Protein AF-A0A4Q5NPA4-F1 (afdb_monomer_lite)

Sequence (482 aa):
MPASRLHPVWRMVLCAVVLLTVVSFIQGIGLGVLMAFSSRLGVANLPLEKRILDLATTYALHLTVISYPFALGVVYLFRTKVDKYSWRSLGFTRDRALPNFARGALTAFLTLLVLFTLMWIAGTIRFGGWSTQVQTHSAAYAFTQLLGFALAFVAVGFFEETVFRGYGMTNLRQWLGWPAAVIIQGVVFAAVHLMNGATNPEVMKAAIAGLPNLFLIAVFFAVSYRKTGSLWFPIGFHVAWNWLLGCVFSLPVSGIPIFHLFDVQETGISVLSGGRFGAEGSFFLIPLVLAMIYAMWLMPDHPRAVANLDNPEPAQTPLPAYIPVAIPVQVAVAANGEEEEDADGPRPNRYNARFGSAEGFDSDMLRELKQMNEAREQAERERLDAERSARRAEEMRQAEIRRAQVAAQAHVTESAPVAVATEETVVAPVTVAAEATVAPQTPLQQPAAREVAPVTIPPAPVAPAAPAVQPKPKETVAPVAP

pLDDT: mean 77.49, std 24.56, range [27.95, 98.62]

Foldseek 3Di:
DPFQPDALVVLLVVLVVVLVVQLVVQLVVVLVVCVVCCVVVVNVPPDPVVSSVCSCQVCVLVSNLSSLVVSVVSLCCSQCPRRQFHLCLLFADPPCLVVLLVLLLVLLVVLVVVLLVVCVVVVQKDFPWFDPQPVVDDPVSLVCQLVVLLVSLLSVLVRCLCSLSRRQLLSVCVPPNLVVSLQVSLQVQLVVLCVLCVPPVVLNVLSVLLSVLSSLLSSLLNLSCLQALHSSNSSSNRSSNQSCQPAPVPWAAQLRHGHHRTDMDRDDDCQQQSNSRGNSSHPSSVVSSVVSSVVSVPRHRDLCSCVSRVPTHGNDDPDDPPPPPDDDDDDDDDDDDDDDDDDDDDDDDPVCVPPPDPPPDDPVVSVVSVVVVVVVVVVVVVVVVVVVVVVVVVVVVVVVVVVVVVVVVVVVVVPDDDDDDDDDDDDDDDDDDDDDDDDDDDDDDDDDDDDDDDDDDDDDDDDDDDDDDDDDDDDDDDDDDD

Structure (mmCIF, N/CA/C/O backbone):
data_AF-A0A4Q5NPA4-F1
#
_entry.id   AF-A0A4Q5NPA4-F1
#
loop_
_atom_site.group_PDB
_atom_site.id
_atom_site.type_symbol
_atom_site.label_atom_id
_atom_site.label_alt_id
_atom_site.label_comp_id
_atom_site.label_asym_id
_atom_site.label_entity_id
_atom_site.label_seq_id
_atom_site.pdbx_PDB_ins_code
_atom_site.Cartn_x
_atom_site.Cartn_y
_atom_site.Cartn_z
_atom_site.occupancy
_atom_site.B_iso_or_equiv
_atom_site.auth_seq_id
_atom_site.auth_comp_id
_atom_site.auth_asym_id
_atom_site.auth_atom_id
_atom_site.pdbx_PDB_model_num
ATOM 1 N N . MET A 1 1 ? -12.269 4.912 32.813 1.00 45.50 1 MET A N 1
ATOM 2 C CA . MET A 1 1 ? -11.117 5.007 31.883 1.00 45.50 1 MET A CA 1
ATOM 3 C C . MET A 1 1 ? -10.965 6.469 31.485 1.00 45.50 1 MET A C 1
ATOM 5 O O . MET A 1 1 ? -11.987 7.027 31.096 1.00 45.50 1 MET A O 1
ATOM 9 N N . PRO A 1 2 ? -9.796 7.132 31.578 1.00 47.88 2 PRO A N 1
ATOM 10 C CA . PRO A 1 2 ? -9.685 8.484 31.051 1.00 47.88 2 PRO A CA 1
ATOM 11 C C . PRO A 1 2 ? -9.618 8.377 29.526 1.00 47.88 2 PRO A C 1
ATOM 13 O O . PRO A 1 2 ? -8.543 8.260 28.943 1.00 47.88 2 PRO A O 1
ATOM 16 N N . ALA A 1 3 ? -10.790 8.348 28.889 1.00 58.47 3 ALA A N 1
ATOM 17 C CA . ALA A 1 3 ? -10.901 8.547 27.456 1.00 58.47 3 ALA A CA 1
ATOM 18 C C . ALA A 1 3 ? -10.193 9.860 27.102 1.00 58.47 3 ALA A C 1
ATOM 20 O O . 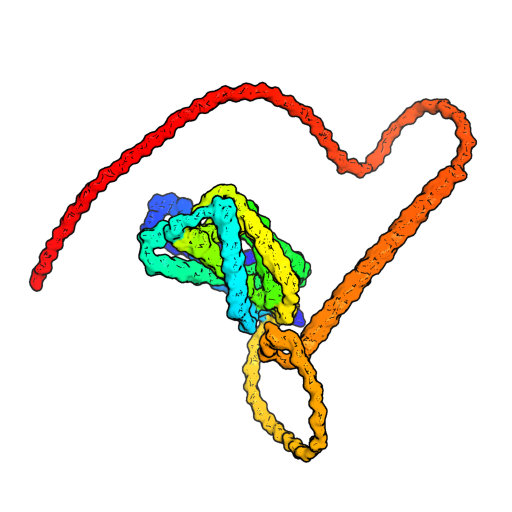ALA A 1 3 ? -10.241 10.829 27.871 1.00 58.47 3 ALA A O 1
ATOM 21 N N . SER A 1 4 ? -9.500 9.884 25.963 1.00 67.94 4 SER A N 1
ATOM 22 C CA . SER A 1 4 ? -8.921 11.127 25.464 1.00 67.94 4 SER A CA 1
ATOM 23 C C . SER A 1 4 ? -9.991 12.217 25.454 1.00 67.94 4 SER A C 1
ATOM 25 O O . SER A 1 4 ? -11.101 11.992 24.974 1.00 67.94 4 SER A O 1
ATOM 27 N N . ARG A 1 5 ? -9.666 13.402 25.981 1.00 77.25 5 ARG A N 1
ATOM 28 C CA . ARG A 1 5 ? -10.604 14.538 26.000 1.00 77.25 5 ARG A CA 1
ATOM 29 C C . ARG A 1 5 ? -10.889 15.076 24.591 1.00 77.25 5 ARG A C 1
ATOM 31 O O . ARG A 1 5 ? -11.842 15.823 24.408 1.00 77.25 5 ARG A O 1
ATOM 38 N N . LEU A 1 6 ? -10.062 14.712 23.607 1.00 86.19 6 LEU A N 1
ATOM 39 C CA . LEU A 1 6 ? -10.204 15.121 22.214 1.00 86.19 6 LEU A CA 1
ATOM 40 C C . LEU A 1 6 ? -11.112 14.157 21.443 1.00 86.19 6 LEU A C 1
ATOM 42 O O . LEU A 1 6 ? -10.923 12.937 21.463 1.00 86.19 6 LEU A O 1
ATOM 46 N N . HIS A 1 7 ? -12.054 14.726 20.691 1.00 89.69 7 HIS A N 1
ATOM 47 C CA . HIS A 1 7 ? -12.927 13.973 19.792 1.00 89.69 7 HIS A CA 1
ATOM 48 C C . HIS A 1 7 ? -12.097 13.121 18.801 1.00 89.69 7 HIS A C 1
ATOM 50 O O . HIS A 1 7 ? -11.088 13.622 18.294 1.00 89.69 7 HIS A O 1
ATOM 56 N N . PRO A 1 8 ? -12.494 11.866 18.483 1.00 88.25 8 PRO A N 1
ATOM 57 C CA . PRO A 1 8 ? -11.732 10.972 17.597 1.00 88.25 8 PRO A CA 1
ATOM 58 C C . PRO A 1 8 ? -11.307 11.602 16.262 1.00 88.25 8 PRO A C 1
ATOM 60 O O . PRO A 1 8 ? -10.179 11.404 15.817 1.00 88.25 8 PRO A O 1
ATOM 63 N N . VAL A 1 9 ? -12.171 12.429 15.665 1.00 89.12 9 VAL A N 1
ATOM 64 C CA . VAL A 1 9 ? -11.871 13.161 14.419 1.00 89.12 9 VAL A CA 1
ATOM 65 C C . VAL A 1 9 ? -10.691 14.100 14.579 1.00 89.12 9 VAL A C 1
ATOM 67 O O . VAL A 1 9 ? -9.779 14.071 13.762 1.00 89.12 9 VAL A O 1
ATOM 70 N N . TRP A 1 10 ? -10.679 14.914 15.636 1.00 91.44 10 TRP A N 1
ATOM 71 C CA . TRP A 1 10 ? -9.596 15.868 15.861 1.00 91.44 10 TRP A CA 1
ATOM 72 C C . TRP A 1 10 ? -8.277 15.153 16.127 1.00 91.44 10 TRP A C 1
ATOM 74 O O . TRP A 1 10 ? -7.246 15.586 15.626 1.00 91.44 10 TRP A O 1
ATOM 84 N N . ARG A 1 11 ? -8.307 14.018 16.835 1.00 92.31 11 ARG A N 1
ATOM 85 C CA . ARG A 1 11 ? -7.123 13.167 17.028 1.00 92.31 11 ARG A CA 1
ATOM 86 C C . ARG A 1 11 ? -6.574 12.672 15.690 1.00 92.31 11 ARG A C 1
ATOM 88 O O . ARG A 1 11 ? -5.380 12.802 15.440 1.00 92.31 11 ARG A O 1
ATOM 95 N N . MET A 1 12 ? -7.452 12.198 14.806 1.00 92.94 12 MET A N 1
ATOM 96 C CA . MET A 1 12 ? -7.076 11.720 13.476 1.00 92.94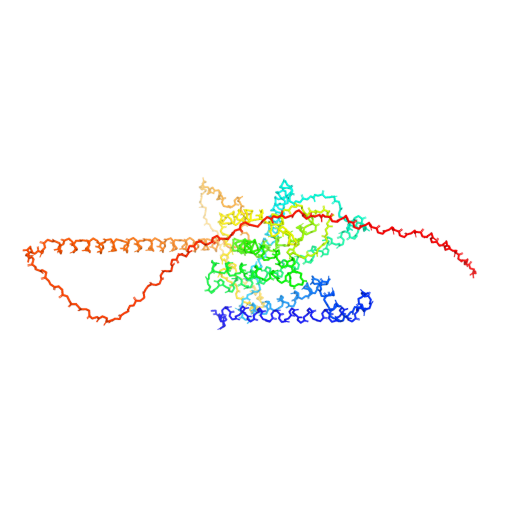 12 MET A CA 1
ATOM 97 C C . MET A 1 12 ? -6.551 12.838 12.567 1.00 92.94 12 MET A C 1
ATOM 99 O O . MET A 1 12 ? -5.505 12.666 11.950 1.00 92.94 12 MET A O 1
ATOM 103 N N . VAL A 1 13 ? -7.231 13.987 12.514 1.00 93.88 13 VAL A N 1
ATOM 104 C CA . VAL A 1 13 ? -6.815 15.145 11.705 1.00 93.88 13 VAL A CA 1
ATOM 105 C C . VAL A 1 13 ? -5.468 15.683 12.185 1.00 93.88 13 VAL A C 1
ATOM 107 O O . VAL A 1 13 ? -4.566 15.871 11.374 1.00 93.88 13 VAL A O 1
ATOM 110 N N . LEU A 1 14 ? -5.290 15.870 13.497 1.00 96.06 14 LEU A N 1
ATOM 111 C CA . LEU A 1 14 ? -4.013 16.310 14.063 1.00 96.06 14 LEU A CA 1
ATOM 112 C C . LEU A 1 14 ? -2.900 15.297 13.784 1.00 96.06 14 LEU A C 1
ATOM 114 O O . LEU A 1 14 ? -1.810 15.694 13.380 1.00 96.06 14 LEU A O 1
ATOM 118 N N . CYS A 1 15 ? -3.175 13.998 13.944 1.00 96.50 15 CYS A N 1
ATOM 119 C CA . CYS A 1 15 ? -2.208 12.955 13.614 1.00 96.50 15 CYS A CA 1
ATOM 120 C C . CYS A 1 15 ? -1.814 13.022 12.138 1.00 96.50 15 CYS A C 1
ATOM 122 O O . CYS A 1 15 ? -0.629 12.962 11.836 1.00 96.50 15 CYS A O 1
ATOM 124 N N . ALA A 1 16 ? -2.780 13.178 11.228 1.00 95.38 16 ALA A N 1
ATOM 125 C CA . ALA A 1 16 ? -2.525 13.269 9.795 1.00 95.38 16 ALA A CA 1
ATOM 126 C C . ALA A 1 16 ? -1.684 14.503 9.440 1.00 95.38 16 ALA A C 1
ATOM 128 O O . ALA A 1 16 ? -0.699 14.375 8.722 1.00 95.38 16 ALA A O 1
ATOM 129 N N . VAL A 1 17 ? -2.005 15.679 9.989 1.00 97.25 17 VAL A N 1
ATOM 130 C CA . VAL A 1 17 ? -1.239 16.915 9.750 1.00 97.25 17 VAL A CA 1
ATOM 131 C C . VAL A 1 17 ? 0.198 16.785 10.256 1.00 97.25 17 VAL A C 1
ATOM 133 O O . VAL A 1 17 ? 1.138 17.092 9.521 1.00 97.25 17 VAL A O 1
ATOM 136 N N . VAL A 1 18 ? 0.390 16.297 11.486 1.00 98.06 18 VAL A N 1
ATOM 137 C CA . VAL A 1 18 ? 1.733 16.101 12.055 1.00 98.06 18 VAL A CA 1
ATOM 138 C C . VAL A 1 18 ? 2.504 15.049 11.261 1.00 98.06 18 VAL A C 1
ATOM 140 O O . VAL A 1 18 ? 3.667 15.269 10.933 1.00 98.06 18 VAL A O 1
ATOM 143 N N . LEU A 1 19 ? 1.857 13.939 10.901 1.00 97.06 19 LEU A N 1
ATOM 144 C CA . LEU A 1 19 ? 2.455 12.877 10.096 1.00 97.06 19 LEU A CA 1
ATOM 145 C C . LEU A 1 19 ? 2.905 13.407 8.732 1.00 97.06 19 LEU A C 1
ATOM 147 O O . LEU A 1 19 ? 4.065 13.220 8.381 1.00 97.06 19 LEU A O 1
ATOM 151 N N . LEU A 1 20 ? 2.040 14.111 7.997 1.00 95.69 20 LEU A N 1
ATOM 152 C CA . LEU A 1 20 ? 2.375 14.689 6.691 1.00 95.69 20 LEU A CA 1
ATOM 153 C C . LEU A 1 20 ? 3.503 15.719 6.796 1.00 95.69 20 LEU A C 1
ATOM 155 O O . LEU A 1 20 ? 4.393 15.738 5.947 1.00 95.69 20 LEU A O 1
ATOM 159 N N . THR A 1 21 ? 3.505 16.535 7.851 1.00 97.81 21 THR A N 1
ATOM 160 C CA . THR A 1 21 ? 4.564 17.523 8.100 1.00 97.81 21 THR A CA 1
ATOM 161 C C . THR A 1 21 ? 5.907 16.839 8.343 1.00 97.81 21 THR A C 1
ATOM 163 O O . THR A 1 21 ? 6.902 17.192 7.714 1.00 97.81 21 THR A O 1
ATOM 166 N N . VAL A 1 22 ? 5.942 15.828 9.217 1.00 98.06 22 VAL A N 1
ATOM 167 C CA . VAL A 1 22 ? 7.164 15.070 9.521 1.00 98.06 22 VAL A CA 1
ATOM 168 C C . VAL A 1 22 ? 7.664 14.331 8.284 1.00 98.06 22 VAL A C 1
ATOM 170 O O . VAL A 1 22 ? 8.848 14.412 7.971 1.00 98.06 22 VAL A O 1
ATOM 173 N N . VAL A 1 23 ? 6.776 13.659 7.548 1.00 96.50 23 VAL A N 1
ATOM 174 C CA . VAL A 1 23 ? 7.129 12.961 6.305 1.00 96.50 23 VAL A CA 1
ATOM 175 C C . VAL A 1 23 ? 7.736 13.934 5.298 1.00 96.50 23 VAL A C 1
ATOM 177 O O . VAL A 1 23 ? 8.845 13.699 4.823 1.00 96.50 23 VAL A O 1
ATOM 180 N N . SER A 1 24 ? 7.070 15.061 5.039 1.00 96.00 24 SER A N 1
ATOM 181 C CA . SER A 1 24 ? 7.546 16.073 4.087 1.00 96.00 24 SER A CA 1
ATOM 182 C C . SER A 1 24 ? 8.886 16.676 4.512 1.00 96.00 24 SER A C 1
ATOM 184 O O . SER A 1 24 ? 9.761 16.896 3.679 1.00 96.00 24 SER A O 1
ATOM 186 N N . PHE A 1 25 ? 9.083 16.901 5.814 1.00 98.06 25 PHE A N 1
ATOM 187 C CA . PHE A 1 25 ? 10.338 17.417 6.355 1.00 98.06 25 PHE A CA 1
ATOM 188 C C . PHE A 1 25 ? 11.499 16.434 6.155 1.00 98.06 25 PHE A C 1
ATOM 190 O O . PHE A 1 25 ? 12.553 16.821 5.652 1.00 98.06 25 PHE A O 1
ATOM 197 N N . ILE A 1 26 ? 11.303 15.152 6.483 1.00 98.19 26 ILE A N 1
ATOM 198 C CA . ILE A 1 26 ? 12.332 14.117 6.299 1.00 98.19 26 ILE A CA 1
ATOM 199 C C . ILE A 1 26 ? 12.642 13.904 4.812 1.00 98.19 26 ILE A C 1
ATOM 201 O O . ILE A 1 26 ? 13.812 13.819 4.437 1.00 98.19 26 ILE A O 1
ATOM 205 N N . GLN A 1 27 ? 11.619 13.883 3.955 1.00 96.62 27 GLN A N 1
ATOM 206 C CA . GLN A 1 27 ? 11.803 13.818 2.504 1.00 96.62 27 GLN A CA 1
ATOM 207 C C . GLN A 1 27 ? 12.573 15.035 1.977 1.00 96.62 27 GLN A C 1
ATOM 209 O O . GLN A 1 27 ? 13.481 14.873 1.165 1.00 96.62 27 GLN A O 1
ATOM 214 N N . GLY A 1 28 ? 12.276 16.238 2.479 1.00 97.19 28 GLY A N 1
ATOM 215 C CA . GLY A 1 28 ? 12.991 17.469 2.140 1.00 97.19 28 GLY A CA 1
ATOM 216 C C . GLY A 1 28 ? 14.468 17.434 2.540 1.00 97.19 28 GLY A C 1
ATOM 217 O O . GLY A 1 28 ? 15.321 17.825 1.744 1.00 97.19 28 GLY A O 1
ATOM 218 N N . ILE A 1 29 ? 14.794 16.898 3.722 1.00 97.94 29 ILE A N 1
ATOM 219 C CA . ILE A 1 29 ? 16.188 16.663 4.135 1.00 97.94 29 ILE A CA 1
ATOM 220 C C . ILE A 1 29 ? 16.867 15.681 3.176 1.00 97.94 29 ILE A C 1
ATOM 222 O O . ILE A 1 29 ? 17.956 15.967 2.679 1.00 97.94 29 ILE A O 1
ATOM 226 N N . GLY A 1 30 ? 16.226 14.545 2.884 1.00 97.25 30 GLY A N 1
ATOM 227 C CA . GLY A 1 30 ? 16.765 13.543 1.962 1.00 97.25 30 GLY A CA 1
ATOM 228 C C . GLY A 1 30 ? 17.028 14.116 0.568 1.00 97.25 30 GLY A C 1
ATOM 229 O O . GLY A 1 30 ? 18.104 13.920 0.005 1.00 97.25 30 GLY A O 1
ATOM 230 N N . LEU A 1 31 ? 16.089 14.903 0.043 1.00 96.88 31 LEU A N 1
ATOM 231 C CA . LEU A 1 31 ? 16.238 15.598 -1.231 1.00 96.88 31 LEU A CA 1
ATOM 232 C C . LEU A 1 31 ? 17.362 16.643 -1.187 1.00 96.88 31 LEU A C 1
ATOM 234 O O . LEU A 1 31 ? 18.139 16.738 -2.134 1.00 96.88 31 LEU A O 1
ATOM 238 N N . GLY A 1 32 ? 17.504 17.383 -0.084 1.00 96.81 32 GLY A N 1
ATOM 239 C CA . GLY A 1 32 ? 18.615 18.312 0.132 1.00 96.81 32 GLY A CA 1
ATOM 240 C C . GLY A 1 32 ? 19.981 17.619 0.100 1.00 96.81 32 GLY A C 1
ATOM 241 O O . GLY A 1 32 ? 20.916 18.119 -0.527 1.00 96.81 32 GLY A O 1
ATOM 242 N N . VAL A 1 33 ? 20.084 16.424 0.691 1.00 96.81 33 VAL A N 1
ATOM 243 C CA . VAL A 1 33 ? 21.291 15.588 0.605 1.00 96.81 33 VAL A CA 1
ATOM 244 C C . VAL A 1 33 ? 21.549 15.158 -0.842 1.00 96.81 33 VAL A C 1
ATOM 246 O O . VAL A 1 33 ? 22.656 15.353 -1.339 1.00 96.81 33 VAL A O 1
ATOM 249 N N . LEU A 1 34 ? 20.545 14.644 -1.561 1.00 96.75 34 LEU A N 1
ATOM 250 C CA . LEU A 1 34 ? 20.692 14.265 -2.976 1.00 96.75 34 LEU A CA 1
ATOM 251 C C . LEU A 1 34 ? 21.144 15.448 -3.847 1.00 96.75 34 LEU A C 1
ATOM 253 O O . LEU A 1 34 ? 22.022 15.301 -4.698 1.00 96.75 34 LEU A O 1
ATOM 257 N N . MET A 1 35 ? 20.602 16.638 -3.590 1.00 96.25 35 MET A N 1
ATOM 258 C CA . MET A 1 35 ? 20.995 17.878 -4.258 1.00 96.25 35 MET A CA 1
ATOM 259 C C . MET A 1 35 ? 22.471 18.223 -4.021 1.00 96.25 35 MET A C 1
ATOM 261 O O . MET A 1 35 ? 23.168 18.585 -4.976 1.00 96.25 35 MET A O 1
ATOM 265 N N . ALA A 1 36 ? 22.979 18.043 -2.798 1.00 95.69 36 ALA A N 1
ATOM 266 C CA . ALA A 1 36 ? 24.393 18.247 -2.474 1.00 95.69 36 ALA A CA 1
ATOM 267 C C . ALA A 1 36 ? 25.327 17.281 -3.234 1.00 95.69 36 ALA A C 1
ATOM 269 O O . ALA A 1 36 ? 26.459 17.639 -3.554 1.00 95.69 36 ALA A O 1
ATOM 270 N N . PHE A 1 37 ? 24.842 16.088 -3.592 1.00 95.56 37 PHE A N 1
ATOM 271 C CA . PHE A 1 37 ? 25.574 15.096 -4.390 1.00 95.56 37 PHE A CA 1
ATOM 272 C C . PHE A 1 37 ? 25.232 15.115 -5.889 1.00 95.56 37 PHE A C 1
ATOM 274 O O . PHE A 1 37 ? 25.693 14.248 -6.634 1.00 95.56 37 PHE A O 1
ATOM 281 N N . SER A 1 38 ? 24.483 16.114 -6.368 1.00 93.75 38 SER A N 1
ATOM 282 C CA . SER A 1 38 ? 23.977 16.161 -7.750 1.00 93.75 38 SER A CA 1
ATOM 283 C C . SER A 1 38 ? 25.052 16.070 -8.841 1.00 93.75 38 SER A C 1
ATOM 285 O O . SER A 1 38 ? 24.770 15.573 -9.932 1.00 93.75 38 SER A O 1
ATOM 287 N N . SER A 1 39 ? 26.291 16.492 -8.564 1.00 91.94 39 SER A N 1
ATOM 288 C CA . SER A 1 39 ? 27.425 16.339 -9.489 1.00 91.94 39 SER A CA 1
ATOM 289 C C . SER A 1 39 ? 27.839 14.883 -9.675 1.00 91.94 39 SER A C 1
ATOM 291 O O . SER A 1 39 ? 28.047 14.451 -10.804 1.00 91.94 39 SER A O 1
ATOM 293 N N . ARG A 1 40 ? 27.883 14.102 -8.589 1.00 94.25 40 ARG A N 1
ATOM 294 C CA . ARG A 1 40 ? 28.191 12.663 -8.630 1.00 94.25 40 ARG A CA 1
ATOM 295 C C . ARG A 1 40 ? 27.066 11.847 -9.253 1.00 94.25 40 ARG A C 1
ATOM 297 O O . ARG A 1 40 ? 27.326 10.803 -9.834 1.00 94.25 40 ARG A O 1
ATOM 304 N N . LEU A 1 41 ? 25.835 12.339 -9.142 1.00 91.25 41 LEU A N 1
ATOM 305 C CA . LEU A 1 41 ? 24.649 11.726 -9.737 1.00 91.25 41 LEU A CA 1
ATOM 306 C C . LEU A 1 41 ? 24.449 12.114 -11.214 1.00 91.25 41 LEU A C 1
ATOM 308 O O . LEU A 1 41 ? 23.471 11.699 -11.821 1.00 91.25 41 LEU A O 1
ATOM 312 N N . GLY A 1 42 ? 25.345 12.917 -11.802 1.00 92.19 42 GLY A N 1
ATOM 313 C CA . GLY A 1 42 ? 25.301 13.268 -13.227 1.00 92.19 42 GLY A CA 1
ATOM 314 C C . GLY A 1 42 ? 24.211 14.272 -13.621 1.00 92.19 42 GLY A C 1
ATOM 315 O O . GLY A 1 42 ? 24.026 14.541 -14.804 1.00 92.19 42 GLY A O 1
ATOM 316 N N . VAL A 1 43 ? 23.518 14.874 -12.651 1.00 93.00 43 VAL A N 1
ATOM 317 C CA . VAL A 1 43 ? 22.387 15.797 -12.881 1.00 93.00 43 VAL A CA 1
ATOM 318 C C . VAL A 1 43 ? 22.732 17.264 -12.591 1.00 93.00 43 VAL A C 1
ATOM 320 O O . VAL A 1 43 ? 21.883 18.148 -12.709 1.00 93.00 43 VAL A O 1
ATOM 323 N N . ALA A 1 44 ? 23.989 17.563 -12.246 1.00 92.31 44 ALA A N 1
ATOM 324 C CA . ALA A 1 44 ? 24.436 18.917 -11.896 1.00 92.31 44 ALA A CA 1
ATOM 325 C C . ALA A 1 44 ? 24.374 19.945 -13.036 1.00 92.31 44 ALA A C 1
ATOM 327 O O . ALA A 1 44 ? 24.401 21.143 -12.759 1.00 92.31 44 ALA A O 1
ATOM 328 N N . ASN A 1 45 ? 24.270 19.508 -14.289 1.00 94.50 45 ASN A N 1
ATOM 329 C CA . ASN A 1 45 ? 24.146 20.413 -15.435 1.00 94.50 45 ASN A CA 1
ATOM 330 C C . ASN A 1 45 ? 22.684 20.731 -15.785 1.00 94.50 45 ASN A C 1
ATOM 332 O O . ASN A 1 45 ? 22.425 21.577 -16.637 1.00 94.50 45 ASN A O 1
ATOM 336 N N . LEU A 1 46 ? 21.716 20.068 -15.142 1.00 94.50 46 LEU A N 1
ATOM 337 C CA . LEU A 1 46 ? 20.303 20.359 -15.355 1.00 94.50 46 LEU A CA 1
ATOM 338 C C . LEU A 1 46 ? 19.913 21.685 -14.675 1.00 94.50 46 LEU A C 1
ATOM 340 O O . LEU A 1 46 ? 20.428 21.978 -13.581 1.00 94.50 46 LEU A O 1
ATOM 344 N N . PRO A 1 47 ? 18.963 22.447 -15.261 1.00 96.81 47 PRO A N 1
ATOM 345 C CA . PRO A 1 47 ? 18.302 23.558 -14.579 1.00 96.81 47 PRO A CA 1
ATOM 346 C C . PRO A 1 47 ? 17.771 23.127 -13.209 1.00 96.81 47 PRO A C 1
ATOM 348 O O . PRO A 1 47 ? 17.358 21.976 -13.048 1.00 96.81 47 PRO A O 1
ATOM 351 N N . LEU A 1 48 ? 17.769 24.040 -12.231 1.00 95.12 48 LEU A N 1
ATOM 352 C CA . LEU A 1 48 ? 17.443 23.731 -10.832 1.00 95.12 48 LEU A CA 1
ATOM 353 C C . LEU A 1 48 ? 16.108 22.985 -10.687 1.00 95.12 48 LEU A C 1
ATOM 355 O O . LEU A 1 48 ? 16.064 21.937 -10.050 1.00 95.12 48 LEU A O 1
ATOM 359 N N . GLU A 1 49 ? 15.050 23.480 -11.328 1.00 94.06 49 GLU A N 1
ATOM 360 C CA . GLU A 1 49 ? 13.715 22.871 -11.282 1.00 94.06 49 GLU A CA 1
ATOM 361 C C . GLU A 1 49 ? 13.716 21.438 -11.821 1.00 94.06 49 GLU A C 1
ATOM 363 O O . GLU A 1 49 ? 13.216 20.518 -11.172 1.00 94.06 49 GLU A O 1
ATOM 368 N N . LYS A 1 50 ? 14.352 21.224 -12.980 1.00 93.75 50 LYS A N 1
ATOM 369 C CA . LYS A 1 50 ? 14.453 19.900 -13.599 1.00 93.75 50 LYS A CA 1
ATOM 370 C C . LYS A 1 50 ? 15.283 18.948 -12.742 1.00 93.75 50 LYS A C 1
ATOM 372 O O . LYS A 1 50 ? 14.930 17.784 -12.627 1.00 93.75 50 LYS A O 1
ATOM 377 N N . ARG A 1 51 ? 16.356 19.437 -12.116 1.00 94.88 51 ARG A N 1
ATOM 378 C CA . ARG A 1 51 ? 17.194 18.648 -11.205 1.00 94.88 51 ARG A CA 1
ATOM 379 C C . ARG A 1 51 ? 16.421 18.194 -9.971 1.00 94.88 51 ARG A C 1
ATOM 381 O O . ARG A 1 51 ? 16.512 17.030 -9.598 1.00 94.88 51 ARG A O 1
ATOM 388 N N . ILE A 1 52 ? 15.668 19.105 -9.354 1.00 94.44 52 ILE A N 1
ATOM 389 C CA . ILE A 1 52 ? 14.820 18.801 -8.197 1.00 94.44 52 ILE A CA 1
ATOM 390 C C . ILE A 1 52 ? 13.791 17.737 -8.578 1.00 94.44 52 ILE A C 1
ATOM 392 O O . ILE A 1 52 ? 13.673 16.735 -7.878 1.00 94.44 52 ILE A O 1
ATOM 396 N N . LEU A 1 53 ? 13.090 17.927 -9.698 1.00 92.38 53 LEU A N 1
ATOM 397 C CA . LEU A 1 53 ? 12.072 16.991 -10.167 1.00 92.38 53 LEU A CA 1
ATOM 398 C C . LEU A 1 53 ? 12.660 15.612 -10.493 1.00 92.38 53 LEU A C 1
ATOM 400 O O . LEU A 1 53 ? 12.091 14.597 -10.096 1.00 92.38 53 LEU A O 1
ATOM 404 N N . ASP A 1 54 ? 13.801 15.565 -11.177 1.00 92.25 54 ASP A N 1
ATOM 405 C CA . ASP A 1 54 ? 14.467 14.322 -11.573 1.00 92.25 54 ASP A CA 1
ATOM 406 C C . ASP A 1 54 ? 14.939 13.519 -10.351 1.00 92.25 54 ASP A C 1
ATOM 408 O O . ASP A 1 54 ? 14.635 12.334 -10.229 1.00 92.25 54 ASP A O 1
ATOM 412 N N . LEU A 1 55 ? 15.575 14.179 -9.376 1.00 94.25 55 LEU A N 1
ATOM 413 C CA . LEU A 1 55 ? 15.981 13.535 -8.124 1.00 94.25 55 LEU A CA 1
ATOM 414 C C . LEU A 1 55 ? 14.772 13.099 -7.288 1.00 94.25 55 LEU A C 1
ATOM 416 O O . LEU A 1 55 ? 14.751 11.979 -6.780 1.00 94.25 55 LEU A O 1
ATOM 420 N N . ALA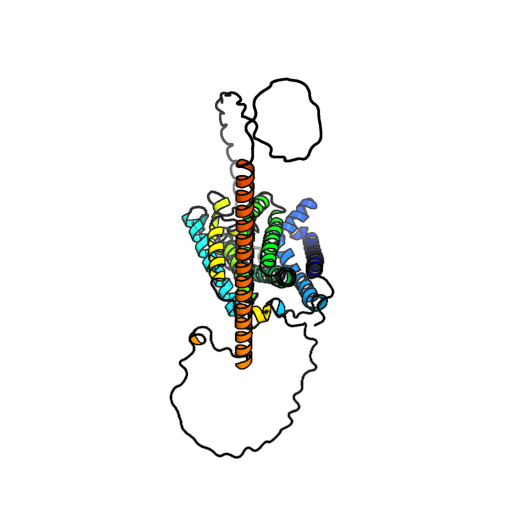 A 1 56 ? 13.757 13.953 -7.153 1.00 92.44 56 ALA A N 1
ATOM 421 C CA . ALA A 1 56 ? 12.565 13.632 -6.376 1.00 92.44 56 ALA A CA 1
ATOM 422 C C . ALA A 1 56 ? 11.803 12.439 -6.966 1.00 92.44 56 ALA A C 1
ATOM 424 O O . ALA A 1 56 ? 11.371 11.571 -6.215 1.00 92.44 56 ALA A O 1
ATOM 425 N N . THR A 1 57 ? 11.668 12.362 -8.292 1.00 89.75 57 THR A N 1
ATOM 426 C CA . THR A 1 57 ? 10.967 11.254 -8.961 1.00 89.75 57 THR A CA 1
ATOM 427 C C . THR A 1 57 ? 11.801 9.973 -8.982 1.00 89.75 57 THR A C 1
ATOM 429 O O . THR A 1 57 ? 11.284 8.916 -8.628 1.00 89.75 57 THR A O 1
ATOM 432 N N . THR A 1 58 ? 13.099 10.054 -9.293 1.00 90.12 58 THR A N 1
ATOM 433 C CA . THR A 1 58 ? 14.007 8.890 -9.328 1.00 90.12 58 THR A CA 1
ATOM 434 C C . THR A 1 58 ? 14.159 8.236 -7.955 1.00 90.12 58 THR A C 1
ATOM 436 O O . THR A 1 58 ? 14.180 7.010 -7.839 1.00 90.12 58 THR A O 1
ATOM 439 N N . TYR A 1 59 ? 14.231 9.039 -6.891 1.00 91.69 59 TYR A N 1
ATOM 440 C CA . TYR A 1 59 ? 14.422 8.553 -5.524 1.00 91.69 59 TYR A CA 1
ATOM 441 C C . TYR A 1 59 ? 13.136 8.570 -4.685 1.00 91.69 59 TYR A C 1
ATOM 443 O O . TYR A 1 59 ? 13.216 8.375 -3.473 1.00 91.69 59 TYR A O 1
ATOM 451 N N . ALA A 1 60 ? 11.954 8.735 -5.294 1.00 90.75 60 ALA A N 1
ATOM 452 C CA . ALA A 1 60 ? 10.675 8.873 -4.587 1.00 90.75 60 ALA A CA 1
ATOM 453 C C . ALA A 1 60 ? 10.423 7.751 -3.566 1.00 90.75 60 ALA A C 1
ATOM 455 O O . ALA A 1 60 ? 10.113 8.025 -2.404 1.00 90.75 60 ALA A O 1
ATOM 456 N N . LEU A 1 61 ? 10.620 6.487 -3.964 1.00 89.81 61 LEU A N 1
ATOM 457 C CA . LEU A 1 61 ? 10.437 5.341 -3.068 1.00 89.81 61 LEU A CA 1
ATOM 458 C C . LEU A 1 61 ? 11.433 5.373 -1.901 1.00 89.81 61 LEU A C 1
ATOM 460 O O . LEU A 1 61 ? 11.046 5.148 -0.759 1.00 89.81 61 LEU A O 1
ATOM 464 N N . HIS A 1 62 ? 12.698 5.713 -2.163 1.00 92.44 62 HIS A N 1
ATOM 465 C CA . HIS A 1 62 ? 13.735 5.812 -1.134 1.00 92.44 62 HIS A CA 1
ATOM 466 C C . HIS A 1 62 ? 13.403 6.911 -0.121 1.00 92.44 62 HIS A C 1
ATOM 468 O O . HIS A 1 62 ? 13.376 6.648 1.078 1.00 92.44 62 HIS A O 1
ATOM 474 N N . LEU A 1 63 ? 13.088 8.119 -0.603 1.00 94.81 63 LEU A N 1
ATOM 475 C CA . LEU A 1 63 ? 12.679 9.259 0.222 1.00 94.81 63 LEU A CA 1
ATOM 476 C C . LEU A 1 63 ? 11.444 8.923 1.071 1.00 94.81 63 LEU A C 1
ATOM 478 O O . LEU A 1 63 ? 11.354 9.302 2.239 1.00 94.81 63 LEU A O 1
ATOM 482 N N . THR A 1 64 ? 10.513 8.159 0.506 1.00 93.12 64 THR A N 1
ATOM 483 C CA . THR A 1 64 ? 9.322 7.699 1.217 1.00 93.12 64 THR A CA 1
ATOM 484 C C . THR A 1 64 ? 9.679 6.685 2.308 1.00 93.12 64 THR A C 1
ATOM 486 O O . THR A 1 64 ? 9.341 6.902 3.471 1.00 93.12 64 THR A O 1
ATOM 489 N N . VAL A 1 65 ? 10.444 5.637 1.989 1.00 95.00 65 VAL A N 1
ATOM 490 C CA . VAL A 1 65 ? 10.822 4.581 2.944 1.00 95.00 65 VAL A CA 1
ATOM 491 C C . VAL A 1 65 ? 11.651 5.126 4.114 1.00 95.00 65 VAL A C 1
ATOM 493 O O . VAL A 1 65 ? 11.395 4.746 5.257 1.00 95.00 65 VAL A O 1
ATOM 496 N N . ILE A 1 66 ? 12.584 6.064 3.885 1.00 96.12 66 ILE A N 1
ATOM 497 C CA . ILE A 1 66 ? 13.363 6.672 4.986 1.00 96.12 66 ILE A CA 1
ATOM 498 C C . ILE A 1 66 ? 12.489 7.482 5.955 1.00 96.12 66 ILE A C 1
ATOM 500 O O . ILE A 1 66 ? 12.874 7.684 7.106 1.00 96.12 66 ILE A O 1
ATOM 504 N N . SER A 1 67 ? 11.316 7.949 5.512 1.00 97.19 67 SER A N 1
ATOM 505 C CA . SER A 1 67 ? 10.397 8.741 6.336 1.00 97.19 67 SER A CA 1
ATOM 506 C C . SER A 1 67 ? 9.507 7.884 7.247 1.00 97.19 67 SER A C 1
ATOM 508 O O . SER A 1 67 ? 9.029 8.369 8.277 1.00 97.19 67 SER A O 1
ATOM 510 N N . TYR A 1 68 ? 9.321 6.597 6.928 1.00 96.94 68 TYR A N 1
ATOM 511 C CA . TYR A 1 68 ? 8.395 5.716 7.644 1.00 96.94 68 TYR A CA 1
ATOM 512 C C . TYR A 1 68 ? 8.696 5.528 9.134 1.00 96.94 68 TYR A C 1
ATOM 514 O O . TYR A 1 68 ? 7.745 5.599 9.914 1.00 96.94 68 TYR A O 1
ATOM 522 N N . PRO A 1 69 ? 9.951 5.351 9.598 1.00 97.56 69 PRO A N 1
ATOM 523 C CA . PRO A 1 69 ? 10.221 5.229 11.031 1.00 97.56 69 PRO A CA 1
ATOM 524 C C . PRO A 1 69 ? 9.756 6.456 11.828 1.00 97.56 69 PRO A C 1
ATOM 526 O O . PRO A 1 69 ? 9.188 6.318 12.912 1.00 97.56 69 PRO A O 1
ATOM 529 N N . PHE A 1 70 ? 9.932 7.657 11.270 1.00 97.94 70 PHE A N 1
ATOM 530 C CA . PHE A 1 70 ? 9.506 8.909 11.897 1.00 97.94 70 PHE A CA 1
ATOM 531 C C . PHE A 1 70 ? 7.982 9.031 11.918 1.00 97.94 70 PHE A C 1
ATOM 533 O O . PHE A 1 70 ? 7.397 9.371 12.946 1.00 97.94 70 PHE A O 1
ATOM 540 N N . ALA A 1 71 ? 7.329 8.687 10.808 1.00 96.88 71 ALA A N 1
ATOM 541 C CA . ALA A 1 71 ? 5.877 8.689 10.703 1.00 96.88 71 ALA A CA 1
ATOM 542 C C . ALA A 1 71 ? 5.222 7.657 11.645 1.00 96.88 71 ALA A C 1
ATOM 544 O O . ALA A 1 71 ? 4.250 7.972 12.332 1.00 96.88 71 ALA A O 1
ATOM 545 N N . LEU A 1 72 ? 5.794 6.455 11.771 1.00 98.00 72 LEU A N 1
ATOM 546 C CA . LEU A 1 72 ? 5.381 5.456 12.764 1.00 98.00 72 LEU A CA 1
ATOM 547 C C . LEU A 1 72 ? 5.599 5.953 14.196 1.00 98.00 72 LEU A C 1
ATOM 549 O O . LEU A 1 72 ? 4.762 5.697 15.059 1.00 98.00 72 LEU A O 1
ATOM 553 N N . GLY A 1 73 ? 6.673 6.709 14.444 1.00 97.94 73 GLY A N 1
ATOM 554 C CA . GLY A 1 73 ? 6.897 7.407 15.709 1.00 97.94 73 GLY A CA 1
ATOM 555 C C . GLY A 1 73 ? 5.759 8.374 16.050 1.00 97.94 73 GLY A C 1
ATOM 556 O O . GLY A 1 73 ? 5.267 8.363 17.179 1.00 97.94 73 GLY A O 1
ATOM 557 N N . VAL A 1 74 ? 5.270 9.145 15.072 1.00 98.12 74 VAL A N 1
ATOM 558 C CA . VAL A 1 74 ? 4.090 10.012 15.243 1.00 98.12 74 VAL A CA 1
ATOM 559 C C . VAL A 1 74 ? 2.859 9.182 15.606 1.00 98.12 74 VAL A C 1
ATOM 561 O O . VAL A 1 74 ? 2.225 9.463 16.623 1.00 98.12 74 VAL A O 1
ATOM 564 N N . VAL A 1 75 ? 2.549 8.125 14.848 1.00 97.75 75 VAL A N 1
ATOM 565 C CA . VAL A 1 75 ? 1.399 7.247 15.142 1.00 97.75 75 VAL A CA 1
ATOM 566 C C . VAL A 1 75 ? 1.517 6.627 16.536 1.00 97.75 75 VAL A C 1
ATOM 568 O O . VAL A 1 75 ? 0.541 6.587 17.284 1.00 97.75 75 VAL A O 1
ATOM 571 N N . TYR A 1 76 ? 2.713 6.185 16.927 1.00 97.12 76 TYR A N 1
ATOM 572 C CA . TYR A 1 76 ? 2.981 5.623 18.248 1.00 97.12 76 TYR A CA 1
ATOM 573 C C . TYR A 1 76 ? 2.720 6.639 19.364 1.00 97.12 76 TYR A C 1
ATOM 575 O O . TYR A 1 76 ? 2.052 6.319 20.354 1.00 97.12 76 TYR A O 1
ATOM 583 N N . LEU A 1 77 ? 3.205 7.874 19.209 1.00 96.81 77 LEU A N 1
ATOM 584 C CA . LEU A 1 77 ? 2.977 8.950 20.172 1.00 96.81 77 LEU A CA 1
ATOM 585 C C . LEU A 1 77 ? 1.495 9.311 20.261 1.00 96.81 77 LEU A C 1
ATOM 587 O O . LEU A 1 77 ? 0.966 9.414 21.365 1.00 96.81 77 LEU A O 1
ATOM 591 N N . PHE A 1 78 ? 0.796 9.432 19.134 1.00 96.06 78 PHE A N 1
ATOM 592 C CA . PHE A 1 78 ? -0.641 9.691 19.137 1.00 96.06 78 PHE A CA 1
ATOM 593 C C . PHE A 1 78 ? -1.410 8.551 19.807 1.00 96.06 78 PHE A C 1
ATOM 595 O O . PHE A 1 78 ? -2.191 8.795 20.727 1.00 96.06 78 PHE A O 1
ATOM 602 N N . ARG A 1 79 ? -1.126 7.295 19.455 1.00 94.44 79 ARG A N 1
ATOM 603 C CA . ARG A 1 79 ? -1.808 6.141 20.047 1.00 94.44 79 ARG A CA 1
ATOM 604 C C . ARG A 1 79 ? -1.594 6.044 21.559 1.00 94.44 79 ARG A C 1
ATOM 606 O O . ARG A 1 79 ? -2.546 5.863 22.314 1.00 94.44 79 ARG A O 1
ATOM 613 N N . THR A 1 80 ? -0.356 6.202 22.020 1.00 93.06 80 THR A N 1
ATOM 614 C CA . THR A 1 80 ? -0.011 5.987 23.436 1.00 93.06 80 THR A CA 1
ATOM 615 C C . THR A 1 80 ? -0.223 7.218 24.311 1.00 93.06 80 THR A C 1
ATOM 617 O O . THR A 1 80 ? -0.640 7.095 25.464 1.00 93.06 80 THR A O 1
ATOM 620 N N . LYS A 1 81 ? 0.051 8.423 23.799 1.00 93.12 81 LYS A N 1
ATOM 621 C CA . LYS A 1 81 ? 0.012 9.669 24.580 1.00 93.12 81 LYS A CA 1
ATOM 622 C C . LYS A 1 81 ? -1.279 10.450 24.394 1.00 93.12 81 LYS A C 1
ATOM 624 O O . LYS A 1 81 ? -1.730 11.031 25.381 1.00 93.12 81 LYS A O 1
ATOM 629 N N . VAL A 1 82 ? -1.873 10.452 23.200 1.00 92.88 82 VAL A N 1
ATOM 630 C CA . VAL A 1 82 ? -3.123 11.180 22.920 1.00 92.88 82 VAL A CA 1
ATOM 631 C C . VAL A 1 82 ? -4.334 10.281 23.146 1.00 92.88 82 VAL A C 1
ATOM 633 O O . VAL A 1 82 ? -5.221 10.663 23.910 1.00 92.88 82 VAL A O 1
ATOM 636 N N . ASP A 1 83 ? -4.353 9.080 22.560 1.00 90.69 83 ASP A N 1
ATOM 637 C CA . ASP A 1 83 ? -5.485 8.149 22.686 1.00 90.69 83 ASP A CA 1
ATOM 638 C C . ASP A 1 83 ? -5.461 7.353 23.999 1.00 90.69 83 ASP A C 1
ATOM 640 O O . ASP A 1 83 ? -6.491 6.828 24.409 1.00 90.69 83 ASP A O 1
ATOM 644 N N . LYS A 1 84 ? -4.301 7.283 24.671 1.00 89.94 84 LYS A N 1
ATOM 645 C CA . LYS A 1 84 ? -4.077 6.516 25.913 1.00 89.94 84 LYS A CA 1
ATOM 646 C C . LYS A 1 84 ? -4.302 5.005 25.767 1.00 89.94 84 LYS A C 1
ATOM 648 O O . LYS A 1 84 ? -4.580 4.326 26.754 1.00 89.94 84 LYS A O 1
ATOM 653 N N . TYR A 1 85 ? -4.111 4.464 24.566 1.00 88.94 85 TYR A N 1
ATOM 654 C CA . TYR A 1 85 ? -4.175 3.026 24.297 1.00 88.94 85 TYR A CA 1
ATOM 655 C C . TYR A 1 85 ? -2.790 2.447 24.002 1.00 88.94 85 TYR A C 1
ATOM 657 O O . TYR A 1 85 ? -1.861 3.156 23.611 1.00 88.94 85 TYR A O 1
ATOM 665 N N . SER A 1 86 ? -2.630 1.137 24.181 1.00 90.44 86 SER A N 1
ATOM 666 C CA . SER A 1 86 ? -1.368 0.459 23.876 1.00 90.44 86 SER A CA 1
ATOM 667 C C . SER A 1 86 ? -1.080 0.459 22.366 1.00 90.44 86 SER A C 1
ATOM 669 O O . SER A 1 86 ? -2.000 0.469 21.551 1.00 90.44 86 SER A O 1
ATOM 671 N N . TRP A 1 87 ? 0.188 0.380 21.949 1.00 91.31 87 TRP A N 1
ATOM 672 C CA . TRP A 1 87 ? 0.534 0.177 20.529 1.00 91.31 87 TRP A CA 1
ATOM 673 C C . TRP A 1 87 ? -0.108 -1.092 19.949 1.00 91.31 87 TRP A C 1
ATOM 675 O O . TRP A 1 87 ? -0.557 -1.121 18.806 1.00 91.31 87 TRP A O 1
ATOM 685 N N . ARG A 1 88 ? -0.210 -2.141 20.773 1.00 89.88 88 ARG A N 1
ATOM 686 C CA . ARG A 1 88 ? -0.763 -3.443 20.379 1.00 89.88 88 ARG A CA 1
ATOM 687 C C . ARG A 1 88 ? -2.237 -3.372 20.006 1.00 89.88 88 ARG A C 1
ATOM 689 O O . ARG A 1 88 ? -2.665 -4.088 19.108 1.00 89.88 88 ARG A O 1
ATOM 696 N N . SER A 1 89 ? -2.980 -2.460 20.627 1.00 89.31 89 SER A N 1
ATOM 697 C CA . SER A 1 89 ? -4.403 -2.243 20.354 1.00 89.31 89 SER A CA 1
ATOM 698 C C . SER A 1 89 ? -4.711 -1.708 18.945 1.00 89.31 89 SER A C 1
ATOM 700 O O . SER A 1 89 ? -5.877 -1.568 18.594 1.00 89.31 89 SER A O 1
ATOM 702 N N . LEU A 1 90 ? -3.691 -1.407 18.132 1.00 92.50 90 LEU A N 1
ATOM 703 C CA . LEU A 1 90 ? -3.854 -1.190 16.692 1.00 92.50 90 LEU A CA 1
ATOM 704 C C . LEU A 1 90 ? -4.095 -2.499 15.922 1.00 92.50 90 LEU A C 1
ATOM 706 O O . LEU A 1 90 ? -4.258 -2.444 14.716 1.00 92.50 90 LEU A O 1
ATOM 710 N N . GLY A 1 91 ? -4.078 -3.661 16.585 1.00 90.75 91 GLY A N 1
ATOM 711 C CA . GLY A 1 91 ? -4.224 -4.977 15.958 1.00 90.75 91 GLY A CA 1
ATOM 712 C C . GLY A 1 91 ? -2.908 -5.745 15.796 1.00 90.75 91 GLY A C 1
ATOM 713 O O . GLY A 1 91 ? -2.862 -6.732 15.063 1.00 90.75 91 GLY A O 1
ATOM 714 N N . PHE A 1 92 ? -1.835 -5.339 16.483 1.00 91.00 92 PHE A N 1
ATOM 715 C CA . PHE A 1 92 ? -0.571 -6.087 16.528 1.00 91.00 92 PHE A CA 1
ATOM 716 C C . PHE A 1 92 ? -0.638 -7.230 17.543 1.00 91.00 92 PHE A C 1
ATOM 718 O O . PHE A 1 92 ? -0.024 -7.197 18.614 1.00 91.00 92 PHE A O 1
ATOM 725 N N . THR A 1 93 ? -1.405 -8.255 17.186 1.00 82.62 93 THR A N 1
ATOM 726 C CA . THR A 1 93 ? -1.584 -9.479 17.970 1.00 82.62 93 THR A CA 1
ATOM 727 C C . THR A 1 93 ? -0.308 -10.323 17.921 1.00 82.62 93 THR A C 1
ATOM 729 O O . THR A 1 93 ? 0.301 -10.456 16.863 1.00 82.62 93 THR A O 1
ATOM 732 N N . ARG A 1 94 ? 0.162 -10.875 19.046 1.00 77.44 94 ARG A N 1
ATOM 733 C CA . ARG A 1 94 ? 1.350 -11.763 19.037 1.00 77.44 94 ARG A CA 1
ATOM 734 C C . ARG A 1 94 ? 0.978 -13.189 18.659 1.00 77.44 94 ARG A C 1
ATOM 736 O O . ARG A 1 94 ? 1.720 -13.878 17.964 1.00 77.44 94 ARG A O 1
ATOM 743 N N . ASP A 1 95 ? -0.193 -13.612 19.102 1.00 76.56 95 ASP A N 1
ATOM 744 C CA . ASP A 1 95 ? -0.795 -14.871 18.725 1.00 76.56 95 ASP A CA 1
ATOM 745 C C . ASP A 1 95 ? -1.067 -14.900 17.221 1.00 76.56 95 ASP A C 1
ATOM 747 O O . ASP A 1 95 ? -1.684 -13.999 16.650 1.00 76.56 95 ASP A O 1
ATOM 751 N N . ARG A 1 96 ? -0.577 -15.959 16.573 1.00 82.94 96 ARG A N 1
ATOM 752 C CA . ARG A 1 96 ? -0.790 -16.230 15.146 1.00 82.94 96 ARG A CA 1
ATOM 753 C C . ARG A 1 96 ? -0.376 -15.088 14.205 1.00 82.94 96 ARG A C 1
ATOM 755 O O . ARG A 1 96 ? -0.852 -15.055 13.075 1.00 82.94 96 ARG A O 1
ATOM 762 N N . ALA A 1 97 ? 0.556 -14.224 14.617 1.00 90.44 97 ALA A N 1
ATOM 763 C CA . ALA A 1 97 ? 1.093 -13.158 13.770 1.00 90.44 97 ALA A CA 1
ATOM 764 C C . ALA A 1 97 ? 1.611 -13.702 12.428 1.00 90.44 97 ALA A C 1
ATOM 766 O O . ALA A 1 97 ? 1.114 -13.329 11.367 1.00 90.44 97 ALA A O 1
ATOM 767 N N . LEU A 1 98 ? 2.539 -14.664 12.485 1.00 94.31 98 LEU A N 1
ATOM 768 C CA . LEU A 1 98 ? 3.119 -15.282 11.295 1.00 94.31 98 LEU A CA 1
ATOM 769 C C . LEU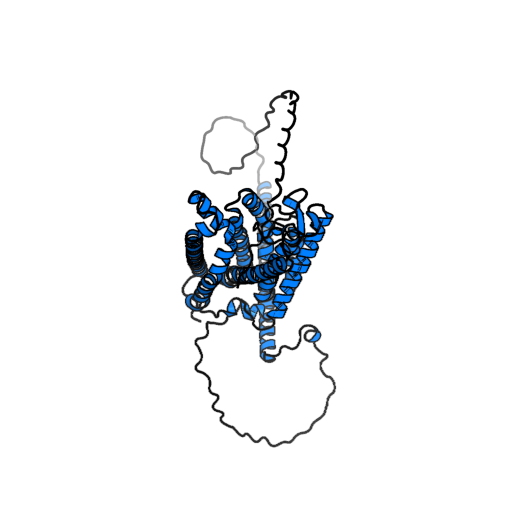 A 1 98 ? 2.082 -16.064 10.462 1.00 94.31 98 LEU A C 1
ATOM 771 O O . LEU A 1 98 ? 2.016 -15.825 9.260 1.00 94.31 98 LEU A O 1
ATOM 775 N N . PRO A 1 99 ? 1.217 -16.924 11.041 1.00 93.81 99 PRO A N 1
ATOM 776 C CA . PRO A 1 99 ? 0.121 -17.539 10.294 1.00 93.81 99 PRO A CA 1
ATOM 777 C C . PRO A 1 99 ? -0.821 -16.543 9.605 1.00 93.81 99 PRO A C 1
ATOM 779 O O . PRO A 1 99 ? -1.214 -16.781 8.468 1.00 93.81 99 PRO A O 1
ATOM 782 N N . ASN A 1 100 ? -1.194 -15.437 10.257 1.00 93.62 100 ASN A N 1
ATOM 783 C CA . ASN A 1 100 ? -2.064 -14.424 9.655 1.00 93.62 100 ASN A CA 1
ATOM 784 C C . ASN A 1 100 ? -1.356 -13.695 8.513 1.00 93.62 100 ASN A C 1
ATOM 786 O O . ASN A 1 100 ? -1.944 -13.555 7.443 1.00 93.62 100 ASN A O 1
ATOM 790 N N . PHE A 1 101 ? -0.090 -13.319 8.705 1.00 97.38 101 PHE A N 1
ATOM 791 C CA . PHE A 1 101 ? 0.746 -12.757 7.647 1.00 97.38 101 PHE A CA 1
ATOM 792 C C . PHE A 1 101 ? 0.865 -13.710 6.455 1.00 97.38 101 PHE A C 1
ATOM 794 O O . PHE A 1 101 ? 0.579 -13.322 5.327 1.00 97.38 101 PHE A O 1
ATOM 801 N N . ALA A 1 102 ? 1.206 -14.977 6.699 1.00 97.56 102 ALA A N 1
ATOM 802 C CA . ALA A 1 102 ? 1.354 -15.987 5.656 1.00 97.56 102 ALA A CA 1
ATOM 803 C C . ALA A 1 102 ? 0.037 -16.251 4.910 1.00 97.56 102 ALA A C 1
ATOM 805 O O . ALA A 1 102 ? 0.044 -16.399 3.693 1.00 97.56 102 ALA A O 1
ATOM 806 N N . ARG A 1 103 ? -1.106 -16.265 5.610 1.00 96.19 103 ARG A N 1
ATOM 807 C CA . ARG A 1 103 ? -2.434 -16.371 4.981 1.00 96.19 103 ARG A CA 1
ATOM 808 C C . ARG A 1 103 ? -2.746 -15.161 4.108 1.00 96.19 103 ARG A C 1
ATOM 810 O O . ARG A 1 103 ? -3.253 -15.346 3.006 1.00 96.19 103 ARG A O 1
ATOM 817 N N . GLY A 1 104 ? -2.436 -13.953 4.579 1.00 97.56 104 GLY A N 1
ATOM 818 C CA . GLY A 1 104 ? -2.566 -12.731 3.786 1.00 97.56 104 GLY A CA 1
ATOM 819 C C . GLY A 1 104 ? -1.718 -12.803 2.520 1.00 97.56 104 GLY A C 1
ATOM 820 O O . GLY A 1 104 ? -2.240 -12.647 1.419 1.00 97.56 104 GLY A O 1
ATOM 821 N N . ALA A 1 105 ? -0.439 -13.151 2.671 1.00 98.56 105 ALA A N 1
ATOM 822 C CA . ALA A 1 105 ? 0.508 -13.280 1.570 1.00 98.56 105 ALA A CA 1
ATOM 823 C C . ALA A 1 105 ? 0.096 -14.350 0.547 1.00 98.56 105 ALA A C 1
ATOM 825 O O . ALA A 1 105 ? 0.118 -14.104 -0.657 1.00 98.56 105 ALA A O 1
ATOM 826 N N . LEU A 1 106 ? -0.344 -15.521 1.019 1.00 98.31 106 LEU A N 1
ATOM 827 C CA . LEU A 1 106 ? -0.859 -16.587 0.161 1.00 98.31 106 LEU A CA 1
ATOM 828 C C . LEU A 1 106 ? -2.123 -16.145 -0.583 1.00 98.31 106 LEU A C 1
ATOM 830 O O . LEU A 1 106 ? -2.265 -16.435 -1.766 1.00 98.31 106 LEU A O 1
ATOM 834 N N . THR A 1 107 ? -3.023 -15.421 0.086 1.00 97.69 107 THR A N 1
ATOM 835 C CA . THR A 1 107 ? -4.231 -14.887 -0.556 1.00 97.69 107 THR A CA 1
ATOM 836 C C . THR A 1 107 ? -3.853 -13.911 -1.671 1.00 97.69 107 THR A C 1
ATOM 838 O O . THR A 1 107 ? -4.374 -14.041 -2.773 1.00 97.69 107 THR A O 1
ATOM 841 N N . ALA A 1 108 ? -2.901 -13.001 -1.436 1.00 98.38 108 ALA A N 1
ATOM 842 C CA . ALA A 1 108 ? -2.405 -12.088 -2.468 1.00 98.38 108 ALA A CA 1
ATOM 843 C C . ALA A 1 108 ? -1.787 -12.838 -3.657 1.00 98.38 108 ALA A C 1
ATOM 845 O O . ALA A 1 108 ? -2.121 -12.544 -4.802 1.00 98.38 108 ALA A O 1
ATOM 846 N N . PHE A 1 109 ? -0.946 -13.843 -3.394 1.00 98.44 109 PHE A N 1
ATOM 847 C CA . PHE A 1 109 ? -0.350 -14.676 -4.439 1.00 98.44 109 PHE A CA 1
ATOM 848 C C . PHE A 1 109 ? -1.406 -15.363 -5.309 1.00 98.44 109 PHE A C 1
ATOM 850 O O . PHE A 1 109 ? -1.341 -15.274 -6.533 1.00 98.44 109 PHE A O 1
ATOM 857 N N . LEU A 1 110 ? -2.397 -16.015 -4.692 1.00 98.12 110 LEU A N 1
ATOM 858 C CA . LEU A 1 110 ? -3.458 -16.708 -5.422 1.00 98.12 110 LEU A CA 1
ATOM 859 C C . LEU A 1 110 ? -4.319 -15.731 -6.230 1.00 98.12 110 LEU A C 1
ATOM 861 O O . LEU A 1 110 ? -4.626 -16.008 -7.388 1.00 98.12 110 LEU A O 1
ATOM 865 N N . THR A 1 111 ? -4.669 -14.576 -5.658 1.00 97.75 111 THR A N 1
ATOM 866 C CA . THR A 1 111 ? -5.437 -13.549 -6.371 1.00 97.75 111 THR A CA 1
ATOM 867 C C . THR A 1 111 ? -4.666 -13.010 -7.570 1.00 97.75 111 THR A C 1
ATOM 869 O O . THR A 1 111 ? -5.232 -12.919 -8.657 1.00 97.75 111 THR A O 1
ATOM 872 N N . LEU A 1 112 ? -3.380 -12.690 -7.405 1.00 97.94 112 LEU A N 1
ATOM 873 C CA . LEU A 1 112 ? -2.545 -12.196 -8.500 1.00 97.94 112 LEU A CA 1
ATOM 874 C C . LEU A 1 112 ? -2.327 -13.254 -9.579 1.00 97.94 112 LEU A C 1
ATOM 876 O O . LEU A 1 112 ? -2.375 -12.922 -10.758 1.00 97.94 112 LEU A O 1
ATOM 880 N N . LEU A 1 113 ? -2.165 -14.525 -9.203 1.00 97.56 113 LEU A N 1
ATOM 881 C CA . LEU A 1 113 ? -2.063 -15.622 -10.162 1.00 97.56 113 LEU A CA 1
ATOM 882 C C . LEU A 1 113 ? -3.322 -15.719 -11.034 1.00 97.56 113 LEU A C 1
ATOM 884 O O . LEU A 1 113 ? -3.219 -15.824 -12.257 1.00 97.56 113 LEU A O 1
ATOM 888 N N . VAL A 1 114 ? -4.509 -15.643 -10.422 1.00 98.00 114 VAL A N 1
ATOM 889 C CA . VAL A 1 114 ? -5.785 -15.648 -11.152 1.00 98.00 114 VAL A CA 1
ATOM 890 C C . VAL A 1 114 ? -5.915 -14.400 -12.025 1.00 98.00 114 VAL A C 1
ATOM 892 O O . VAL A 1 114 ? -6.210 -14.524 -13.211 1.00 98.00 114 VAL A O 1
ATOM 895 N N . LEU A 1 115 ? -5.655 -13.210 -11.477 1.00 97.06 115 LEU A N 1
ATOM 896 C CA . LEU A 1 115 ? -5.747 -11.942 -12.204 1.00 97.06 115 LEU A CA 1
ATOM 897 C C . LEU A 1 115 ? -4.823 -11.914 -13.425 1.00 97.06 115 LEU A C 1
ATOM 899 O O . LEU A 1 115 ? -5.270 -11.617 -14.531 1.00 97.06 115 LEU A O 1
ATOM 903 N N . PHE A 1 116 ? -3.556 -12.280 -13.236 1.00 96.06 116 PHE A N 1
ATOM 904 C CA . PHE A 1 116 ? -2.567 -12.344 -14.305 1.00 96.06 116 PHE A CA 1
ATOM 905 C C . PHE A 1 116 ? -2.982 -13.348 -15.384 1.00 96.06 116 PHE A C 1
ATOM 907 O O . PHE A 1 116 ? -2.911 -13.044 -16.572 1.00 96.06 116 PHE A O 1
ATOM 914 N N . THR A 1 117 ? -3.489 -14.518 -14.985 1.00 96.06 117 THR A N 1
ATOM 915 C CA . THR A 1 117 ? -3.983 -15.535 -15.926 1.00 96.06 117 THR A CA 1
ATOM 916 C C . THR A 1 117 ? -5.176 -15.025 -16.736 1.00 96.06 117 THR A C 1
ATOM 918 O O . THR A 1 117 ? -5.211 -15.215 -17.950 1.00 96.06 117 THR A O 1
ATOM 921 N N . LEU A 1 118 ? -6.135 -14.340 -16.101 1.00 95.81 118 LEU A N 1
ATOM 922 C CA . LEU A 1 118 ? -7.280 -13.740 -16.792 1.00 95.81 118 LEU A CA 1
ATOM 923 C C . LEU A 1 118 ? -6.833 -12.683 -17.805 1.00 95.81 118 LEU A C 1
ATOM 925 O O . LEU A 1 118 ? -7.285 -12.707 -18.947 1.00 95.81 118 LEU A O 1
ATOM 929 N N . MET A 1 119 ? -5.918 -11.797 -17.409 1.00 95.25 119 MET A N 1
ATOM 930 C CA . MET A 1 119 ? -5.353 -10.777 -18.294 1.00 95.25 119 MET A CA 1
ATOM 931 C C . MET A 1 119 ? -4.607 -11.405 -19.479 1.00 95.25 119 MET A C 1
ATOM 933 O O . MET A 1 119 ? -4.759 -10.966 -20.620 1.00 95.25 119 MET A O 1
ATOM 937 N N . TRP A 1 120 ? -3.842 -12.470 -19.234 1.00 94.50 120 TRP A N 1
ATOM 938 C CA . TRP A 1 120 ? -3.103 -13.176 -20.276 1.00 94.50 120 TRP A CA 1
ATOM 939 C C . TRP A 1 120 ? -4.030 -13.871 -21.281 1.00 94.50 120 TRP A C 1
ATOM 941 O O . TRP A 1 120 ? -3.878 -13.672 -22.485 1.00 94.50 120 TRP A O 1
ATOM 951 N N . ILE A 1 121 ? -5.039 -14.616 -20.811 1.00 94.94 121 ILE A N 1
ATOM 952 C CA . ILE A 1 121 ? -6.029 -15.287 -21.676 1.00 94.94 121 ILE A CA 1
ATOM 953 C C . ILE A 1 121 ? -6.864 -14.264 -22.456 1.00 94.94 121 ILE A C 1
ATOM 955 O O . ILE A 1 121 ? -7.155 -14.474 -23.632 1.00 94.94 121 ILE A O 1
ATOM 959 N N . ALA A 1 122 ? -7.217 -13.138 -21.832 1.00 94.62 122 ALA A N 1
ATOM 960 C CA . ALA A 1 122 ? -7.920 -12.041 -22.494 1.00 94.62 122 ALA A CA 1
ATOM 961 C C . ALA A 1 122 ? -7.051 -11.293 -23.525 1.00 94.62 122 ALA A C 1
ATOM 963 O O . ALA A 1 122 ? -7.548 -10.398 -24.209 1.00 94.62 122 ALA A O 1
ATOM 964 N N . GLY A 1 123 ? -5.760 -11.627 -23.630 1.00 94.00 123 GLY A N 1
ATOM 965 C CA . GLY A 1 123 ? -4.815 -10.983 -24.534 1.00 94.00 123 GLY A CA 1
ATOM 966 C C . GLY A 1 123 ? -4.487 -9.542 -24.150 1.00 94.00 123 GLY A C 1
ATOM 967 O O . GLY A 1 123 ? -3.981 -8.808 -24.997 1.00 94.00 123 GLY A O 1
ATOM 968 N N . THR A 1 124 ? -4.772 -9.130 -22.905 1.00 94.56 124 THR A N 1
ATOM 969 C CA . THR A 1 124 ? -4.492 -7.770 -22.416 1.00 94.56 124 THR A CA 1
ATOM 970 C C . THR A 1 124 ? -3.041 -7.585 -21.979 1.00 94.56 124 THR A C 1
ATOM 972 O O . THR A 1 124 ? -2.566 -6.457 -21.848 1.00 94.56 124 THR A O 1
ATOM 975 N N . ILE A 1 125 ? -2.323 -8.695 -21.794 1.00 94.62 125 ILE A N 1
ATOM 976 C CA . ILE A 1 125 ? -0.881 -8.739 -21.556 1.00 94.62 125 ILE A CA 1
ATOM 977 C C . ILE A 1 125 ? -0.220 -9.822 -22.411 1.00 94.62 125 ILE A C 1
ATOM 979 O O . ILE A 1 125 ? -0.819 -10.857 -22.712 1.00 94.62 125 ILE A O 1
ATOM 983 N N . ARG A 1 126 ? 1.051 -9.610 -22.753 1.00 93.94 126 ARG A N 1
ATOM 984 C CA . ARG A 1 126 ? 1.922 -10.594 -23.401 1.00 93.94 126 ARG A CA 1
ATOM 985 C C . ARG A 1 126 ? 3.180 -10.814 -22.585 1.00 93.94 126 ARG A C 1
ATOM 987 O O . ARG A 1 126 ? 3.794 -9.867 -22.108 1.00 93.94 126 ARG A O 1
ATOM 994 N N . PHE A 1 127 ? 3.568 -12.077 -22.481 1.00 93.56 127 PHE A N 1
ATOM 995 C CA . PHE A 1 127 ? 4.797 -12.493 -21.827 1.00 93.56 127 PHE A CA 1
ATOM 996 C C . PHE A 1 127 ? 5.923 -12.617 -22.859 1.00 93.56 127 PHE A C 1
ATOM 998 O O . PHE A 1 127 ? 5.817 -13.406 -23.798 1.00 93.56 127 PHE A O 1
ATOM 1005 N N . GLY A 1 128 ? 6.980 -11.828 -22.684 1.00 93.44 128 GLY A N 1
ATOM 1006 C CA . GLY A 1 128 ? 8.152 -11.753 -23.558 1.00 93.44 128 GLY A CA 1
ATOM 1007 C C . GLY A 1 128 ? 9.377 -12.529 -23.058 1.00 93.44 128 GLY A C 1
ATOM 1008 O O . GLY A 1 128 ? 10.405 -12.532 -23.730 1.00 93.44 128 GLY A O 1
ATOM 1009 N N . GLY A 1 129 ? 9.294 -13.203 -21.905 1.00 94.50 129 GLY A N 1
ATOM 1010 C CA . GLY A 1 129 ? 10.426 -13.902 -21.285 1.00 94.50 129 GLY A CA 1
ATOM 1011 C C . GLY A 1 129 ? 11.119 -13.062 -20.211 1.00 94.50 129 GLY A C 1
ATOM 1012 O O . GLY A 1 129 ? 10.463 -12.348 -19.459 1.00 94.50 129 GLY A O 1
ATOM 1013 N N . TRP A 1 130 ? 12.445 -13.170 -20.094 1.00 95.50 130 TRP A N 1
ATOM 1014 C CA . TRP A 1 130 ? 13.230 -12.389 -19.127 1.00 95.50 130 TRP A CA 1
ATOM 1015 C C . TRP A 1 130 ? 13.247 -10.904 -19.491 1.00 95.50 130 TRP A C 1
ATOM 1017 O O . TRP A 1 130 ? 13.363 -10.565 -20.665 1.00 95.50 130 TRP A O 1
ATOM 1027 N N . SER A 1 131 ? 13.184 -10.007 -18.506 1.00 95.31 131 SER A N 1
ATOM 1028 C CA . SER A 1 131 ? 13.222 -8.565 -18.782 1.00 95.31 131 SER A CA 1
ATOM 1029 C C . SER A 1 131 ? 14.596 -8.106 -19.283 1.00 95.31 131 SER A C 1
ATOM 1031 O O . SER A 1 131 ? 15.622 -8.716 -18.974 1.00 95.31 131 SER A O 1
ATOM 1033 N N . THR A 1 132 ? 14.659 -6.968 -19.982 1.00 93.50 132 THR A N 1
ATOM 1034 C CA . THR A 1 132 ? 15.940 -6.338 -20.354 1.00 93.50 132 THR A CA 1
ATOM 1035 C C . THR A 1 132 ? 16.807 -6.041 -19.128 1.00 93.50 132 THR A C 1
ATOM 1037 O O . THR A 1 132 ? 18.028 -6.149 -19.210 1.00 93.50 132 THR A O 1
ATOM 1040 N N . GLN A 1 133 ? 16.201 -5.720 -17.976 1.00 92.12 133 GLN A N 1
ATOM 1041 C CA . GLN A 1 133 ? 16.926 -5.472 -16.722 1.00 92.12 133 GLN A CA 1
ATOM 1042 C C . GLN A 1 133 ? 17.685 -6.724 -16.269 1.00 92.12 133 GLN A C 1
ATOM 1044 O O . GLN A 1 133 ? 18.827 -6.620 -15.838 1.00 92.12 133 GLN A O 1
ATOM 1049 N N . VAL A 1 134 ? 17.081 -7.904 -16.429 1.00 93.81 134 VAL A N 1
ATOM 1050 C CA . VAL A 1 134 ? 17.721 -9.191 -16.130 1.00 93.81 134 VAL A CA 1
ATOM 1051 C C . VAL A 1 134 ? 18.727 -9.579 -17.213 1.00 93.81 134 VAL A C 1
ATOM 1053 O O . VAL A 1 134 ? 19.830 -9.996 -16.887 1.00 93.81 134 VAL A O 1
ATOM 1056 N N . GLN A 1 135 ? 18.384 -9.417 -18.494 1.00 93.56 135 GLN A N 1
ATOM 1057 C CA . GLN A 1 135 ? 19.243 -9.830 -19.613 1.00 93.56 135 GLN A CA 1
ATOM 1058 C C . GLN A 1 135 ? 20.550 -9.027 -19.711 1.00 93.56 135 GLN A C 1
ATOM 1060 O O . GLN A 1 135 ? 21.564 -9.548 -20.168 1.00 93.56 135 GLN A O 1
ATOM 1065 N N . THR A 1 136 ? 20.530 -7.753 -19.313 1.00 94.12 136 THR A N 1
ATOM 1066 C CA . THR A 1 136 ? 21.683 -6.840 -19.427 1.00 94.12 136 THR A CA 1
ATOM 1067 C C . THR A 1 136 ? 22.545 -6.771 -18.167 1.00 94.12 136 THR A C 1
ATOM 1069 O O . THR A 1 136 ? 23.623 -6.180 -18.203 1.00 94.12 136 THR A O 1
ATOM 1072 N N . HIS A 1 137 ? 22.094 -7.365 -17.059 1.00 94.06 137 HIS A N 1
ATOM 1073 C CA . HIS A 1 137 ? 22.788 -7.341 -15.771 1.00 94.06 137 HIS A CA 1
ATOM 1074 C C . HIS A 1 137 ? 23.071 -8.762 -15.264 1.00 94.06 137 HIS A C 1
ATOM 1076 O O . HIS A 1 137 ? 22.690 -9.761 -15.866 1.00 94.06 137 HIS A O 1
ATOM 1082 N N . SER A 1 138 ? 23.788 -8.874 -14.145 1.00 92.06 138 SER A N 1
ATOM 1083 C CA . SER A 1 138 ? 24.106 -10.168 -13.541 1.00 92.06 138 SER A CA 1
ATOM 1084 C C . SER A 1 138 ? 22.922 -10.755 -12.760 1.00 92.06 138 SER A C 1
ATOM 1086 O O . SER A 1 138 ? 22.053 -10.037 -12.264 1.00 92.06 138 SER A O 1
ATOM 1088 N N . ALA A 1 139 ? 22.934 -12.073 -12.542 1.00 92.38 139 ALA A N 1
ATOM 1089 C CA . ALA A 1 139 ? 21.986 -12.721 -11.629 1.00 92.38 139 ALA A CA 1
ATOM 1090 C C . ALA A 1 139 ? 22.070 -12.150 -10.198 1.00 92.38 139 ALA A C 1
ATOM 1092 O O . ALA A 1 139 ? 21.056 -12.036 -9.512 1.00 92.38 139 ALA A O 1
ATOM 1093 N N . ALA A 1 140 ? 23.268 -11.734 -9.766 1.00 94.69 140 ALA A N 1
ATOM 1094 C CA . ALA A 1 140 ? 23.464 -11.063 -8.484 1.00 94.69 140 ALA A CA 1
ATOM 1095 C C . ALA A 1 140 ? 22.715 -9.722 -8.423 1.00 94.69 140 ALA A C 1
ATOM 1097 O O . ALA A 1 140 ? 22.068 -9.444 -7.418 1.00 94.69 140 ALA A O 1
ATOM 1098 N N . TYR A 1 141 ? 22.726 -8.935 -9.506 1.00 93.56 141 TYR A N 1
ATOM 1099 C CA . TYR A 1 141 ? 21.929 -7.710 -9.599 1.00 93.56 141 TYR A CA 1
ATOM 1100 C C . TYR A 1 141 ? 20.433 -8.012 -9.444 1.00 93.56 141 TYR A C 1
ATOM 1102 O O . TYR A 1 141 ? 19.786 -7.443 -8.566 1.00 93.56 141 TYR A O 1
ATOM 1110 N N . ALA A 1 142 ? 19.896 -8.968 -10.211 1.00 94.56 142 ALA A N 1
ATOM 1111 C CA . ALA A 1 142 ? 18.487 -9.353 -10.105 1.00 94.56 142 ALA A CA 1
ATOM 1112 C C . ALA A 1 142 ? 18.114 -9.795 -8.677 1.00 94.56 142 ALA A C 1
ATOM 1114 O O . ALA A 1 142 ? 17.107 -9.346 -8.134 1.00 94.56 142 ALA A O 1
ATOM 1115 N N . PHE A 1 143 ? 18.959 -10.600 -8.026 1.00 95.69 143 PHE A N 1
ATOM 1116 C CA . PHE A 1 143 ? 18.756 -11.005 -6.633 1.00 95.69 143 PHE A CA 1
ATOM 1117 C C . PHE A 1 143 ? 18.749 -9.810 -5.668 1.00 95.69 143 PHE A C 1
ATOM 1119 O O . PHE A 1 143 ? 17.857 -9.708 -4.825 1.00 95.69 143 PHE A O 1
ATOM 1126 N N . THR A 1 144 ? 19.700 -8.878 -5.805 1.00 96.06 144 THR A N 1
ATOM 1127 C CA . THR A 1 144 ? 19.742 -7.673 -4.959 1.00 96.06 144 THR A CA 1
ATOM 1128 C C . THR A 1 144 ? 18.514 -6.790 -5.146 1.00 96.06 144 THR A C 1
ATOM 1130 O O . THR A 1 144 ? 17.990 -6.280 -4.158 1.00 96.06 144 THR A O 1
ATOM 1133 N N . GLN A 1 145 ? 18.000 -6.669 -6.373 1.00 95.38 145 GLN A N 1
ATOM 1134 C CA . GLN A 1 145 ? 16.775 -5.923 -6.649 1.00 95.38 145 GLN A CA 1
ATOM 1135 C C . GLN A 1 145 ? 15.559 -6.612 -6.022 1.00 95.38 145 GLN A C 1
ATOM 1137 O O . GLN A 1 145 ? 14.791 -5.964 -5.315 1.00 95.38 145 GLN A O 1
ATOM 1142 N N . LEU A 1 146 ? 15.412 -7.928 -6.202 1.00 96.75 146 LEU A N 1
ATOM 1143 C CA . LEU A 1 146 ? 14.322 -8.701 -5.599 1.00 96.75 146 LEU A CA 1
ATOM 1144 C C . LEU A 1 146 ? 14.302 -8.569 -4.073 1.00 96.75 146 LEU A C 1
ATOM 1146 O O . LEU A 1 146 ? 13.240 -8.331 -3.495 1.00 96.75 146 LEU A O 1
ATOM 1150 N N . LEU A 1 147 ? 15.465 -8.683 -3.426 1.00 96.81 147 LEU A N 1
ATOM 1151 C CA . LEU A 1 147 ? 15.595 -8.527 -1.978 1.00 96.81 147 LEU A CA 1
ATOM 1152 C C . LEU A 1 147 ? 15.343 -7.080 -1.533 1.00 96.81 147 LEU A C 1
ATOM 1154 O O . LEU A 1 147 ? 14.620 -6.853 -0.564 1.00 96.81 147 LEU A O 1
ATOM 1158 N N . GLY A 1 148 ? 15.901 -6.099 -2.245 1.00 95.69 148 GLY A N 1
ATOM 1159 C CA . GLY A 1 148 ? 15.722 -4.678 -1.951 1.00 95.69 148 GLY A CA 1
ATOM 1160 C C . GLY A 1 148 ? 14.254 -4.258 -2.008 1.00 95.69 148 GLY A C 1
ATOM 1161 O O . GLY A 1 148 ? 13.751 -3.650 -1.063 1.00 95.69 148 GLY A O 1
ATOM 1162 N N . PHE A 1 149 ? 13.535 -4.658 -3.061 1.00 96.06 149 PHE A N 1
ATOM 1163 C CA . PHE A 1 149 ? 12.100 -4.403 -3.180 1.00 96.06 149 PHE A CA 1
ATOM 1164 C C . PHE A 1 149 ? 11.272 -5.201 -2.169 1.00 96.06 149 PHE A C 1
ATOM 1166 O O . PHE A 1 149 ? 10.283 -4.671 -1.671 1.00 96.06 149 PHE A O 1
ATOM 1173 N N . ALA A 1 150 ? 11.669 -6.425 -1.796 1.00 96.94 150 ALA A N 1
ATOM 1174 C CA . ALA A 1 150 ? 10.991 -7.160 -0.725 1.00 96.94 150 ALA A CA 1
ATOM 1175 C C . ALA A 1 150 ? 11.050 -6.386 0.601 1.00 96.94 150 ALA A C 1
ATOM 1177 O O . ALA A 1 150 ? 10.027 -6.194 1.255 1.00 96.94 150 ALA A O 1
ATOM 1178 N N . LEU A 1 151 ? 12.230 -5.881 0.975 1.00 96.81 151 LEU A N 1
ATOM 1179 C CA . LEU A 1 151 ? 12.411 -5.079 2.188 1.00 96.81 151 LEU A CA 1
ATOM 1180 C C . LEU A 1 151 ? 11.657 -3.745 2.114 1.00 96.81 151 LEU A C 1
ATOM 1182 O O . LEU A 1 151 ? 11.008 -3.353 3.086 1.00 96.81 151 LEU A O 1
ATOM 1186 N N . ALA A 1 152 ? 11.698 -3.069 0.962 1.00 95.94 152 ALA A N 1
ATOM 1187 C CA . ALA A 1 152 ? 10.955 -1.832 0.747 1.00 95.94 152 ALA A CA 1
ATOM 1188 C C . ALA A 1 152 ? 9.444 -2.059 0.893 1.00 95.94 152 ALA A C 1
ATOM 1190 O O . ALA A 1 152 ? 8.787 -1.327 1.628 1.00 95.94 152 ALA A O 1
ATOM 1191 N N . PHE A 1 153 ? 8.893 -3.106 0.274 1.00 96.88 153 PHE A N 1
ATOM 1192 C CA . PHE A 1 153 ? 7.463 -3.390 0.357 1.00 96.88 153 PHE A CA 1
ATOM 1193 C C . PHE A 1 153 ? 7.021 -3.921 1.717 1.00 96.88 153 PHE A C 1
ATOM 1195 O O . PHE A 1 153 ? 5.901 -3.616 2.117 1.00 96.88 153 PHE A O 1
ATOM 1202 N N . VAL A 1 154 ? 7.890 -4.602 2.477 1.00 97.88 154 VAL A N 1
ATOM 1203 C CA . VAL A 1 154 ? 7.655 -4.850 3.911 1.00 97.88 154 VAL A CA 1
ATOM 1204 C C . VAL A 1 154 ? 7.453 -3.529 4.651 1.00 97.88 154 VAL A C 1
ATOM 1206 O O . VAL A 1 154 ? 6.495 -3.402 5.412 1.00 97.88 154 VAL A O 1
ATOM 1209 N N . ALA A 1 155 ? 8.312 -2.536 4.408 1.00 97.81 155 ALA A N 1
ATOM 1210 C CA . ALA A 1 155 ? 8.193 -1.228 5.040 1.00 97.81 155 ALA A CA 1
ATOM 1211 C C . ALA A 1 155 ? 6.916 -0.485 4.602 1.00 97.81 155 ALA A C 1
ATOM 1213 O O . ALA A 1 155 ? 6.216 0.042 5.464 1.00 97.81 155 ALA A O 1
ATOM 1214 N N . VAL A 1 156 ? 6.582 -0.500 3.303 1.00 96.69 156 VAL A N 1
ATOM 1215 C CA . VAL A 1 156 ? 5.356 0.105 2.738 1.00 96.69 156 VAL A CA 1
ATOM 1216 C C . VAL A 1 156 ? 4.107 -0.533 3.340 1.00 96.69 156 VAL A C 1
ATOM 1218 O O . VAL A 1 156 ? 3.324 0.155 3.990 1.00 96.69 156 VAL A O 1
ATOM 1221 N N . GLY A 1 157 ? 3.946 -1.852 3.202 1.00 97.69 157 GLY A N 1
ATOM 1222 C CA . GLY A 1 157 ? 2.760 -2.558 3.684 1.00 97.69 157 GLY A CA 1
ATOM 1223 C C . GLY A 1 157 ? 2.604 -2.451 5.200 1.00 97.69 157 GLY A C 1
ATOM 1224 O O . GLY A 1 157 ? 1.503 -2.238 5.699 1.00 97.69 157 GLY A O 1
ATOM 1225 N N . PHE A 1 158 ? 3.702 -2.519 5.961 1.00 98.19 158 PHE A N 1
ATOM 1226 C CA . PHE A 1 158 ? 3.644 -2.290 7.404 1.00 98.19 158 PHE A CA 1
ATOM 1227 C C . PHE A 1 158 ? 3.203 -0.859 7.734 1.00 98.19 158 PHE A C 1
ATOM 1229 O O . PHE A 1 158 ? 2.309 -0.670 8.560 1.00 98.19 158 PHE A O 1
ATOM 1236 N N . PHE A 1 159 ? 3.814 0.148 7.107 1.00 98.12 159 PHE A N 1
ATOM 1237 C CA . PHE A 1 159 ? 3.506 1.552 7.356 1.00 98.12 159 PHE A CA 1
ATOM 1238 C C . PHE A 1 159 ? 2.054 1.889 7.010 1.00 98.12 159 PHE A C 1
ATOM 1240 O O . PHE A 1 159 ? 1.317 2.383 7.867 1.00 98.12 159 PHE A O 1
ATOM 1247 N N . GLU A 1 160 ? 1.634 1.591 5.783 1.00 97.62 160 GLU A N 1
ATOM 1248 C CA . GLU A 1 160 ? 0.314 1.954 5.286 1.00 97.62 160 GLU A CA 1
ATOM 1249 C C . GLU A 1 160 ? -0.790 1.276 6.088 1.00 97.62 160 GLU A C 1
ATOM 1251 O O . GLU A 1 160 ? -1.684 1.959 6.588 1.00 97.62 160 GLU A O 1
ATOM 1256 N N . GLU A 1 161 ? -0.704 -0.036 6.328 1.00 98.25 161 GLU A N 1
ATOM 1257 C CA . GLU A 1 161 ? -1.730 -0.726 7.113 1.00 98.25 161 GLU A CA 1
ATOM 1258 C C . GLU A 1 161 ? -1.777 -0.232 8.563 1.00 98.25 161 GLU A C 1
ATOM 1260 O O . GLU A 1 161 ? -2.859 -0.127 9.146 1.00 98.25 161 GLU A O 1
ATOM 1265 N N . THR A 1 162 ? -0.640 0.159 9.144 1.00 98.12 162 THR A N 1
ATOM 1266 C CA . THR A 1 162 ? -0.608 0.751 10.490 1.00 98.12 162 THR A CA 1
ATOM 1267 C C . THR A 1 162 ? -1.313 2.103 10.536 1.00 98.12 162 THR A C 1
ATOM 1269 O O . THR A 1 162 ? -2.083 2.364 11.462 1.00 98.12 162 THR A O 1
ATOM 1272 N N . VAL A 1 163 ? -1.079 2.972 9.551 1.00 97.69 163 VAL A N 1
ATOM 1273 C CA . VAL A 1 163 ? -1.706 4.300 9.483 1.00 97.69 163 VAL A CA 1
ATOM 1274 C C . VAL A 1 163 ? -3.195 4.174 9.177 1.00 97.69 163 VAL A C 1
ATOM 1276 O O . VAL A 1 163 ? -4.029 4.748 9.878 1.00 97.69 163 VAL A O 1
ATOM 1279 N N . PHE A 1 164 ? -3.541 3.393 8.159 1.00 97.12 164 PHE A N 1
ATOM 1280 C CA . PHE A 1 164 ? -4.890 3.318 7.620 1.00 97.12 164 PHE A CA 1
ATOM 1281 C C . PHE A 1 164 ? -5.814 2.403 8.428 1.00 97.12 164 PHE A C 1
ATOM 1283 O O . PHE A 1 164 ? -6.900 2.832 8.825 1.00 97.12 164 PHE A O 1
ATOM 1290 N N . ARG A 1 165 ? -5.409 1.153 8.692 1.00 96.25 165 ARG A N 1
ATOM 1291 C CA . ARG A 1 165 ? -6.249 0.139 9.369 1.00 96.25 165 ARG A CA 1
ATOM 1292 C C . ARG A 1 165 ? -5.985 0.132 10.867 1.00 96.25 165 ARG A C 1
ATOM 1294 O O . ARG A 1 165 ? -6.919 0.025 11.655 1.00 96.25 165 ARG A O 1
ATOM 1301 N N . GLY A 1 166 ? -4.734 0.324 11.267 1.00 95.25 166 GLY A N 1
ATOM 1302 C CA . GLY A 1 166 ? -4.372 0.468 12.667 1.00 95.25 166 GLY A CA 1
ATOM 1303 C C . GLY A 1 166 ? -4.978 1.737 13.252 1.00 95.25 166 GLY A C 1
ATOM 1304 O O . GLY A 1 166 ? -5.909 1.672 14.047 1.00 95.25 166 GLY A O 1
ATOM 1305 N N . TYR A 1 167 ? -4.458 2.907 12.890 1.00 95.81 167 TYR A N 1
ATOM 1306 C CA . TYR A 1 167 ? -4.801 4.161 13.562 1.00 95.81 167 TYR A CA 1
ATOM 1307 C C . TYR A 1 167 ? -6.087 4.811 13.034 1.00 95.81 167 TYR A C 1
ATOM 1309 O O . TYR A 1 167 ? -6.982 5.130 13.820 1.00 95.81 167 TYR A O 1
ATOM 1317 N N . GLY A 1 168 ? -6.202 4.995 11.716 1.00 94.88 168 GLY A N 1
ATOM 1318 C CA . GLY A 1 168 ? -7.333 5.681 11.084 1.00 94.88 168 GLY A CA 1
ATOM 1319 C C . GLY A 1 168 ? -8.658 4.952 11.300 1.00 94.88 168 GLY A C 1
ATOM 1320 O O . GLY A 1 168 ? -9.594 5.511 11.871 1.00 94.88 168 GLY A O 1
ATOM 1321 N N . MET A 1 169 ? -8.723 3.675 10.915 1.00 93.88 169 MET A N 1
ATOM 1322 C CA . MET A 1 169 ? -9.929 2.852 11.058 1.00 93.88 169 MET A CA 1
ATOM 1323 C C . MET A 1 169 ? -10.363 2.704 12.520 1.00 93.88 169 MET A C 1
ATOM 1325 O O . MET A 1 169 ? -11.550 2.831 12.816 1.00 93.88 169 MET A O 1
ATOM 1329 N N . THR A 1 170 ? -9.435 2.457 13.456 1.00 90.75 170 THR A N 1
ATOM 1330 C CA . THR A 1 170 ? -9.818 2.263 14.867 1.00 90.75 170 THR A CA 1
ATOM 1331 C C . THR A 1 170 ? -10.343 3.542 15.511 1.00 90.75 170 THR A C 1
ATOM 1333 O O . THR A 1 170 ? -11.262 3.463 16.324 1.00 90.75 170 THR A O 1
ATOM 1336 N N . ASN A 1 171 ? -9.836 4.719 15.138 1.00 91.06 171 ASN A N 1
ATOM 1337 C CA . ASN A 1 171 ? -10.381 5.986 15.627 1.00 91.06 171 ASN A CA 1
ATOM 1338 C C . ASN A 1 171 ? -11.709 6.352 14.942 1.00 91.06 171 ASN A C 1
ATOM 1340 O O . ASN A 1 171 ? -12.637 6.791 15.621 1.00 91.06 171 ASN A O 1
ATOM 1344 N N . LEU A 1 172 ? -11.852 6.115 13.633 1.00 92.00 172 LEU A N 1
ATOM 1345 C CA . LEU A 1 172 ? -13.121 6.324 12.925 1.00 92.00 172 LEU A CA 1
ATOM 1346 C C . LEU A 1 172 ? -14.232 5.416 13.456 1.00 92.00 172 LEU A C 1
ATOM 1348 O O . LEU A 1 172 ? -15.347 5.885 13.684 1.00 92.00 172 LEU A O 1
ATOM 1352 N N . ARG A 1 173 ? -13.937 4.135 13.714 1.00 90.62 173 ARG A N 1
ATOM 1353 C CA . ARG A 1 173 ? -14.944 3.176 14.194 1.00 90.62 173 ARG A CA 1
ATOM 1354 C C . ARG A 1 173 ? -15.437 3.493 15.605 1.00 90.62 173 ARG A C 1
ATOM 1356 O O . ARG A 1 173 ? -16.593 3.215 15.896 1.00 90.62 173 ARG A O 1
ATOM 1363 N N . GLN A 1 174 ? -14.604 4.101 16.459 1.00 85.50 174 GLN A N 1
ATOM 1364 C CA . GLN A 1 174 ? -15.024 4.585 17.784 1.00 85.50 174 GLN A CA 1
ATOM 1365 C C . GLN A 1 174 ? -16.090 5.682 17.689 1.00 85.50 174 GLN A C 1
ATOM 1367 O O . GLN A 1 174 ? -16.883 5.839 18.610 1.00 85.50 174 GLN A O 1
ATOM 1372 N N . TRP A 1 175 ? -16.091 6.446 16.595 1.00 86.56 175 TRP A N 1
ATOM 1373 C CA . TRP A 1 175 ? -17.023 7.546 16.384 1.00 86.56 175 TRP A CA 1
ATOM 1374 C C . TRP A 1 175 ? -18.266 7.129 15.592 1.00 86.56 175 TRP A C 1
ATOM 1376 O O . TRP A 1 175 ? -19.380 7.401 16.024 1.00 86.56 175 TRP A O 1
ATOM 1386 N N . LEU A 1 176 ? -18.081 6.477 14.440 1.00 90.12 176 LEU A N 1
ATOM 1387 C CA . LEU A 1 176 ? -19.148 6.235 13.456 1.00 90.12 176 LEU A CA 1
ATOM 1388 C C . LEU A 1 176 ? -19.511 4.751 13.287 1.00 90.12 176 LEU A C 1
ATOM 1390 O O . LEU A 1 176 ? -20.369 4.407 12.474 1.00 90.12 176 LEU A O 1
ATOM 1394 N N . GLY A 1 177 ? -18.845 3.856 14.018 1.00 90.69 177 GLY A N 1
ATOM 1395 C CA . GLY A 1 177 ? -18.989 2.414 13.850 1.00 90.69 177 GLY A CA 1
ATOM 1396 C C . GLY A 1 177 ? -18.294 1.864 12.600 1.00 90.69 177 GLY A C 1
ATOM 1397 O O . GLY A 1 177 ? -17.699 2.583 11.795 1.00 90.69 177 GLY A O 1
ATOM 1398 N N . TRP A 1 178 ? -18.353 0.540 12.449 1.00 91.19 178 TRP A N 1
ATOM 1399 C CA . TRP A 1 178 ? -17.647 -0.188 11.391 1.00 91.19 178 TRP A CA 1
ATOM 1400 C C . TRP A 1 178 ? -18.064 0.186 9.959 1.00 91.19 178 TRP A C 1
ATOM 1402 O O . TRP A 1 178 ? -17.161 0.404 9.154 1.00 91.19 178 TRP A O 1
ATOM 1412 N N . PRO A 1 179 ? -19.363 0.287 9.602 1.00 94.06 179 PRO A N 1
ATOM 1413 C CA . PRO A 1 179 ? -19.751 0.556 8.217 1.00 94.06 179 PRO A CA 1
ATOM 1414 C C . PRO A 1 179 ? -19.188 1.884 7.701 1.00 94.06 179 PRO A C 1
ATOM 1416 O O . PRO A 1 179 ? -18.539 1.920 6.659 1.00 94.06 179 PRO A O 1
ATOM 1419 N N . ALA A 1 180 ? -19.354 2.962 8.467 1.00 94.25 180 ALA A N 1
ATOM 1420 C CA . ALA A 1 180 ? -18.846 4.275 8.090 1.00 94.25 180 ALA A CA 1
ATOM 1421 C C . ALA A 1 180 ? -17.311 4.321 8.074 1.00 94.25 180 ALA A C 1
ATOM 1423 O O . ALA A 1 180 ? -16.734 4.892 7.153 1.00 94.25 180 ALA A O 1
ATOM 1424 N N . ALA A 1 181 ? -16.642 3.684 9.043 1.00 94.44 181 ALA A N 1
ATOM 1425 C CA . ALA A 1 181 ? -15.182 3.628 9.073 1.00 94.44 181 ALA A CA 1
ATOM 1426 C C . ALA A 1 181 ? -14.605 2.924 7.832 1.00 94.44 181 ALA A C 1
ATOM 1428 O O . ALA A 1 181 ? -13.660 3.435 7.235 1.00 94.44 181 ALA A O 1
ATOM 1429 N N . VAL A 1 182 ? -15.214 1.813 7.396 1.00 96.25 182 VAL A N 1
ATOM 1430 C CA . VAL A 1 182 ? -14.823 1.082 6.178 1.00 96.25 182 VAL A CA 1
ATOM 1431 C C . VAL A 1 182 ? -14.957 1.967 4.938 1.00 96.25 182 VAL A C 1
ATOM 1433 O O . VAL A 1 182 ? -14.011 2.070 4.161 1.00 96.25 182 VAL A O 1
ATOM 1436 N N . ILE A 1 183 ? -16.103 2.634 4.768 1.00 97.38 183 ILE A N 1
ATOM 1437 C CA . ILE A 1 183 ? -16.363 3.477 3.593 1.00 97.38 183 ILE A CA 1
ATOM 1438 C C . ILE A 1 183 ? -15.431 4.691 3.568 1.00 97.38 183 ILE A C 1
ATOM 1440 O O . ILE A 1 183 ? -14.770 4.934 2.561 1.00 97.38 183 ILE A O 1
ATOM 1444 N N . ILE A 1 184 ? -15.335 5.433 4.675 1.00 96.06 184 ILE A N 1
ATOM 1445 C CA . ILE A 1 184 ? -14.504 6.642 4.755 1.00 96.06 184 ILE A CA 1
ATOM 1446 C C . ILE A 1 184 ? -13.036 6.288 4.533 1.00 96.06 184 ILE A C 1
ATOM 1448 O O . ILE A 1 184 ? -12.358 6.944 3.745 1.00 96.06 184 ILE A O 1
ATOM 1452 N N . GLN A 1 185 ? -12.540 5.237 5.188 1.00 95.19 185 GLN A N 1
ATOM 1453 C CA . GLN A 1 185 ? -11.151 4.831 5.024 1.00 95.19 185 GLN A CA 1
ATOM 1454 C C . GLN A 1 185 ? -10.886 4.335 3.597 1.00 95.19 185 GLN A C 1
ATOM 1456 O O . GLN A 1 185 ? -9.843 4.667 3.042 1.00 95.19 185 GLN A O 1
ATOM 1461 N N . GLY A 1 186 ? -11.838 3.632 2.974 1.00 97.12 186 GLY A N 1
ATOM 1462 C CA . GLY A 1 186 ? -11.746 3.235 1.571 1.00 97.12 186 GLY A CA 1
ATOM 1463 C C . GLY A 1 186 ? -11.602 4.424 0.622 1.00 97.12 186 GLY A C 1
ATOM 1464 O O . GLY A 1 186 ? -10.721 4.423 -0.236 1.00 97.12 186 GLY A O 1
ATOM 1465 N N . VAL A 1 187 ? -12.416 5.468 0.811 1.00 98.00 187 VAL A N 1
ATOM 1466 C CA . VAL A 1 187 ? -12.344 6.701 0.009 1.00 98.00 187 VAL A CA 1
ATOM 1467 C C . VAL A 1 187 ? -11.017 7.423 0.231 1.00 98.00 187 VAL A C 1
ATOM 1469 O O . VAL A 1 187 ? -10.364 7.805 -0.736 1.00 98.00 187 VAL A O 1
ATOM 1472 N N . VAL A 1 188 ? -10.588 7.579 1.487 1.00 96.56 188 VAL A N 1
ATOM 1473 C CA . VAL A 1 188 ? -9.311 8.232 1.814 1.00 96.56 188 VAL A CA 1
ATOM 1474 C C . VAL A 1 188 ? -8.136 7.467 1.202 1.00 96.56 188 VAL A C 1
ATOM 1476 O O . VAL A 1 188 ? -7.261 8.089 0.611 1.00 96.56 188 VAL A O 1
ATOM 1479 N N . PHE A 1 189 ? -8.129 6.133 1.289 1.00 96.44 189 PHE A N 1
ATOM 1480 C CA . PHE A 1 189 ? -7.088 5.292 0.693 1.00 96.44 189 PHE A CA 1
ATOM 1481 C C . PHE A 1 189 ? -7.021 5.455 -0.828 1.00 96.44 189 PHE A C 1
ATOM 1483 O O . PHE A 1 189 ? -5.946 5.683 -1.371 1.00 96.44 189 PHE A O 1
ATOM 1490 N N . ALA A 1 190 ? -8.162 5.397 -1.518 1.00 96.94 190 ALA A N 1
ATOM 1491 C CA . ALA A 1 190 ? -8.195 5.603 -2.963 1.00 96.94 190 ALA A CA 1
ATOM 1492 C C . ALA A 1 190 ? -7.719 7.019 -3.344 1.00 96.94 190 ALA A C 1
ATOM 1494 O O . ALA A 1 190 ? -6.929 7.179 -4.269 1.00 96.94 190 ALA A O 1
ATOM 1495 N N . ALA A 1 191 ? -8.136 8.045 -2.595 1.00 96.75 191 ALA A N 1
ATOM 1496 C CA . ALA A 1 191 ? -7.777 9.433 -2.874 1.00 96.75 191 ALA A CA 1
ATOM 1497 C C . ALA A 1 191 ? -6.273 9.714 -2.722 1.00 96.75 191 ALA A C 1
ATOM 1499 O O . ALA A 1 191 ? -5.707 10.414 -3.561 1.00 96.75 191 ALA A O 1
ATOM 1500 N N . VAL A 1 192 ? -5.602 9.163 -1.700 1.00 94.94 192 VAL A N 1
ATOM 1501 C CA . VAL A 1 192 ? -4.154 9.393 -1.520 1.00 94.94 192 VAL A CA 1
ATOM 1502 C C . VAL A 1 192 ? -3.320 8.815 -2.667 1.00 94.94 192 VAL A C 1
ATOM 1504 O O . VAL A 1 192 ? -2.269 9.361 -2.983 1.00 94.94 192 VAL A O 1
ATOM 1507 N N . HIS A 1 193 ? -3.804 7.779 -3.358 1.00 93.81 193 HIS A N 1
ATOM 1508 C CA . HIS A 1 193 ? -3.096 7.174 -4.491 1.00 93.81 193 HIS A CA 1
ATOM 1509 C C . HIS A 1 193 ? -3.074 8.065 -5.741 1.00 93.81 193 HIS A C 1
ATOM 1511 O O . HIS A 1 193 ? -2.235 7.864 -6.618 1.00 93.81 193 HIS A O 1
ATOM 1517 N N . LEU A 1 194 ? -3.913 9.108 -5.814 1.00 94.44 194 LEU A N 1
ATOM 1518 C CA . LEU A 1 194 ? -3.797 10.130 -6.862 1.00 94.44 194 LEU A CA 1
ATOM 1519 C C . LEU A 1 194 ? -2.438 10.845 -6.811 1.00 94.44 194 LEU A C 1
ATOM 1521 O O . LEU A 1 194 ? -1.953 11.320 -7.838 1.00 94.44 194 LEU A O 1
ATOM 1525 N N . MET A 1 195 ? -1.783 10.871 -5.644 1.00 91.62 195 MET A N 1
ATOM 1526 C CA . MET A 1 195 ? -0.445 11.445 -5.488 1.00 91.62 195 MET A CA 1
ATOM 1527 C C . MET A 1 195 ? 0.613 10.708 -6.321 1.00 91.62 195 MET A C 1
ATOM 1529 O O . MET A 1 195 ? 1.577 11.338 -6.751 1.00 91.62 195 MET A O 1
ATOM 1533 N N . ASN A 1 196 ? 0.413 9.425 -6.643 1.00 90.44 196 ASN A N 1
ATOM 1534 C CA . ASN A 1 196 ? 1.335 8.668 -7.499 1.00 90.44 196 ASN A CA 1
ATOM 1535 C C . ASN A 1 196 ? 1.356 9.202 -8.941 1.00 90.44 196 ASN A C 1
ATOM 1537 O O . ASN A 1 196 ? 2.350 9.060 -9.649 1.00 90.44 196 ASN A O 1
ATOM 1541 N N . GLY A 1 197 ? 0.272 9.851 -9.376 1.00 89.25 197 GLY A N 1
ATOM 1542 C CA . GLY A 1 197 ? 0.173 10.505 -10.678 1.00 89.25 197 GLY A CA 1
ATOM 1543 C C . GLY A 1 197 ? 0.606 11.971 -10.687 1.00 89.25 197 GLY A C 1
ATOM 1544 O O . GLY A 1 197 ? 0.561 12.596 -11.744 1.00 89.25 197 GLY A O 1
ATOM 1545 N N . ALA A 1 198 ? 1.012 12.549 -9.549 1.00 87.75 198 ALA A N 1
ATOM 1546 C CA . ALA A 1 198 ? 1.191 13.999 -9.409 1.00 87.75 198 ALA A CA 1
ATOM 1547 C C . ALA A 1 198 ? 2.197 14.607 -10.403 1.00 87.75 198 ALA A C 1
ATOM 1549 O O . ALA A 1 198 ? 2.050 15.759 -10.804 1.00 87.75 198 ALA A O 1
ATOM 1550 N N . THR A 1 199 ? 3.202 13.837 -10.823 1.00 86.31 199 THR A N 1
ATOM 1551 C CA . THR A 1 199 ? 4.246 14.274 -11.764 1.00 86.31 199 THR A CA 1
ATOM 1552 C C . THR A 1 199 ? 4.073 13.707 -13.175 1.00 86.31 199 THR A C 1
ATOM 1554 O O . THR A 1 199 ? 4.865 14.027 -14.061 1.00 86.31 199 THR A O 1
ATOM 1557 N N . ASN A 1 200 ? 3.054 12.8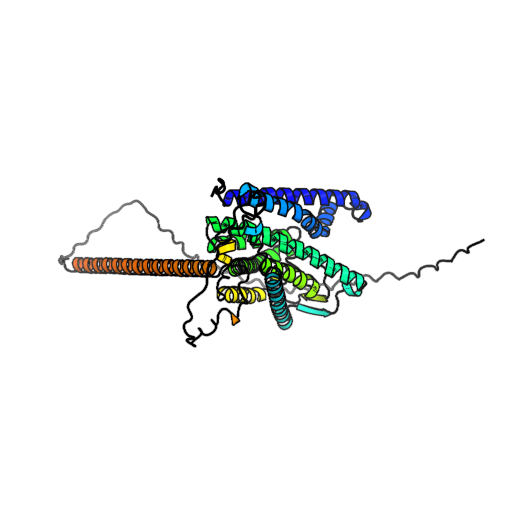72 -13.417 1.00 89.50 200 ASN A N 1
ATOM 1558 C CA . ASN A 1 200 ? 2.841 12.203 -14.699 1.00 89.50 200 ASN A CA 1
ATOM 1559 C C . ASN A 1 200 ? 1.343 12.169 -15.069 1.00 89.50 200 ASN A C 1
ATOM 1561 O O . ASN A 1 200 ? 0.600 11.356 -14.512 1.00 89.50 200 ASN A O 1
ATOM 1565 N N . PRO A 1 201 ? 0.894 12.984 -16.047 1.00 92.31 201 PRO A N 1
ATOM 1566 C CA . PRO A 1 201 ? -0.515 13.065 -16.445 1.00 92.31 201 PRO A CA 1
ATOM 1567 C C . PRO A 1 201 ? -1.137 11.730 -16.870 1.00 92.31 201 PRO A C 1
ATOM 1569 O O . PRO A 1 201 ? -2.306 11.473 -16.586 1.00 92.31 201 PRO A O 1
ATOM 1572 N N . GLU A 1 202 ? -0.363 10.853 -17.509 1.00 91.25 202 GLU A N 1
ATOM 1573 C CA . GLU A 1 202 ? -0.860 9.549 -17.951 1.00 91.25 202 GLU A CA 1
ATOM 1574 C C . GLU A 1 202 ? -1.050 8.588 -16.770 1.00 91.25 202 GLU A C 1
ATOM 1576 O O . GLU A 1 202 ? -2.008 7.814 -16.742 1.00 91.25 202 GLU A O 1
ATOM 1581 N N . VAL A 1 203 ? -0.176 8.666 -15.760 1.00 92.31 203 VAL A N 1
ATOM 1582 C CA . VAL A 1 203 ? -0.362 7.935 -14.497 1.00 92.31 203 VAL A CA 1
ATOM 1583 C C . VAL A 1 203 ? -1.531 8.525 -13.711 1.00 92.31 203 VAL A C 1
ATOM 1585 O O . VAL A 1 203 ? -2.338 7.761 -13.198 1.00 92.31 203 VAL A O 1
ATOM 1588 N N . MET A 1 204 ? -1.693 9.853 -13.675 1.00 94.94 204 MET A N 1
ATOM 1589 C CA . MET A 1 204 ? -2.845 10.509 -13.041 1.00 94.94 204 MET A CA 1
ATOM 1590 C C . MET A 1 204 ? -4.168 10.042 -13.656 1.00 94.94 204 MET A C 1
ATOM 1592 O O . MET A 1 204 ? -5.080 9.641 -12.938 1.00 94.94 204 MET A O 1
ATOM 1596 N N . LYS A 1 205 ? -4.268 10.029 -14.989 1.00 93.94 205 LYS A N 1
ATOM 1597 C CA . LYS A 1 205 ? -5.459 9.542 -15.697 1.00 93.94 205 LYS A CA 1
ATOM 1598 C C . LYS A 1 205 ? -5.767 8.082 -15.353 1.00 93.94 205 LYS A C 1
ATOM 1600 O O . LYS A 1 205 ? -6.925 7.746 -15.108 1.00 93.94 205 LYS A O 1
ATOM 1605 N N . ALA A 1 206 ? -4.744 7.229 -15.317 1.00 92.56 206 ALA A N 1
ATOM 1606 C CA . ALA A 1 206 ? -4.903 5.823 -14.964 1.00 92.56 206 ALA A CA 1
ATOM 1607 C C . ALA A 1 206 ? -5.270 5.631 -13.475 1.00 92.56 206 ALA A C 1
ATOM 1609 O O . ALA A 1 206 ? -6.140 4.821 -13.168 1.00 92.56 206 ALA A O 1
ATOM 1610 N N . ALA A 1 207 ? -4.704 6.431 -12.565 1.00 93.75 207 ALA A N 1
ATOM 1611 C CA . ALA A 1 207 ? -5.040 6.429 -11.140 1.00 93.75 207 ALA A CA 1
ATOM 1612 C C . ALA A 1 207 ? -6.502 6.835 -10.894 1.00 93.75 207 ALA A C 1
ATOM 1614 O O . ALA A 1 207 ? -7.200 6.175 -10.129 1.00 93.75 207 ALA A O 1
ATOM 1615 N N . ILE A 1 208 ? -6.996 7.866 -11.595 1.00 95.12 208 ILE A N 1
ATOM 1616 C CA . ILE A 1 208 ? -8.407 8.282 -11.539 1.00 95.12 208 ILE A CA 1
ATOM 1617 C C . ILE A 1 208 ? -9.324 7.139 -11.993 1.00 95.12 208 ILE A C 1
ATOM 1619 O O . ILE A 1 208 ? -10.315 6.844 -11.325 1.00 95.12 208 ILE A O 1
ATOM 1623 N N . ALA A 1 209 ? -8.983 6.467 -13.097 1.00 93.06 209 ALA A N 1
ATOM 1624 C CA . ALA A 1 209 ? -9.743 5.315 -13.583 1.00 93.06 209 ALA A CA 1
ATOM 1625 C C . ALA A 1 209 ? -9.709 4.126 -12.601 1.00 93.06 209 ALA A C 1
ATOM 1627 O O . ALA A 1 209 ? -10.691 3.396 -12.495 1.00 93.06 209 ALA A O 1
ATOM 1628 N N . GLY A 1 210 ? -8.608 3.961 -11.860 1.00 94.44 210 GLY A N 1
ATOM 1629 C CA . GLY A 1 210 ? -8.419 2.918 -10.851 1.00 94.44 210 GLY A CA 1
ATOM 1630 C C . GLY A 1 210 ? -9.052 3.200 -9.482 1.00 94.44 210 GLY A C 1
ATOM 1631 O O . GLY A 1 210 ? -9.072 2.303 -8.641 1.00 94.44 210 GLY A O 1
ATOM 1632 N N . LEU A 1 211 ? -9.606 4.395 -9.230 1.00 96.19 211 LEU A N 1
ATOM 1633 C CA . LEU A 1 211 ? -10.201 4.746 -7.929 1.00 96.19 211 LEU A CA 1
ATOM 1634 C C . LEU A 1 211 ? -11.253 3.738 -7.424 1.00 96.19 211 LEU A C 1
ATOM 1636 O O . LEU A 1 211 ? -11.189 3.387 -6.242 1.00 96.19 211 LEU A O 1
ATOM 1640 N N . PRO A 1 212 ? -12.191 3.227 -8.253 1.00 96.56 212 PRO A N 1
ATOM 1641 C CA . PRO A 1 212 ? -13.147 2.217 -7.800 1.00 96.56 212 PRO A CA 1
ATOM 1642 C C . PRO A 1 212 ? -12.460 0.934 -7.321 1.00 96.56 212 PRO A C 1
ATOM 1644 O O . PRO A 1 212 ? -12.858 0.358 -6.310 1.00 96.56 212 PRO A O 1
ATOM 1647 N N . ASN A 1 213 ? -11.395 0.511 -8.001 1.00 97.19 213 ASN A N 1
ATOM 1648 C CA . ASN A 1 213 ? -10.646 -0.684 -7.637 1.00 97.19 213 ASN A CA 1
ATOM 1649 C C . ASN A 1 213 ? -9.887 -0.493 -6.327 1.00 97.19 213 ASN A C 1
ATOM 1651 O O . ASN A 1 213 ? -9.967 -1.344 -5.445 1.00 97.19 213 ASN A O 1
ATOM 1655 N N . LEU A 1 214 ? -9.197 0.640 -6.173 1.00 97.06 214 LEU A N 1
ATOM 1656 C CA . LEU A 1 214 ? -8.489 0.986 -4.941 1.00 97.06 214 LEU A CA 1
ATOM 1657 C C . LEU A 1 214 ? -9.443 1.074 -3.751 1.00 97.06 214 LEU A C 1
ATOM 1659 O O . LEU A 1 214 ? -9.126 0.591 -2.666 1.00 97.06 214 LEU A O 1
ATOM 1663 N N . PHE A 1 215 ? -10.635 1.636 -3.961 1.00 98.31 215 PHE A N 1
ATOM 1664 C CA . PHE A 1 215 ? -11.691 1.644 -2.958 1.00 98.31 215 PHE A CA 1
ATOM 1665 C C . PHE A 1 215 ? -12.095 0.216 -2.564 1.00 98.31 215 PHE A C 1
ATOM 1667 O O . PHE A 1 215 ? -12.142 -0.098 -1.375 1.00 98.31 215 PHE A O 1
ATOM 1674 N N . LEU A 1 216 ? -12.330 -0.676 -3.533 1.00 98.25 216 LEU A N 1
ATOM 1675 C CA . LEU A 1 216 ? -12.687 -2.072 -3.258 1.00 98.25 216 LEU A CA 1
ATOM 1676 C C . LEU A 1 216 ? -11.563 -2.840 -2.550 1.00 98.25 216 LEU A C 1
ATOM 1678 O O . LEU A 1 216 ? -11.834 -3.546 -1.579 1.00 98.25 216 LEU A O 1
ATOM 1682 N N . ILE A 1 217 ? -10.306 -2.676 -2.972 1.00 97.69 217 ILE A N 1
ATOM 1683 C CA . ILE A 1 217 ? -9.136 -3.241 -2.280 1.00 97.69 217 ILE A CA 1
ATOM 1684 C C . ILE A 1 217 ? -9.097 -2.731 -0.837 1.00 97.69 217 ILE A C 1
ATOM 1686 O O . ILE A 1 217 ? -8.888 -3.502 0.101 1.00 97.69 217 ILE A O 1
ATOM 1690 N N . ALA A 1 218 ? -9.356 -1.440 -0.631 1.00 97.81 218 ALA A N 1
ATOM 1691 C CA . ALA A 1 218 ? -9.342 -0.857 0.697 1.00 97.81 218 ALA A CA 1
ATOM 1692 C C . ALA A 1 218 ? -10.465 -1.380 1.598 1.00 97.81 218 ALA A C 1
ATOM 1694 O O . ALA A 1 218 ? -10.236 -1.612 2.790 1.00 97.81 218 ALA A O 1
ATOM 1695 N N . VAL A 1 219 ? -11.650 -1.619 1.030 1.00 98.12 219 VAL A N 1
ATOM 1696 C CA . VAL A 1 219 ? -12.755 -2.309 1.704 1.00 98.12 219 VAL A CA 1
ATOM 1697 C C . VAL A 1 219 ? -12.354 -3.741 2.048 1.00 98.12 219 VAL A C 1
ATOM 1699 O O . VAL A 1 219 ? -12.578 -4.168 3.179 1.00 98.12 219 VAL A O 1
ATOM 1702 N N . PHE A 1 220 ? -11.715 -4.474 1.132 1.00 98.00 220 PHE A N 1
ATOM 1703 C CA . PHE A 1 220 ? -11.211 -5.819 1.408 1.00 98.00 220 PHE A CA 1
ATOM 1704 C C . PHE A 1 220 ? -10.217 -5.828 2.575 1.00 98.00 220 PHE A C 1
ATOM 1706 O O . PHE A 1 220 ? -10.389 -6.608 3.515 1.00 98.00 220 PHE A O 1
ATOM 1713 N N . PHE A 1 221 ? -9.237 -4.922 2.586 1.00 97.69 221 PHE A N 1
ATOM 1714 C CA . PHE A 1 221 ? -8.311 -4.784 3.709 1.00 97.69 221 PHE A CA 1
ATOM 1715 C C . PHE A 1 221 ? -9.043 -4.490 5.018 1.00 97.69 221 PHE A C 1
ATOM 1717 O O . PHE A 1 221 ? -8.796 -5.160 6.020 1.00 97.69 221 PHE A O 1
ATOM 1724 N N . ALA A 1 222 ? -9.997 -3.559 5.010 1.00 96.44 222 ALA A N 1
ATOM 1725 C CA . ALA A 1 222 ? -10.782 -3.208 6.188 1.00 96.44 222 ALA A CA 1
ATOM 1726 C C . ALA A 1 222 ? -11.622 -4.382 6.722 1.00 96.44 222 ALA A C 1
ATOM 1728 O O . ALA A 1 222 ? -11.642 -4.640 7.928 1.00 96.44 222 ALA A O 1
ATOM 1729 N N . VAL A 1 223 ? -12.287 -5.123 5.831 1.00 95.19 223 VAL A N 1
ATOM 1730 C CA . VAL A 1 223 ? -13.072 -6.313 6.183 1.00 95.19 223 VAL A CA 1
ATOM 1731 C C . VAL A 1 223 ? -12.157 -7.414 6.708 1.00 95.19 223 VAL A C 1
ATOM 1733 O O . VAL A 1 223 ? -12.452 -7.987 7.753 1.00 95.19 223 VAL A O 1
ATOM 1736 N N . SER A 1 224 ? -11.027 -7.679 6.050 1.00 94.81 224 SER A N 1
ATOM 1737 C CA . SER A 1 224 ? -10.067 -8.692 6.500 1.00 94.81 224 SER A CA 1
ATOM 1738 C C . SER A 1 224 ? -9.485 -8.355 7.876 1.00 94.81 224 SER A C 1
ATOM 1740 O O . SER A 1 224 ? -9.391 -9.226 8.741 1.00 94.81 224 SER A O 1
ATOM 1742 N N . TYR A 1 225 ? -9.187 -7.079 8.130 1.00 94.44 225 TYR A N 1
ATOM 1743 C CA . TYR A 1 225 ? -8.725 -6.587 9.421 1.00 94.44 225 TYR A CA 1
ATOM 1744 C C . TYR A 1 225 ? -9.776 -6.800 10.513 1.00 94.44 225 TYR A C 1
ATOM 1746 O O . TYR A 1 225 ? -9.474 -7.381 11.556 1.00 94.44 225 TYR A O 1
ATOM 1754 N N . ARG A 1 226 ? -11.032 -6.411 10.250 1.00 92.19 226 ARG A N 1
ATOM 1755 C CA . ARG A 1 226 ? -12.151 -6.636 11.174 1.00 92.19 226 ARG A CA 1
ATOM 1756 C C . ARG A 1 226 ? -12.351 -8.124 11.460 1.00 92.19 226 ARG A C 1
ATOM 1758 O O . ARG A 1 226 ? -12.472 -8.508 12.615 1.00 92.19 226 ARG A O 1
ATOM 1765 N N . LYS A 1 227 ? -12.379 -8.958 10.419 1.00 90.06 227 LYS A N 1
ATOM 1766 C CA . LYS A 1 227 ? -12.648 -10.399 10.525 1.00 90.06 227 LYS A CA 1
ATOM 1767 C C . LYS A 1 227 ? -11.545 -11.143 11.267 1.00 90.06 227 LYS A C 1
ATOM 1769 O O . LYS A 1 227 ? -11.838 -12.034 12.057 1.00 90.06 227 LYS A O 1
ATOM 1774 N N . THR A 1 228 ? -10.286 -10.778 11.039 1.00 89.44 228 THR A N 1
ATOM 1775 C CA . THR A 1 228 ? -9.135 -11.439 11.673 1.00 89.44 228 THR A CA 1
ATOM 1776 C C . THR A 1 228 ? -8.792 -10.868 13.046 1.00 89.44 228 THR A C 1
ATOM 1778 O O . THR A 1 228 ? -8.155 -11.556 13.843 1.00 89.44 228 THR A O 1
ATOM 1781 N N . GLY A 1 229 ? -9.192 -9.628 13.343 1.00 89.12 229 GLY A N 1
ATOM 1782 C CA . GLY A 1 229 ? -8.796 -8.948 14.574 1.00 89.12 229 GLY A CA 1
ATOM 1783 C C . GLY A 1 229 ? -7.301 -8.636 14.643 1.00 89.12 229 GLY A C 1
ATOM 1784 O O . GLY A 1 229 ? -6.766 -8.508 15.745 1.00 89.12 229 GLY A O 1
ATOM 1785 N N . SER A 1 230 ? -6.613 -8.621 13.496 1.00 91.75 230 SER A N 1
ATOM 1786 C CA . SER A 1 230 ? -5.154 -8.620 13.406 1.00 91.75 230 SER A CA 1
ATOM 1787 C C . SER A 1 230 ? -4.681 -7.842 12.178 1.00 91.75 230 SER A C 1
ATOM 1789 O O . SER A 1 230 ? -5.148 -8.087 11.069 1.00 91.75 230 SER A O 1
ATOM 1791 N N . LEU A 1 231 ? -3.710 -6.942 12.351 1.00 95.25 231 LEU A N 1
ATOM 1792 C CA . LEU A 1 231 ? -3.066 -6.238 11.235 1.00 95.25 231 LEU A CA 1
ATOM 1793 C C . LEU A 1 231 ? -2.158 -7.149 10.409 1.00 95.25 231 LEU A C 1
ATOM 1795 O O . LEU A 1 231 ? -1.846 -6.831 9.268 1.00 95.25 231 LEU A O 1
ATOM 1799 N N . TRP A 1 232 ? -1.734 -8.292 10.945 1.00 96.81 232 TRP A N 1
ATOM 1800 C CA . TRP A 1 232 ? -0.773 -9.143 10.249 1.00 96.81 232 TRP A CA 1
ATOM 1801 C C . TRP A 1 232 ? -1.317 -9.708 8.938 1.00 96.81 232 TRP A C 1
ATOM 1803 O O . TRP A 1 232 ? -0.549 -9.831 7.993 1.00 96.81 232 TRP A O 1
ATOM 1813 N N . PHE A 1 233 ? -2.622 -9.994 8.849 1.00 96.44 233 PHE A N 1
ATOM 1814 C CA . PHE A 1 233 ? -3.238 -10.430 7.593 1.00 96.44 233 PHE A CA 1
ATOM 1815 C C . PHE A 1 233 ? -3.189 -9.349 6.501 1.00 96.44 233 PHE A C 1
ATOM 1817 O O . PHE A 1 233 ? -2.600 -9.628 5.455 1.00 96.44 233 PHE A O 1
ATOM 1824 N N . PRO A 1 234 ? -3.747 -8.133 6.697 1.00 97.56 234 PRO A N 1
ATOM 1825 C CA . PRO A 1 234 ? -3.677 -7.095 5.672 1.00 97.56 234 PRO A CA 1
ATOM 1826 C C . PRO A 1 234 ? -2.232 -6.687 5.366 1.00 97.56 234 PRO A C 1
ATOM 1828 O O . PRO A 1 234 ? -1.914 -6.516 4.196 1.00 97.56 234 PRO A O 1
ATOM 1831 N N . ILE A 1 235 ? -1.330 -6.649 6.361 1.00 98.56 235 ILE A N 1
ATOM 1832 C CA . ILE A 1 235 ? 0.104 -6.406 6.121 1.00 98.56 235 ILE A CA 1
ATOM 1833 C C . ILE A 1 235 ? 0.677 -7.491 5.202 1.00 98.56 235 ILE A C 1
ATOM 1835 O O . ILE A 1 235 ? 1.277 -7.171 4.184 1.00 98.56 235 ILE A O 1
ATOM 1839 N N . GLY A 1 236 ? 0.480 -8.773 5.520 1.00 98.50 236 GLY A N 1
ATOM 1840 C CA . GLY A 1 236 ? 0.999 -9.872 4.704 1.00 98.50 236 GLY A CA 1
ATOM 1841 C C . GLY A 1 236 ? 0.449 -9.870 3.283 1.00 98.50 236 GLY A C 1
ATOM 1842 O O . GLY A 1 236 ? 1.204 -10.079 2.336 1.00 98.50 236 GLY A O 1
ATOM 1843 N N . PHE A 1 237 ? -0.844 -9.573 3.127 1.00 98.62 237 PHE A N 1
ATOM 1844 C CA . PHE A 1 237 ? -1.456 -9.408 1.813 1.00 98.62 237 PHE A CA 1
ATOM 1845 C C . PHE A 1 237 ? -0.824 -8.242 1.053 1.00 98.62 237 PHE A C 1
ATOM 1847 O O . PHE A 1 237 ? -0.393 -8.440 -0.072 1.00 98.62 237 PHE A O 1
ATOM 1854 N N . HIS A 1 238 ? -0.723 -7.056 1.655 1.00 98.38 238 HIS A N 1
ATOM 1855 C CA . HIS A 1 238 ? -0.203 -5.855 0.999 1.00 98.38 238 HIS A CA 1
ATOM 1856 C C . HIS A 1 238 ? 1.270 -6.029 0.589 1.00 98.38 238 HIS A C 1
ATOM 1858 O O . HIS A 1 238 ? 1.633 -5.791 -0.561 1.00 98.38 238 HIS A O 1
ATOM 1864 N N . VAL A 1 239 ? 2.113 -6.537 1.493 1.00 98.56 239 VAL A N 1
ATOM 1865 C CA . VAL A 1 239 ? 3.533 -6.803 1.211 1.00 98.56 239 VAL A CA 1
ATOM 1866 C C . VAL A 1 239 ? 3.691 -7.763 0.034 1.00 98.56 239 VAL A C 1
ATOM 1868 O O . VAL A 1 239 ? 4.437 -7.480 -0.904 1.00 98.56 239 VAL A O 1
ATOM 1871 N N . ALA A 1 240 ? 2.987 -8.897 0.076 1.00 98.56 240 ALA A N 1
ATOM 1872 C CA . ALA A 1 240 ? 3.059 -9.886 -0.988 1.00 98.56 240 ALA A CA 1
ATOM 1873 C C . ALA A 1 240 ? 2.461 -9.354 -2.290 1.00 98.56 240 ALA A C 1
ATOM 1875 O O . ALA A 1 240 ? 3.033 -9.601 -3.343 1.00 98.56 240 ALA A O 1
ATOM 1876 N N . TRP A 1 241 ? 1.358 -8.607 -2.222 1.00 98.31 241 TRP A N 1
ATOM 1877 C CA . TRP A 1 241 ? 0.716 -8.000 -3.379 1.00 98.31 241 TRP A CA 1
ATOM 1878 C C . TRP A 1 241 ? 1.693 -7.104 -4.133 1.00 98.31 241 TRP A C 1
ATOM 1880 O O . TRP A 1 241 ? 1.978 -7.384 -5.291 1.00 98.31 241 TRP A O 1
ATOM 1890 N N . ASN A 1 242 ? 2.290 -6.111 -3.470 1.00 97.56 242 ASN A N 1
ATOM 1891 C CA . ASN A 1 242 ? 3.194 -5.168 -4.132 1.00 97.56 242 ASN A CA 1
ATOM 1892 C C . ASN A 1 242 ? 4.452 -5.858 -4.671 1.00 97.56 242 ASN A C 1
ATOM 1894 O O . ASN A 1 242 ? 4.859 -5.622 -5.808 1.00 97.56 242 ASN A O 1
ATOM 1898 N N . TRP A 1 243 ? 5.062 -6.744 -3.876 1.00 98.12 243 TRP A N 1
ATOM 1899 C CA . TRP A 1 243 ? 6.281 -7.433 -4.294 1.00 98.12 243 TRP A CA 1
ATOM 1900 C C . TRP A 1 243 ? 6.034 -8.408 -5.448 1.00 98.12 243 TRP A C 1
ATOM 1902 O O . TRP A 1 243 ? 6.798 -8.427 -6.411 1.00 98.12 243 TRP A O 1
ATOM 1912 N N . LEU A 1 244 ? 4.958 -9.197 -5.389 1.00 98.12 244 LEU A N 1
ATOM 1913 C CA . LEU A 1 244 ? 4.618 -10.141 -6.450 1.00 98.12 244 LEU A CA 1
ATOM 1914 C C . LEU A 1 244 ? 4.137 -9.416 -7.700 1.00 98.12 244 LEU A C 1
ATOM 1916 O O . LEU A 1 244 ? 4.659 -9.707 -8.769 1.00 98.12 244 LEU A O 1
ATOM 1920 N N . LEU A 1 245 ? 3.177 -8.490 -7.585 1.00 96.81 245 LEU A N 1
ATOM 1921 C CA . LEU A 1 245 ? 2.650 -7.716 -8.715 1.00 96.81 245 LEU A CA 1
ATOM 1922 C C . LEU A 1 245 ? 3.793 -7.047 -9.473 1.00 96.81 245 LEU A C 1
ATOM 1924 O O . LEU A 1 245 ? 3.887 -7.142 -10.696 1.00 96.81 245 LEU A O 1
ATOM 1928 N N . GLY A 1 246 ? 4.684 -6.429 -8.707 1.00 95.44 246 GLY A N 1
ATOM 1929 C CA . GLY A 1 246 ? 5.755 -5.637 -9.246 1.00 95.44 246 GLY A CA 1
ATOM 1930 C C . GLY A 1 246 ? 6.942 -6.414 -9.753 1.00 95.44 246 GLY A C 1
ATOM 1931 O O . GLY A 1 246 ? 7.304 -6.325 -10.919 1.00 95.44 246 GLY A O 1
ATOM 1932 N N . CYS A 1 247 ? 7.574 -7.179 -8.873 1.00 97.00 247 CYS A N 1
ATOM 1933 C CA . CYS A 1 247 ? 8.821 -7.835 -9.217 1.00 97.00 247 CYS A CA 1
ATOM 1934 C C . CYS A 1 247 ? 8.607 -9.113 -10.012 1.00 97.00 247 CYS A C 1
ATOM 1936 O O . CYS A 1 247 ? 9.358 -9.371 -10.946 1.00 97.00 247 CYS A O 1
ATOM 1938 N N . VAL A 1 248 ? 7.602 -9.912 -9.652 1.00 96.44 248 VAL A N 1
ATOM 1939 C CA . VAL A 1 248 ? 7.381 -11.223 -10.269 1.00 96.44 248 VAL A CA 1
ATOM 1940 C C . VAL A 1 248 ? 6.484 -11.077 -11.489 1.00 96.44 248 VAL A C 1
ATOM 1942 O O . VAL A 1 248 ? 6.940 -11.285 -12.605 1.00 96.44 248 VAL A O 1
ATOM 1945 N N . PHE A 1 249 ? 5.242 -10.633 -11.315 1.00 96.06 249 PHE A N 1
ATOM 1946 C CA . PHE A 1 249 ? 4.303 -10.416 -12.416 1.00 96.06 249 PHE A CA 1
ATOM 1947 C C . PHE A 1 249 ? 4.671 -9.218 -13.300 1.00 96.06 249 PHE A C 1
ATOM 1949 O O . PHE A 1 249 ? 4.113 -9.095 -14.386 1.00 96.06 249 PHE A O 1
ATOM 1956 N N . SER A 1 250 ? 5.665 -8.413 -12.900 1.00 95.81 250 SER A N 1
ATOM 1957 C CA . SER A 1 250 ? 6.318 -7.406 -13.749 1.00 95.81 250 SER A CA 1
ATOM 1958 C C . SER A 1 250 ? 5.353 -6.361 -14.314 1.00 95.81 250 SER A C 1
ATOM 1960 O O . SER A 1 250 ? 5.480 -5.931 -15.459 1.00 95.81 250 SER A O 1
ATOM 1962 N N . LEU A 1 251 ? 4.376 -5.964 -13.496 1.00 94.00 251 LEU A N 1
ATOM 1963 C CA . LEU A 1 251 ? 3.418 -4.901 -13.786 1.00 94.00 251 LEU A CA 1
ATOM 1964 C C . LEU A 1 251 ? 3.637 -3.723 -12.823 1.00 94.00 251 LEU A C 1
ATOM 1966 O O . LEU A 1 251 ? 4.086 -3.937 -11.697 1.00 94.00 251 LEU A O 1
ATOM 1970 N N . PRO A 1 252 ? 3.294 -2.482 -13.214 1.00 92.81 252 PRO A N 1
ATOM 1971 C CA . PRO A 1 252 ? 3.388 -1.334 -12.313 1.00 92.81 252 PRO A CA 1
ATOM 1972 C C . PRO A 1 252 ? 2.621 -1.554 -10.997 1.00 92.81 252 PRO A C 1
ATOM 1974 O O . PRO A 1 252 ? 1.552 -2.166 -10.992 1.00 92.81 252 PRO A O 1
ATOM 1977 N N . VAL A 1 253 ? 3.142 -1.014 -9.891 1.00 93.88 253 VAL A N 1
ATOM 1978 C CA . VAL A 1 253 ? 2.452 -0.992 -8.586 1.00 93.88 253 VAL A CA 1
ATOM 1979 C C . VAL A 1 253 ? 1.946 0.424 -8.361 1.00 93.88 253 VAL A C 1
ATOM 1981 O O . VAL A 1 253 ? 2.725 1.332 -8.074 1.00 93.88 253 VAL A O 1
ATOM 1984 N N . SER A 1 254 ? 0.651 0.637 -8.576 1.00 90.88 254 SER A N 1
ATOM 1985 C CA . SER A 1 254 ? -0.023 1.933 -8.480 1.00 90.88 254 SER A CA 1
ATOM 1986 C C . SER A 1 254 ? 0.684 3.055 -9.250 1.00 90.88 254 SER A C 1
ATOM 1988 O O . SER A 1 254 ? 0.797 4.189 -8.779 1.00 90.88 254 SER A O 1
ATOM 1990 N N . GLY A 1 255 ? 1.203 2.729 -10.436 1.00 88.25 255 GLY A N 1
ATOM 1991 C CA . GLY A 1 255 ? 1.943 3.651 -11.300 1.00 88.25 255 GLY A CA 1
ATOM 1992 C C . GLY A 1 255 ? 3.401 3.911 -10.920 1.00 88.25 255 GLY A C 1
ATOM 1993 O O . GLY A 1 255 ? 4.069 4.690 -11.603 1.00 88.25 255 GLY A O 1
ATOM 1994 N N . ILE A 1 256 ? 3.912 3.255 -9.876 1.00 86.44 256 ILE A N 1
ATOM 1995 C CA . ILE A 1 256 ? 5.308 3.365 -9.453 1.00 86.44 256 ILE A CA 1
ATOM 1996 C C . ILE A 1 256 ? 6.162 2.385 -10.276 1.00 86.44 256 ILE A C 1
ATOM 1998 O O . ILE A 1 256 ? 5.868 1.184 -10.292 1.00 86.44 256 ILE A O 1
ATOM 2002 N N . PRO A 1 257 ? 7.223 2.864 -10.956 1.00 80.06 257 PRO A N 1
ATOM 2003 C CA . PRO A 1 257 ? 8.151 2.000 -11.671 1.00 80.06 257 PRO A CA 1
ATOM 2004 C C . PRO A 1 257 ? 9.029 1.229 -10.685 1.00 80.06 257 PRO A C 1
ATOM 2006 O O . PRO A 1 257 ? 9.565 1.787 -9.726 1.00 80.06 257 PRO A O 1
ATOM 2009 N N . ILE A 1 258 ? 9.200 -0.060 -10.945 1.00 91.12 258 ILE A N 1
ATOM 2010 C CA . ILE A 1 258 ? 9.887 -1.006 -10.063 1.00 91.12 258 ILE A CA 1
ATOM 2011 C C . ILE A 1 258 ? 10.711 -1.996 -10.880 1.00 91.12 258 ILE A C 1
ATOM 2013 O O . ILE A 1 258 ? 10.651 -2.020 -12.110 1.00 91.12 258 ILE A O 1
ATOM 2017 N N . PHE A 1 259 ? 11.533 -2.792 -10.200 1.00 94.38 259 PHE A N 1
ATOM 2018 C CA . PHE A 1 259 ? 12.281 -3.854 -10.864 1.00 94.38 259 PHE A CA 1
ATOM 2019 C C . PHE A 1 259 ? 11.323 -4.898 -11.441 1.00 94.38 259 PHE A C 1
ATOM 2021 O O . PHE A 1 259 ? 10.449 -5.364 -10.718 1.00 94.38 259 PHE A O 1
ATOM 2028 N N . HIS A 1 260 ? 11.518 -5.280 -12.704 1.00 95.44 260 HIS A N 1
ATOM 2029 C CA . HIS A 1 260 ? 10.719 -6.296 -13.394 1.00 95.44 260 HIS A CA 1
ATOM 2030 C C . HIS A 1 260 ? 11.587 -7.522 -13.678 1.00 95.44 260 HIS A C 1
ATOM 2032 O O . HIS A 1 260 ? 12.620 -7.413 -14.345 1.00 95.44 260 HIS A O 1
ATOM 2038 N N . LEU A 1 261 ? 11.175 -8.697 -13.204 1.00 96.69 261 LEU A N 1
ATOM 2039 C CA . LEU A 1 261 ? 11.881 -9.953 -13.469 1.00 96.69 261 LEU A CA 1
ATOM 2040 C C . LEU A 1 261 ? 11.641 -10.447 -14.904 1.00 96.69 261 LEU A C 1
ATOM 2042 O O . LEU A 1 261 ? 12.553 -10.959 -15.557 1.00 96.69 261 LEU A O 1
ATOM 2046 N N . PHE A 1 262 ? 10.429 -10.248 -15.412 1.00 96.44 262 PHE A N 1
ATOM 2047 C CA . PHE A 1 262 ? 10.004 -10.673 -16.739 1.00 96.44 262 PHE A CA 1
ATOM 2048 C C . PHE A 1 262 ? 9.637 -9.480 -17.620 1.00 96.44 262 PHE A C 1
ATOM 2050 O O . PHE A 1 262 ? 9.305 -8.401 -17.133 1.00 96.44 262 PHE A O 1
ATOM 2057 N N . ASP A 1 263 ? 9.715 -9.668 -18.934 1.00 95.31 263 ASP A N 1
ATOM 2058 C CA . ASP A 1 263 ? 9.133 -8.730 -19.886 1.00 95.31 263 ASP A CA 1
ATOM 2059 C C . ASP A 1 263 ? 7.638 -9.028 -20.007 1.00 95.31 263 ASP A C 1
ATOM 2061 O O . ASP A 1 263 ? 7.238 -10.050 -20.569 1.00 95.31 263 ASP A O 1
ATOM 2065 N N . VAL A 1 264 ? 6.811 -8.161 -19.430 1.00 94.62 264 VAL A N 1
ATOM 2066 C CA . VAL A 1 264 ? 5.354 -8.231 -19.536 1.00 94.62 264 VAL A CA 1
ATOM 2067 C C . VAL A 1 264 ? 4.879 -6.955 -20.204 1.00 94.62 264 VAL A C 1
ATOM 2069 O O . VAL A 1 264 ? 4.997 -5.861 -19.656 1.00 94.62 264 VAL A O 1
ATOM 2072 N N . GLN A 1 265 ? 4.355 -7.106 -21.415 1.00 91.69 265 GLN A N 1
ATOM 2073 C CA . GLN A 1 265 ? 3.884 -5.995 -22.227 1.00 91.69 265 GLN A CA 1
ATOM 2074 C C . GLN A 1 265 ? 2.369 -5.918 -22.140 1.00 91.69 265 GLN A C 1
ATOM 2076 O O . GLN A 1 265 ? 1.675 -6.896 -22.416 1.00 91.69 265 GLN A O 1
ATOM 2081 N N . GLU A 1 266 ? 1.845 -4.750 -21.798 1.00 90.62 266 GLU A N 1
ATOM 2082 C CA . GLU A 1 266 ? 0.414 -4.495 -21.886 1.00 90.62 266 GLU A CA 1
ATOM 2083 C C . GLU A 1 266 ? 0.010 -4.329 -23.350 1.00 90.62 266 GLU A C 1
ATOM 2085 O O . GLU A 1 266 ? 0.518 -3.461 -24.064 1.00 90.62 266 GLU A O 1
ATOM 2090 N N . THR A 1 267 ? -0.910 -5.170 -23.812 1.00 84.75 267 THR A N 1
ATOM 2091 C CA . THR A 1 267 ? -1.388 -5.164 -25.193 1.00 84.75 267 THR A CA 1
ATOM 2092 C C . THR A 1 267 ? -2.899 -5.052 -25.206 1.00 84.75 267 THR A C 1
ATOM 2094 O O . THR A 1 267 ? -3.574 -5.962 -24.767 1.00 84.75 267 THR A O 1
ATOM 2097 N N . GLY A 1 268 ? -3.467 -3.967 -25.726 1.00 79.19 268 GLY A N 1
ATOM 2098 C CA . GLY A 1 268 ? -4.922 -3.821 -25.850 1.00 79.19 268 GLY A CA 1
ATOM 2099 C C . GLY A 1 268 ? -5.492 -2.660 -25.041 1.00 79.19 268 GLY A C 1
ATOM 2100 O O . GLY A 1 268 ? -4.850 -1.624 -24.886 1.00 79.19 268 GLY A O 1
ATOM 2101 N N . ILE A 1 269 ? -6.743 -2.798 -24.593 1.00 85.69 269 ILE A N 1
ATOM 2102 C CA . ILE A 1 269 ? -7.490 -1.710 -23.949 1.00 85.69 269 ILE A CA 1
ATOM 2103 C C . ILE A 1 269 ? -6.981 -1.520 -22.518 1.00 85.69 269 ILE A C 1
ATOM 2105 O O . ILE A 1 269 ? -7.175 -2.386 -21.666 1.00 85.69 269 ILE A O 1
ATOM 2109 N N . SER A 1 270 ? -6.398 -0.353 -22.242 1.00 87.94 270 SER A N 1
ATOM 2110 C CA . SER A 1 270 ? -5.767 -0.033 -20.955 1.00 87.94 270 SER A CA 1
ATOM 2111 C C . SER A 1 270 ? -6.700 -0.140 -19.748 1.00 87.94 270 SER A C 1
ATOM 2113 O O . SER A 1 270 ? -6.240 -0.429 -18.657 1.00 87.94 270 SER A O 1
ATOM 2115 N N . VAL A 1 271 ? -8.014 0.029 -19.910 1.00 89.44 271 VAL A N 1
ATOM 2116 C CA . VAL A 1 271 ? -8.985 -0.170 -18.813 1.00 89.44 271 VAL A CA 1
ATOM 2117 C C . VAL A 1 271 ? -9.056 -1.640 -18.374 1.00 89.44 271 VAL A C 1
ATOM 2119 O O . VAL A 1 271 ? -9.299 -1.936 -17.206 1.00 89.44 271 VAL A O 1
ATOM 2122 N N . LEU A 1 272 ? -8.815 -2.585 -19.288 1.00 92.38 272 LEU A N 1
ATOM 2123 C CA . LEU A 1 272 ? -8.827 -4.008 -18.957 1.00 92.38 272 LEU A CA 1
ATOM 2124 C C . LEU A 1 272 ? -7.527 -4.452 -18.280 1.00 92.38 272 LEU A C 1
ATOM 2126 O O . LEU A 1 272 ? -7.579 -5.322 -17.417 1.00 92.38 272 LEU A O 1
ATOM 2130 N N . SER A 1 273 ? -6.375 -3.872 -18.624 1.00 92.12 273 SER A N 1
ATOM 2131 C CA . SER A 1 273 ? -5.097 -4.169 -17.950 1.00 92.12 273 SER A CA 1
ATOM 2132 C C . SER A 1 273 ? -4.837 -3.301 -16.714 1.00 92.12 273 SER A C 1
ATOM 2134 O O . SER A 1 273 ? -4.079 -3.701 -15.838 1.00 92.12 273 SER A O 1
ATOM 2136 N N . GLY A 1 274 ? -5.479 -2.135 -16.637 1.00 91.19 274 GLY A N 1
ATOM 2137 C CA . GLY A 1 274 ? -5.181 -1.056 -15.693 1.00 91.19 274 GLY A CA 1
ATOM 2138 C C . GLY A 1 274 ? -4.140 -0.049 -16.199 1.00 91.19 274 GLY A C 1
ATOM 2139 O O . GLY A 1 274 ? -3.917 0.990 -15.570 1.00 91.19 274 GLY A O 1
ATOM 2140 N N . GLY A 1 275 ? -3.557 -0.289 -17.377 1.00 90.88 275 GLY A N 1
ATOM 2141 C CA . GLY A 1 275 ? -2.667 0.650 -18.045 1.00 90.88 275 GLY A CA 1
ATOM 2142 C C . GLY A 1 275 ? -1.434 0.964 -17.206 1.00 90.88 275 GLY A C 1
ATOM 2143 O O . GLY A 1 275 ? -0.984 0.192 -16.367 1.00 90.88 275 GLY A O 1
ATOM 2144 N N . ARG A 1 276 ? -0.967 2.208 -17.327 1.00 91.44 276 ARG A N 1
ATOM 2145 C CA . ARG A 1 276 ? 0.189 2.715 -16.574 1.00 91.44 276 ARG A CA 1
ATOM 2146 C C . ARG A 1 276 ? 0.041 2.656 -15.054 1.00 91.44 276 ARG A C 1
ATOM 2148 O O . ARG A 1 276 ? 1.045 2.836 -14.379 1.00 91.44 276 ARG A O 1
ATOM 2155 N N . PHE A 1 277 ? -1.167 2.467 -14.520 1.00 90.94 277 PHE A N 1
ATOM 2156 C CA . PHE A 1 277 ? -1.367 2.279 -13.085 1.00 90.94 277 PHE A CA 1
ATOM 2157 C C . PHE A 1 277 ? -1.045 0.842 -12.640 1.00 90.94 277 PHE A C 1
ATOM 2159 O O . PHE A 1 277 ? -0.678 0.636 -11.488 1.00 90.94 277 PHE A O 1
ATOM 2166 N N . GLY A 1 278 ? -1.103 -0.124 -13.562 1.00 92.12 278 GLY A N 1
ATOM 2167 C CA . GLY A 1 278 ? -0.881 -1.548 -13.326 1.00 92.12 278 GLY A CA 1
ATOM 2168 C C . GLY A 1 278 ? -2.167 -2.314 -13.028 1.00 92.12 278 GLY A C 1
ATOM 2169 O O . GLY A 1 278 ? -3.265 -1.759 -13.089 1.00 92.12 278 GLY A O 1
ATOM 2170 N N . ALA A 1 279 ? -2.038 -3.597 -12.672 1.00 92.75 279 ALA A N 1
ATOM 2171 C CA . ALA A 1 279 ? -3.179 -4.509 -12.507 1.00 92.75 279 ALA A CA 1
ATOM 2172 C C . ALA A 1 279 ? -4.196 -4.049 -11.447 1.00 92.75 279 ALA A C 1
ATOM 2174 O O . ALA A 1 279 ? -5.351 -4.465 -11.466 1.00 92.75 279 ALA A O 1
ATOM 2175 N N . GLU A 1 280 ? -3.800 -3.149 -10.549 1.00 94.06 280 GLU A N 1
ATOM 2176 C CA . GLU A 1 280 ? -4.677 -2.510 -9.566 1.00 94.06 280 GLU A CA 1
ATOM 2177 C C . GLU A 1 280 ? -5.772 -1.657 -10.217 1.00 94.06 280 GLU A C 1
ATOM 2179 O O . GLU A 1 280 ? -6.863 -1.548 -9.669 1.00 94.06 280 GLU A O 1
ATOM 2184 N N . GLY A 1 281 ? -5.534 -1.118 -11.415 1.00 93.25 281 GLY A N 1
ATOM 2185 C CA . GLY A 1 281 ? -6.536 -0.422 -12.226 1.00 93.25 281 GLY A CA 1
ATOM 2186 C C . GLY A 1 281 ? -7.320 -1.335 -13.176 1.00 93.25 281 GLY A C 1
ATOM 2187 O O . GLY A 1 281 ? -8.167 -0.847 -13.919 1.00 93.25 281 GLY A O 1
ATOM 2188 N N . SER A 1 282 ? -7.038 -2.643 -13.197 1.00 95.31 282 SER A N 1
ATOM 2189 C CA . SER A 1 282 ? -7.649 -3.586 -14.141 1.00 95.31 282 SER A CA 1
ATOM 2190 C C . SER A 1 282 ? -9.130 -3.809 -13.856 1.00 95.31 282 SER A C 1
ATOM 2192 O O . SER A 1 282 ? -9.521 -4.129 -12.734 1.00 95.31 282 SER A O 1
ATOM 2194 N N . PHE A 1 283 ? -9.966 -3.774 -14.891 1.00 95.06 283 PHE A N 1
ATOM 2195 C CA . PHE A 1 283 ? -11.368 -4.180 -14.771 1.00 95.06 283 PHE A CA 1
ATOM 2196 C C . PHE A 1 283 ? -11.546 -5.612 -14.223 1.00 95.06 283 PHE A C 1
ATOM 2198 O O . PHE A 1 283 ? -12.485 -5.871 -13.470 1.00 95.06 283 PHE A O 1
ATOM 2205 N N . PHE A 1 284 ? -10.629 -6.539 -14.535 1.00 95.94 284 PHE A N 1
ATOM 2206 C CA . PHE A 1 284 ? -10.692 -7.925 -14.050 1.00 95.94 284 PHE A CA 1
ATOM 2207 C C . PHE A 1 284 ? -10.527 -8.040 -12.532 1.00 95.94 284 PHE A C 1
ATOM 2209 O O . PHE A 1 284 ? -10.942 -9.037 -11.940 1.00 95.94 284 PHE A O 1
ATOM 2216 N N . LEU A 1 285 ? -9.965 -7.018 -11.884 1.00 97.00 285 LEU A N 1
ATOM 2217 C CA . LEU A 1 285 ? -9.786 -7.005 -10.441 1.00 97.00 285 LEU A CA 1
ATOM 2218 C C . LEU A 1 285 ? -11.106 -6.840 -9.681 1.00 97.00 285 LEU A C 1
ATOM 2220 O O . LEU A 1 285 ? -11.257 -7.403 -8.599 1.00 97.00 285 LEU A O 1
ATOM 2224 N N . ILE A 1 286 ? -12.076 -6.118 -10.249 1.00 96.88 286 ILE A N 1
ATOM 2225 C CA . ILE A 1 286 ? -13.368 -5.830 -9.608 1.00 96.88 286 ILE A CA 1
ATOM 2226 C C . ILE A 1 286 ? -14.084 -7.118 -9.164 1.00 96.88 286 ILE A C 1
ATOM 2228 O O . ILE A 1 286 ? -14.333 -7.263 -7.964 1.00 96.88 286 ILE A O 1
ATOM 2232 N N . PRO A 1 287 ? -14.401 -8.081 -10.058 1.00 96.75 287 PRO A N 1
ATOM 2233 C CA . PRO A 1 287 ? -15.091 -9.303 -9.647 1.00 96.75 287 PRO A CA 1
ATOM 2234 C C . PRO A 1 287 ? -14.264 -10.151 -8.671 1.00 96.75 287 PRO A C 1
ATOM 2236 O O . PRO A 1 287 ? -14.840 -10.759 -7.770 1.00 96.75 287 PRO A O 1
ATOM 2239 N N . LEU A 1 288 ? -12.931 -10.163 -8.795 1.00 97.06 288 LEU A N 1
ATOM 2240 C CA . LEU A 1 288 ? -12.056 -10.909 -7.885 1.00 97.06 288 LEU A CA 1
ATOM 2241 C C . LEU A 1 288 ? -12.103 -10.342 -6.464 1.00 97.06 288 LEU A C 1
ATOM 2243 O O . LEU A 1 288 ? -12.310 -11.089 -5.508 1.00 97.06 288 LEU A O 1
ATOM 2247 N N . VAL A 1 289 ? -11.971 -9.024 -6.314 1.00 97.31 289 VAL A N 1
ATOM 2248 C CA . VAL A 1 289 ? -12.010 -8.375 -4.998 1.00 97.31 289 VAL A CA 1
ATOM 2249 C C . VAL A 1 289 ? -13.402 -8.475 -4.381 1.00 97.31 289 VAL A C 1
ATOM 2251 O O . VAL A 1 289 ? -13.513 -8.751 -3.188 1.00 97.31 289 VAL A O 1
ATOM 2254 N N . LEU A 1 290 ? -14.474 -8.341 -5.170 1.00 97.69 290 LEU A N 1
ATOM 2255 C CA . LEU A 1 290 ? -15.838 -8.566 -4.681 1.00 97.69 290 LEU A CA 1
ATOM 2256 C C . LEU A 1 290 ? -16.033 -10.002 -4.175 1.00 97.69 290 LEU A C 1
ATOM 2258 O O . LEU A 1 290 ? -16.595 -10.195 -3.095 1.00 97.69 290 LEU A O 1
ATOM 2262 N N . ALA A 1 291 ? -15.516 -11.002 -4.895 1.00 96.88 291 ALA A N 1
ATOM 2263 C CA . ALA A 1 291 ? -15.548 -12.393 -4.452 1.00 96.88 291 ALA A CA 1
ATOM 2264 C C . ALA A 1 291 ? -14.748 -12.602 -3.155 1.00 96.88 291 ALA A C 1
ATOM 2266 O O . ALA A 1 291 ? -15.211 -13.302 -2.255 1.00 96.88 291 ALA A O 1
ATOM 2267 N N . MET A 1 292 ? -13.587 -11.957 -3.011 1.00 96.38 292 MET A N 1
ATOM 2268 C CA . MET A 1 292 ? -12.783 -12.007 -1.785 1.00 96.38 292 MET A CA 1
ATOM 2269 C C . MET A 1 292 ? -13.483 -11.341 -0.594 1.00 96.38 292 MET A C 1
ATOM 2271 O O . MET A 1 292 ? -13.478 -11.896 0.506 1.00 96.38 292 MET A O 1
ATOM 2275 N N . ILE A 1 293 ? -14.113 -10.178 -0.797 1.00 96.25 293 ILE A N 1
ATOM 2276 C CA . ILE A 1 293 ? -14.919 -9.499 0.228 1.00 96.25 293 ILE A CA 1
ATOM 2277 C C . ILE A 1 293 ? -16.074 -10.402 0.657 1.00 96.25 293 ILE A C 1
ATOM 2279 O O . ILE A 1 293 ? -16.284 -10.594 1.854 1.00 96.25 293 ILE A O 1
ATOM 2283 N N . TYR A 1 294 ? -16.790 -10.991 -0.303 1.00 95.06 294 TYR A N 1
ATOM 2284 C CA . TYR A 1 294 ? -17.892 -11.906 -0.025 1.00 95.06 294 TYR A CA 1
ATOM 2285 C C . TYR A 1 294 ? -17.421 -13.146 0.746 1.00 95.06 294 TYR A C 1
ATOM 2287 O O . TYR A 1 294 ? -18.001 -13.487 1.775 1.00 95.06 294 TYR A O 1
ATOM 2295 N N . ALA A 1 295 ? -16.316 -13.768 0.326 1.00 93.94 295 ALA A N 1
ATOM 2296 C CA . ALA A 1 295 ? -15.726 -14.906 1.024 1.00 93.94 295 ALA A CA 1
ATOM 2297 C C . ALA A 1 295 ? -15.339 -14.559 2.472 1.00 93.94 295 ALA A C 1
ATOM 2299 O O . ALA A 1 295 ? -15.640 -15.327 3.383 1.00 93.94 295 ALA A O 1
ATOM 2300 N N . MET A 1 296 ? -14.734 -13.390 2.707 1.00 91.12 296 MET A N 1
ATOM 2301 C CA . MET A 1 296 ? -14.429 -12.902 4.059 1.00 91.12 296 MET A CA 1
ATOM 2302 C C . MET A 1 296 ? -15.692 -12.613 4.872 1.00 91.12 296 MET A C 1
ATOM 2304 O O . MET A 1 296 ? -15.710 -12.830 6.082 1.00 91.12 296 MET A O 1
ATOM 2308 N N . TRP A 1 297 ? -16.756 -12.132 4.231 1.00 87.38 297 TRP A N 1
ATOM 2309 C CA . TRP A 1 297 ? -18.022 -11.845 4.896 1.00 87.38 297 TRP A CA 1
ATOM 2310 C C . TRP A 1 297 ? -18.714 -13.114 5.410 1.00 87.38 297 TRP A C 1
ATOM 2312 O O . TRP A 1 297 ? -19.250 -13.094 6.517 1.00 87.38 297 TRP A O 1
ATOM 2322 N N . LEU A 1 298 ? -18.615 -14.222 4.663 1.00 89.50 298 LEU A N 1
ATOM 2323 C CA . LEU A 1 298 ? -19.116 -15.543 5.064 1.00 89.50 298 LEU A CA 1
ATOM 2324 C C . LEU A 1 298 ? -18.329 -16.177 6.221 1.00 89.50 298 LEU A C 1
ATOM 232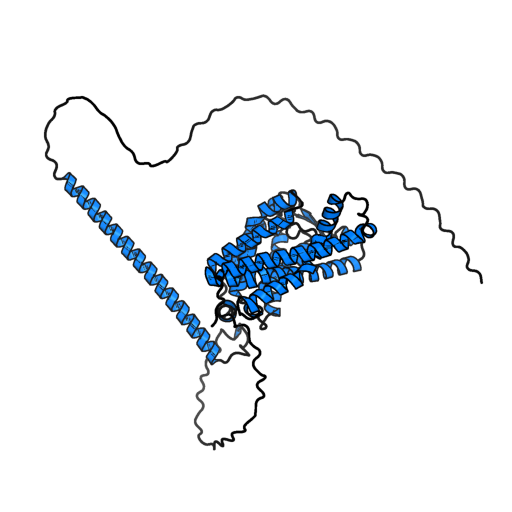6 O O . LEU A 1 298 ? -18.838 -17.075 6.892 1.00 89.50 298 LEU A O 1
ATOM 2330 N N . MET A 1 299 ? -17.087 -15.748 6.458 1.00 86.00 299 MET A N 1
ATOM 2331 C CA . MET A 1 299 ? -16.309 -16.239 7.592 1.00 86.00 299 MET A CA 1
ATOM 2332 C C . MET A 1 299 ? -16.829 -15.608 8.892 1.00 86.00 299 MET A C 1
ATOM 2334 O O . MET A 1 299 ? -17.049 -14.391 8.935 1.00 86.00 299 MET A O 1
ATOM 2338 N N . PRO A 1 300 ? -17.011 -16.392 9.969 1.00 82.00 300 PRO A N 1
ATOM 2339 C CA . PRO A 1 300 ? -17.333 -15.826 11.271 1.00 82.00 300 PRO A CA 1
ATOM 2340 C C . PRO A 1 300 ? -16.192 -14.920 11.742 1.00 82.00 300 PRO A C 1
ATOM 2342 O O . PRO A 1 300 ? -15.023 -15.155 11.421 1.00 82.00 300 PRO A O 1
ATOM 2345 N N . ASP A 1 301 ? -16.536 -13.881 12.502 1.00 81.56 301 ASP A N 1
ATOM 2346 C CA . ASP A 1 301 ? -15.540 -13.003 13.113 1.00 81.56 301 ASP A CA 1
ATOM 2347 C C . ASP A 1 301 ? -14.625 -13.853 14.012 1.00 81.56 301 ASP A C 1
ATOM 2349 O O . ASP A 1 301 ? -15.085 -14.725 14.757 1.00 81.56 301 ASP A O 1
ATOM 2353 N N . HIS A 1 302 ? -13.310 -13.638 13.934 1.00 75.19 302 HIS A N 1
ATOM 2354 C CA . HIS A 1 302 ? -12.381 -14.344 14.807 1.00 75.19 302 HIS A CA 1
ATOM 2355 C C . HIS A 1 302 ? -12.747 -14.031 16.271 1.00 75.19 302 HIS A C 1
ATOM 2357 O O . HIS A 1 302 ? -12.964 -12.860 16.583 1.00 75.19 302 HIS A O 1
ATOM 2363 N N . PRO A 1 303 ? -12.760 -15.005 17.203 1.00 67.50 303 PRO A N 1
ATOM 2364 C CA . PRO A 1 303 ? -13.188 -14.762 18.588 1.00 67.50 303 PRO A CA 1
ATOM 2365 C C . PRO A 1 303 ? -12.429 -13.623 19.283 1.00 67.50 303 PRO A C 1
ATOM 2367 O O . PRO A 1 303 ? -12.968 -12.924 20.135 1.00 67.50 303 PRO A O 1
ATOM 2370 N N . ARG A 1 304 ? -11.171 -13.398 18.878 1.00 67.94 304 ARG A N 1
ATOM 2371 C CA . ARG A 1 304 ? -10.335 -12.299 19.384 1.00 67.94 304 ARG A CA 1
ATOM 2372 C C . ARG A 1 304 ? -10.543 -10.959 18.674 1.00 67.94 304 ARG A C 1
ATOM 2374 O O . ARG A 1 304 ? -10.002 -9.972 19.141 1.00 67.94 304 ARG A O 1
ATOM 2381 N N . ALA A 1 305 ? -11.303 -10.875 17.584 1.00 70.75 305 ALA A N 1
ATOM 2382 C CA . ALA A 1 305 ? -11.547 -9.611 16.887 1.00 70.75 305 ALA A CA 1
ATOM 2383 C C . ALA A 1 305 ? -12.259 -8.593 17.784 1.00 70.75 305 ALA A C 1
ATOM 2385 O O . ALA A 1 305 ? -11.814 -7.452 17.887 1.00 70.75 305 ALA A O 1
ATOM 2386 N N . VAL A 1 306 ? -13.283 -9.039 18.514 1.00 62.94 306 VAL A N 1
ATOM 2387 C CA . VAL A 1 306 ? -13.984 -8.214 19.507 1.00 62.94 306 VAL A CA 1
ATOM 2388 C C . VAL A 1 306 ? -13.032 -7.835 20.648 1.00 62.94 306 VAL A C 1
ATOM 2390 O O . VAL A 1 306 ? -12.905 -6.663 20.989 1.00 62.94 306 VAL A O 1
ATOM 2393 N N . ALA A 1 307 ? -12.276 -8.794 21.190 1.00 64.44 307 ALA A N 1
ATOM 2394 C CA . ALA A 1 307 ? -11.327 -8.515 22.271 1.00 64.44 307 ALA A CA 1
ATOM 2395 C C . ALA A 1 307 ? -10.239 -7.503 21.861 1.00 64.44 307 ALA A C 1
ATOM 2397 O O . ALA A 1 307 ? -9.986 -6.540 22.575 1.00 64.44 307 ALA A O 1
ATOM 2398 N N . ASN A 1 308 ? -9.632 -7.680 20.689 1.00 71.31 308 ASN A N 1
ATOM 2399 C CA . ASN A 1 308 ? -8.493 -6.882 20.240 1.00 71.31 308 ASN A CA 1
ATOM 2400 C C . ASN A 1 308 ? -8.902 -5.499 19.728 1.00 71.31 308 ASN A C 1
ATOM 2402 O O . ASN A 1 308 ? -8.171 -4.529 19.929 1.00 71.31 308 ASN A O 1
ATOM 2406 N N . LEU A 1 309 ? -10.032 -5.418 19.017 1.00 79.06 309 LEU A N 1
ATOM 2407 C CA . LEU A 1 309 ? -10.443 -4.208 18.308 1.00 79.06 309 LEU A CA 1
ATOM 2408 C C . LEU A 1 309 ? -11.566 -3.472 19.019 1.00 79.06 309 LEU A C 1
ATOM 2410 O O . LEU A 1 309 ? -11.531 -2.239 19.061 1.00 79.06 309 LEU A O 1
ATOM 2414 N N . ASP A 1 310 ? -12.545 -4.196 19.572 1.00 71.69 310 ASP A N 1
ATOM 2415 C CA . ASP A 1 310 ? -13.692 -3.579 20.233 1.00 71.69 310 ASP A CA 1
ATOM 2416 C C . ASP A 1 310 ? -13.358 -3.106 21.653 1.00 71.69 310 ASP A C 1
ATOM 2418 O O . ASP A 1 310 ? -13.790 -2.006 22.006 1.00 71.69 310 ASP A O 1
ATOM 2422 N N . ASN A 1 311 ? -12.492 -3.831 22.376 1.00 71.38 311 ASN A N 1
ATOM 2423 C CA . ASN A 1 311 ? -12.058 -3.529 23.748 1.00 71.38 311 ASN A CA 1
ATOM 2424 C C . ASN A 1 311 ? -10.538 -3.262 23.848 1.00 71.38 311 ASN A C 1
ATOM 2426 O O . ASN A 1 311 ? -9.799 -4.056 24.430 1.00 71.38 311 ASN A O 1
ATOM 2430 N N . PRO A 1 312 ? -10.035 -2.144 23.291 1.00 74.31 312 PRO A N 1
ATOM 2431 C CA . PRO A 1 312 ? -8.601 -1.878 23.231 1.00 74.31 312 PRO A CA 1
ATOM 2432 C C . PRO A 1 312 ? -7.969 -1.729 24.623 1.00 74.31 312 PRO A C 1
ATOM 2434 O O . PRO A 1 312 ? -8.434 -0.946 25.455 1.00 74.31 312 PRO A O 1
ATOM 2437 N N . GLU A 1 313 ? -6.851 -2.427 24.839 1.00 75.94 313 GLU A N 1
ATOM 2438 C CA . GLU A 1 313 ? -6.068 -2.322 26.073 1.00 75.94 313 GLU A CA 1
ATOM 2439 C C . GLU A 1 313 ? -5.563 -0.881 26.304 1.00 75.94 313 GLU A C 1
ATOM 2441 O O . GLU A 1 313 ? -4.978 -0.274 25.389 1.00 75.94 313 GLU A O 1
ATOM 2446 N N . PRO A 1 314 ? -5.718 -0.325 27.521 1.00 76.75 314 PRO A N 1
ATOM 2447 C CA . PRO A 1 314 ? -5.138 0.967 27.864 1.00 76.75 314 PRO A CA 1
ATOM 2448 C C . PRO A 1 314 ? -3.608 0.919 27.776 1.00 76.75 314 PRO A C 1
ATOM 2450 O O . PRO A 1 314 ? -2.978 -0.132 27.911 1.00 76.75 314 PRO A O 1
ATOM 2453 N N . ALA A 1 315 ? -2.985 2.074 27.545 1.00 68.81 315 ALA A N 1
ATOM 2454 C CA . ALA A 1 315 ? -1.535 2.188 27.616 1.00 68.81 315 ALA A CA 1
ATOM 2455 C C . ALA A 1 315 ? -1.083 1.815 29.039 1.00 68.81 315 ALA A C 1
ATOM 2457 O O . ALA A 1 315 ? -1.392 2.535 29.987 1.00 68.81 315 ALA A O 1
ATOM 2458 N N . GLN A 1 316 ? -0.387 0.685 29.195 1.00 60.28 316 GLN A N 1
ATOM 2459 C CA . GLN A 1 316 ? 0.141 0.269 30.493 1.00 60.28 316 GLN A CA 1
ATOM 2460 C C . GLN A 1 316 ? 1.099 1.348 31.018 1.00 60.28 316 GLN A C 1
ATOM 2462 O O . GLN A 1 316 ? 2.106 1.662 30.380 1.00 60.28 316 GLN A O 1
ATOM 2467 N N . THR A 1 317 ? 0.814 1.903 32.195 1.00 47.62 317 THR A N 1
ATOM 2468 C CA . THR A 1 317 ? 1.873 2.377 33.091 1.00 47.62 317 THR A CA 1
ATOM 2469 C C . THR A 1 317 ? 2.668 1.133 33.495 1.00 47.62 317 THR A C 1
ATOM 2471 O O . THR A 1 317 ? 2.028 0.124 33.797 1.00 47.62 317 THR A O 1
ATOM 2474 N N . PRO A 1 318 ? 4.015 1.134 33.477 1.00 38.56 318 PRO A N 1
ATOM 2475 C CA . PRO A 1 318 ? 4.759 -0.030 33.935 1.00 38.56 318 PRO A CA 1
ATOM 2476 C C . PRO A 1 318 ? 4.304 -0.347 35.360 1.00 38.56 318 PRO A C 1
ATOM 2478 O O . PRO A 1 318 ? 4.445 0.488 36.253 1.00 38.56 318 PRO A O 1
ATOM 2481 N N . LEU A 1 319 ? 3.691 -1.516 35.553 1.00 40.06 319 LEU A N 1
ATOM 2482 C CA . LEU A 1 319 ? 3.424 -2.020 36.892 1.00 40.06 319 LEU A CA 1
ATOM 2483 C C . LEU A 1 319 ? 4.790 -2.184 37.576 1.00 40.06 319 LEU A C 1
ATOM 2485 O O . LEU A 1 319 ? 5.717 -2.681 36.923 1.00 40.06 319 LEU A O 1
ATOM 2489 N N . PRO A 1 320 ? 4.961 -1.760 38.843 1.00 38.12 320 PRO A N 1
ATOM 2490 C CA . PRO A 1 320 ? 6.162 -2.113 39.586 1.00 38.12 320 PRO A CA 1
ATOM 2491 C C . PRO A 1 320 ? 6.307 -3.632 39.518 1.00 38.12 320 PRO A C 1
ATOM 2493 O O . PRO A 1 320 ? 5.317 -4.350 39.668 1.00 38.12 320 PRO A O 1
ATOM 2496 N N . ALA A 1 321 ? 7.514 -4.102 39.198 1.00 35.47 321 ALA A N 1
ATOM 2497 C CA . ALA A 1 321 ? 7.802 -5.519 39.058 1.00 35.47 321 ALA A CA 1
ATOM 2498 C C . ALA A 1 321 ? 7.247 -6.259 40.279 1.00 35.47 321 ALA A C 1
ATOM 2500 O O . ALA A 1 321 ? 7.703 -6.043 41.402 1.00 35.47 321 ALA A O 1
ATOM 2501 N N . TYR A 1 322 ? 6.223 -7.084 40.064 1.00 37.00 322 TYR A N 1
ATOM 2502 C CA . TYR A 1 322 ? 5.710 -7.954 41.104 1.00 37.00 322 TYR A CA 1
ATOM 2503 C C . TYR A 1 322 ? 6.801 -8.991 41.364 1.00 37.00 322 TYR A C 1
ATOM 2505 O O . TYR A 1 322 ? 6.980 -9.918 40.578 1.00 37.00 322 TYR A O 1
ATOM 2513 N N . ILE A 1 323 ? 7.590 -8.777 42.416 1.00 39.12 323 ILE A N 1
ATOM 2514 C CA . ILE A 1 323 ? 8.458 -9.806 42.979 1.00 39.12 323 ILE A CA 1
ATOM 2515 C C . ILE A 1 323 ? 7.510 -10.720 43.758 1.00 39.12 323 ILE A C 1
ATOM 2517 O O . ILE A 1 323 ? 6.955 -10.268 44.763 1.00 39.12 323 ILE A O 1
ATOM 2521 N N . PRO A 1 324 ? 7.260 -11.963 43.314 1.00 38.19 324 PRO A N 1
ATOM 2522 C CA . PRO A 1 324 ? 6.446 -12.878 44.090 1.00 38.19 324 PRO A CA 1
ATOM 2523 C C . PRO A 1 324 ? 7.201 -13.194 45.384 1.00 38.19 324 PRO A C 1
ATOM 2525 O O . PRO A 1 324 ? 8.185 -13.931 45.385 1.00 38.19 324 PRO A O 1
ATOM 2528 N N . VAL A 1 325 ? 6.752 -12.619 46.499 1.00 37.41 325 VAL A N 1
ATOM 2529 C CA . VAL A 1 325 ? 7.119 -13.113 47.826 1.00 37.41 325 VAL A CA 1
ATOM 2530 C C . VAL A 1 325 ? 6.321 -14.395 48.016 1.00 37.41 325 VAL A C 1
ATOM 2532 O O . VAL A 1 325 ? 5.121 -14.361 48.280 1.00 37.41 325 VAL A O 1
ATOM 2535 N N . ALA A 1 326 ? 6.974 -15.534 47.800 1.00 35.16 326 ALA A N 1
ATOM 2536 C CA . ALA A 1 326 ? 6.401 -16.831 48.109 1.00 35.16 326 ALA A CA 1
ATOM 2537 C C . ALA A 1 326 ? 6.182 -16.918 49.627 1.00 35.16 326 ALA A C 1
ATOM 2539 O O . ALA A 1 326 ? 7.133 -17.068 50.389 1.00 35.16 326 ALA A O 1
ATOM 2540 N N . ILE A 1 327 ? 4.930 -16.805 50.068 1.00 36.94 327 ILE A N 1
ATOM 2541 C CA . ILE A 1 327 ? 4.522 -17.231 51.406 1.00 36.94 327 ILE A CA 1
ATOM 2542 C C . ILE A 1 327 ? 4.051 -18.682 51.253 1.00 36.94 327 ILE A C 1
ATOM 2544 O O . ILE A 1 327 ? 3.028 -18.909 50.604 1.00 36.94 327 ILE A O 1
ATOM 2548 N N . PRO A 1 328 ? 4.773 -19.682 51.785 1.00 36.06 328 PRO A N 1
ATOM 2549 C CA . PRO A 1 328 ? 4.305 -21.055 51.737 1.00 36.06 328 PRO A CA 1
ATOM 2550 C C . PRO A 1 328 ? 3.182 -21.223 52.764 1.00 36.06 328 PRO A C 1
ATOM 2552 O O . PRO A 1 328 ? 3.426 -21.250 53.968 1.00 36.06 328 PRO A O 1
ATOM 2555 N N . VAL A 1 329 ? 1.943 -21.338 52.292 1.00 33.22 329 VAL A N 1
ATOM 2556 C CA . VAL A 1 329 ? 0.829 -21.825 53.112 1.00 33.22 329 VAL A CA 1
ATOM 2557 C C . VAL A 1 329 ? 0.750 -23.335 52.903 1.00 33.22 329 VAL A C 1
ATOM 2559 O O . VAL A 1 329 ? 0.280 -23.806 51.871 1.00 33.22 329 VAL A O 1
ATOM 2562 N N . GLN A 1 330 ? 1.254 -24.104 53.868 1.00 34.22 330 GLN A N 1
ATOM 2563 C CA . GLN A 1 330 ? 0.994 -25.541 53.945 1.00 34.22 330 GLN A CA 1
ATOM 2564 C C . GLN A 1 330 ? -0.431 -25.747 54.463 1.00 34.22 330 GLN A C 1
ATOM 2566 O O . GLN A 1 330 ? -0.702 -25.517 55.639 1.00 34.22 330 GLN A O 1
ATOM 2571 N N . VAL A 1 331 ? -1.337 -26.201 53.597 1.00 34.34 331 VAL A N 1
ATOM 2572 C CA . VAL A 1 331 ? -2.589 -26.834 54.027 1.00 34.34 331 VAL A CA 1
ATOM 2573 C C . VAL A 1 331 ? -2.447 -28.327 53.772 1.00 34.34 331 VAL A C 1
ATOM 2575 O O . VAL A 1 331 ? -2.398 -28.771 52.628 1.00 34.34 331 VAL A O 1
ATOM 2578 N N . ALA A 1 332 ? -2.339 -29.096 54.851 1.00 33.41 332 ALA A N 1
ATOM 2579 C CA . ALA A 1 332 ? -2.487 -30.539 54.809 1.00 33.41 332 ALA A CA 1
ATOM 2580 C C . ALA A 1 332 ? -3.973 -30.866 54.609 1.00 33.41 332 ALA A C 1
ATOM 2582 O O . ALA A 1 332 ? -4.801 -30.497 55.441 1.00 33.41 332 ALA A O 1
ATOM 2583 N N . VAL A 1 333 ? -4.307 -31.562 53.524 1.00 32.94 333 VAL A N 1
ATOM 2584 C CA . VAL A 1 333 ? -5.614 -32.209 53.361 1.00 32.94 333 VAL A CA 1
ATOM 2585 C C . VAL A 1 333 ? -5.369 -33.710 53.370 1.00 32.94 333 VAL A C 1
ATOM 2587 O O . VAL A 1 333 ? -4.711 -34.251 52.483 1.00 32.94 333 VAL A O 1
ATOM 2590 N N . ALA A 1 334 ? -5.842 -34.354 54.435 1.00 31.14 334 ALA A N 1
ATOM 2591 C CA . ALA A 1 334 ? -5.875 -35.799 54.571 1.00 31.14 334 ALA A CA 1
ATOM 2592 C C . ALA A 1 334 ? -6.950 -36.388 53.645 1.00 31.14 334 ALA A C 1
ATOM 2594 O O . ALA A 1 334 ? -8.028 -35.817 53.481 1.00 31.14 334 ALA A O 1
ATOM 2595 N N . ALA A 1 335 ? -6.613 -37.527 53.049 1.00 34.78 335 ALA A N 1
ATOM 2596 C CA . ALA A 1 335 ? -7.466 -38.340 52.197 1.00 34.78 335 ALA A CA 1
ATOM 2597 C C . ALA A 1 335 ? -8.696 -38.890 52.941 1.00 34.78 335 ALA A C 1
ATOM 2599 O O . ALA A 1 335 ? -8.630 -39.116 54.151 1.00 34.78 335 ALA A O 1
ATOM 2600 N N . ASN A 1 336 ? -9.783 -39.137 52.199 1.00 30.48 336 ASN A N 1
ATOM 2601 C CA . ASN A 1 336 ? -10.462 -40.439 52.070 1.00 30.48 336 ASN A CA 1
ATOM 2602 C C . ASN A 1 336 ? -11.809 -40.271 51.342 1.00 30.48 336 ASN A C 1
ATOM 2604 O O . ASN A 1 336 ? -12.565 -39.356 51.660 1.00 30.48 336 ASN A O 1
ATOM 2608 N N . GLY A 1 337 ? -12.116 -41.188 50.419 1.00 27.95 337 GLY A N 1
ATOM 2609 C CA . GLY A 1 337 ? -13.446 -41.342 49.819 1.00 27.95 337 GLY A CA 1
ATOM 2610 C C . GLY A 1 337 ? -13.395 -41.746 48.349 1.00 27.95 337 GLY A C 1
ATOM 2611 O O . GLY A 1 337 ? -13.385 -40.883 47.477 1.00 27.95 337 GLY A O 1
ATOM 2612 N N . GLU A 1 338 ? -13.323 -43.052 48.104 1.00 33.19 338 GLU A N 1
ATOM 2613 C CA . GLU A 1 338 ? -13.619 -43.703 46.822 1.00 33.19 338 GLU A CA 1
ATOM 2614 C C . GLU A 1 338 ? -15.108 -43.528 46.476 1.00 33.19 338 GLU A C 1
ATOM 2616 O O . GLU A 1 338 ? -15.923 -43.596 47.390 1.00 33.19 338 GLU A O 1
ATOM 2621 N N . GLU A 1 339 ? -15.453 -43.349 45.192 1.00 29.34 339 GLU A N 1
ATOM 2622 C CA . GLU A 1 339 ? -16.632 -43.972 44.557 1.00 29.34 339 GLU A CA 1
ATOM 2623 C C . GLU A 1 339 ? -16.641 -43.761 43.021 1.00 29.34 339 GLU A C 1
ATOM 2625 O O . GLU A 1 339 ? -16.592 -42.640 42.519 1.00 29.34 339 GLU A O 1
ATOM 2630 N N . GLU A 1 340 ? -16.626 -44.911 42.336 1.00 30.20 340 GLU A N 1
ATOM 2631 C CA . GLU A 1 340 ? -17.153 -45.328 41.022 1.00 30.20 340 GLU A CA 1
ATOM 2632 C C . GLU A 1 340 ? -17.046 -44.465 39.742 1.00 30.20 340 GLU A C 1
ATOM 2634 O O . GLU A 1 340 ? -17.598 -43.377 39.594 1.00 30.20 340 GLU A O 1
ATOM 2639 N N . GLU A 1 341 ? -16.393 -45.088 38.748 1.00 33.84 341 GLU A N 1
ATOM 2640 C CA . GLU A 1 341 ? -16.453 -44.795 37.315 1.00 33.84 341 GLU A CA 1
ATOM 2641 C C . GLU A 1 341 ? -17.883 -44.920 36.770 1.00 33.84 341 GLU A C 1
ATOM 2643 O O . GLU A 1 341 ? -18.476 -45.996 36.835 1.00 33.84 341 GLU A O 1
ATOM 2648 N N . ASP A 1 342 ? -18.369 -43.872 36.101 1.00 30.25 342 ASP A N 1
ATOM 2649 C CA . ASP A 1 342 ? -19.439 -43.997 35.112 1.00 30.25 342 ASP A CA 1
ATOM 2650 C C . ASP A 1 342 ? -18.928 -43.494 33.755 1.00 30.25 342 ASP A C 1
ATOM 2652 O O . ASP A 1 342 ? -18.501 -42.346 33.576 1.00 30.25 342 ASP A O 1
ATOM 2656 N N . ALA A 1 343 ? -18.876 -44.423 32.806 1.00 37.03 343 ALA A N 1
ATOM 2657 C CA . ALA A 1 343 ? -18.255 -44.275 31.504 1.00 37.03 343 ALA A CA 1
ATOM 2658 C C . ALA A 1 343 ? -19.263 -43.741 30.475 1.00 37.03 343 ALA A C 1
ATOM 2660 O O . ALA A 1 343 ? -19.833 -44.509 29.706 1.00 37.03 343 ALA A O 1
ATOM 2661 N N . ASP A 1 344 ? -19.429 -42.419 30.397 1.00 33.88 344 ASP A N 1
ATOM 2662 C CA . ASP A 1 344 ? -19.924 -41.760 29.177 1.00 33.88 344 ASP A CA 1
ATOM 2663 C C . ASP A 1 344 ? -19.314 -40.353 29.035 1.00 33.88 344 ASP A C 1
ATOM 2665 O O . ASP A 1 344 ? -19.848 -39.332 29.472 1.00 33.88 344 ASP A O 1
ATOM 2669 N N . GLY A 1 345 ? -18.105 -40.300 28.471 1.00 32.44 345 GLY A N 1
ATOM 2670 C CA . GLY A 1 345 ? -17.381 -39.051 28.245 1.00 32.44 345 GLY A CA 1
ATOM 2671 C C . GLY A 1 345 ? -18.016 -38.211 27.124 1.00 32.44 345 GLY A C 1
ATOM 2672 O O . GLY A 1 345 ? -18.413 -38.753 26.087 1.00 32.44 345 GLY A O 1
ATOM 2673 N N . PRO A 1 346 ? -18.075 -36.871 27.252 1.00 36.25 346 PRO A N 1
ATOM 2674 C CA . PRO A 1 346 ? -18.654 -36.022 26.221 1.00 36.25 346 PRO A CA 1
ATOM 2675 C C . PRO A 1 346 ? -17.843 -36.132 24.924 1.00 36.25 346 PRO A C 1
ATOM 2677 O O . PRO A 1 346 ? -16.634 -35.889 24.895 1.00 36.25 346 PRO A O 1
ATOM 2680 N N . ARG A 1 347 ? -18.528 -36.480 23.827 1.00 34.81 347 ARG A N 1
ATOM 2681 C CA . ARG A 1 347 ? -17.946 -36.558 22.476 1.00 34.81 347 ARG A CA 1
ATOM 2682 C C . ARG A 1 347 ? -17.167 -35.274 22.160 1.00 34.81 347 ARG A C 1
ATOM 2684 O O . ARG A 1 347 ? -17.654 -34.181 22.467 1.00 34.81 347 ARG A O 1
ATOM 2691 N N . PRO A 1 348 ? -15.997 -35.366 21.506 1.00 32.84 348 PRO A N 1
ATOM 2692 C CA . PRO A 1 348 ? -15.151 -34.209 21.269 1.00 32.84 348 PRO A CA 1
ATOM 2693 C C . PRO A 1 348 ? -15.908 -33.152 20.464 1.00 32.84 348 PRO A C 1
ATOM 2695 O O . PRO A 1 348 ? -16.409 -33.399 19.365 1.00 32.84 348 PRO A O 1
ATOM 2698 N N . ASN A 1 349 ? -15.991 -31.951 21.037 1.00 39.88 349 ASN A N 1
ATOM 2699 C CA . ASN A 1 349 ? -16.604 -30.799 20.402 1.00 39.88 349 ASN A CA 1
ATOM 2700 C C . ASN A 1 349 ? -15.903 -30.526 19.059 1.00 39.88 349 ASN A C 1
ATOM 2702 O O . ASN A 1 349 ? -14.700 -30.255 19.007 1.00 39.88 349 ASN A O 1
ATOM 2706 N N . ARG A 1 350 ? -16.679 -30.558 17.970 1.00 35.28 350 ARG A N 1
ATOM 2707 C CA . ARG A 1 350 ? -16.248 -30.344 16.576 1.00 35.28 350 ARG A CA 1
ATOM 2708 C C . ARG A 1 350 ? -15.525 -28.999 16.360 1.00 35.28 350 ARG A C 1
ATOM 2710 O O . ARG A 1 350 ? -14.860 -28.820 15.343 1.00 35.28 350 ARG A O 1
ATOM 2717 N N . TYR A 1 351 ? -15.617 -28.080 17.326 1.00 35.34 351 TYR A N 1
ATOM 2718 C CA . TYR A 1 351 ? -14.873 -26.818 17.381 1.00 35.34 351 TYR A CA 1
ATOM 2719 C C . TYR A 1 351 ? -13.360 -26.994 17.623 1.00 35.34 351 TYR A C 1
ATOM 2721 O O . TYR A 1 351 ? -12.560 -26.315 16.978 1.00 35.34 351 TYR A O 1
ATOM 2729 N N . ASN A 1 352 ? -12.951 -27.941 18.478 1.00 35.78 352 ASN A N 1
ATOM 2730 C CA . ASN A 1 352 ? -11.538 -28.149 18.835 1.00 35.78 352 ASN A CA 1
ATOM 2731 C C . ASN A 1 352 ? -10.738 -28.852 17.727 1.00 35.78 352 ASN A C 1
ATOM 2733 O O . ASN A 1 352 ? -9.525 -28.693 17.643 1.00 35.78 352 ASN A O 1
ATOM 2737 N N . ALA A 1 353 ? -11.412 -29.580 16.832 1.00 36.38 353 ALA A N 1
ATOM 2738 C CA . ALA A 1 353 ? -10.769 -30.301 15.733 1.00 36.38 353 ALA A CA 1
ATOM 2739 C C . ALA A 1 353 ? -10.324 -29.392 14.567 1.00 36.38 353 ALA A C 1
ATOM 2741 O O . ALA A 1 353 ? -9.538 -29.818 13.725 1.00 36.38 353 ALA A O 1
ATOM 2742 N N . ARG A 1 354 ? -10.817 -28.143 14.493 1.00 35.94 354 ARG A N 1
ATOM 2743 C CA . ARG A 1 354 ? -10.541 -27.219 13.371 1.00 35.94 354 ARG A CA 1
ATOM 2744 C C . ARG A 1 354 ? -9.645 -26.036 13.747 1.00 35.94 354 ARG A C 1
ATOM 2746 O O . ARG A 1 354 ? -9.011 -25.444 12.876 1.00 35.94 354 ARG A O 1
ATOM 2753 N N . PHE A 1 355 ? -9.563 -25.704 15.032 1.00 35.06 355 PHE A N 1
ATOM 2754 C CA . PHE A 1 355 ? -8.767 -24.598 15.550 1.00 35.06 355 PHE A CA 1
ATOM 2755 C C . PHE A 1 355 ? -8.085 -25.071 16.832 1.00 35.06 355 PHE A C 1
ATOM 2757 O O . PHE A 1 355 ? -8.709 -25.052 17.884 1.00 35.06 355 PHE A O 1
ATOM 2764 N N . GLY A 1 356 ? -6.835 -25.530 16.710 1.00 34.75 356 GLY A N 1
ATOM 2765 C CA . GLY A 1 356 ? -6.053 -26.122 17.802 1.00 34.75 356 GLY A CA 1
ATOM 2766 C C . GLY A 1 356 ? -6.139 -25.364 19.131 1.00 34.75 356 GLY A C 1
ATOM 2767 O O . GLY A 1 356 ? -6.375 -24.151 19.140 1.00 34.75 356 GLY A O 1
ATOM 2768 N N . SER A 1 357 ? -5.966 -26.134 20.209 1.00 38.56 357 SER A N 1
ATOM 2769 C CA . SER A 1 357 ? -6.179 -25.788 21.618 1.00 38.56 357 SER A CA 1
ATOM 2770 C C . SER A 1 357 ? -5.846 -24.336 21.956 1.00 38.56 357 SER A C 1
ATOM 2772 O O . SER A 1 357 ? -4.802 -23.790 21.595 1.00 38.56 357 SER A O 1
ATOM 2774 N N . ALA A 1 358 ? -6.776 -23.706 22.672 1.00 42.41 358 ALA A N 1
ATOM 2775 C CA . ALA A 1 358 ? -6.645 -22.366 23.215 1.00 42.41 358 ALA A CA 1
ATOM 2776 C C . ALA A 1 358 ? -5.660 -22.351 24.396 1.00 42.41 358 ALA A C 1
ATOM 2778 O O . ALA A 1 358 ? -6.037 -22.097 25.533 1.00 42.41 358 ALA A O 1
ATOM 2779 N N . GLU A 1 359 ? -4.388 -22.630 24.136 1.00 40.91 359 GLU A N 1
ATOM 2780 C CA . GLU A 1 359 ? -3.348 -22.441 25.140 1.00 40.91 359 GLU A CA 1
ATOM 2781 C C . GLU A 1 359 ? -3.167 -20.938 25.393 1.00 40.91 359 GLU A C 1
ATOM 2783 O O . GLU A 1 359 ? -2.827 -20.161 24.494 1.00 40.91 359 GLU A O 1
ATOM 2788 N N . GLY A 1 360 ? -3.472 -20.521 26.624 1.00 48.34 360 GLY A N 1
ATOM 2789 C CA . GLY A 1 360 ? -3.243 -19.165 27.130 1.00 48.34 360 GLY A CA 1
ATOM 2790 C C . GLY A 1 360 ? -4.480 -18.401 27.607 1.00 48.34 360 GLY A C 1
ATOM 2791 O O . GLY A 1 360 ? -4.331 -17.259 28.027 1.00 48.34 360 GLY A O 1
ATOM 2792 N N . PHE A 1 361 ? -5.680 -18.984 27.556 1.00 44.72 361 PHE A N 1
ATOM 2793 C CA . PHE A 1 361 ? -6.880 -18.408 28.171 1.00 44.72 361 PHE A CA 1
ATOM 2794 C C . PHE A 1 361 ? -7.527 -19.463 29.061 1.00 44.72 361 PHE A C 1
ATOM 2796 O O . PHE A 1 361 ? -7.726 -20.591 28.615 1.00 44.72 361 PHE A O 1
ATOM 2803 N N . ASP A 1 362 ? -7.835 -19.092 30.304 1.00 57.03 362 ASP A N 1
ATOM 2804 C CA . ASP A 1 362 ? -8.614 -19.939 31.202 1.00 57.03 362 ASP A CA 1
ATOM 2805 C C . ASP A 1 362 ? -9.944 -20.326 30.530 1.00 57.03 362 ASP A C 1
ATOM 2807 O O . ASP A 1 362 ? -10.569 -19.522 29.827 1.00 57.03 362 ASP A O 1
ATOM 2811 N N . SER A 1 363 ? -10.342 -21.583 30.701 1.00 56.56 363 SER A N 1
ATOM 2812 C CA . SER A 1 363 ? -11.532 -22.159 30.075 1.00 56.56 363 SER A CA 1
ATOM 2813 C C . SER A 1 363 ? -12.806 -21.398 30.447 1.00 56.56 363 SER A C 1
ATOM 2815 O O . SER A 1 363 ? -13.697 -21.247 29.606 1.00 56.56 363 SER A O 1
ATOM 2817 N N . ASP A 1 364 ? -12.834 -20.819 31.647 1.00 58.62 364 ASP A N 1
ATOM 2818 C CA . ASP A 1 364 ? -13.942 -20.012 32.145 1.00 58.62 364 ASP A CA 1
ATOM 2819 C C . ASP A 1 364 ? -14.034 -18.657 31.438 1.00 58.62 364 ASP A C 1
ATOM 2821 O O . ASP A 1 364 ? -15.115 -18.258 31.008 1.00 58.62 364 ASP A O 1
ATOM 2825 N N . MET A 1 365 ? -12.901 -18.009 31.163 1.00 51.00 365 MET A N 1
ATOM 2826 C CA . MET A 1 365 ? -12.854 -16.744 30.420 1.00 51.00 365 MET A CA 1
ATOM 2827 C C . MET A 1 365 ? -13.315 -16.909 28.962 1.00 51.00 365 MET A C 1
ATOM 2829 O O . MET A 1 365 ? -13.976 -16.033 28.402 1.00 51.00 365 MET A O 1
ATOM 2833 N N . LEU A 1 366 ? -12.999 -18.040 28.323 1.00 53.94 366 LEU A N 1
ATOM 2834 C CA . LEU A 1 366 ? -13.515 -18.348 26.983 1.00 53.94 366 LEU A CA 1
ATOM 2835 C C . LEU A 1 366 ? -15.022 -18.617 26.998 1.00 53.94 366 LEU A C 1
ATOM 2837 O O . LEU A 1 366 ? -15.717 -18.267 26.041 1.00 53.94 366 LEU A O 1
ATOM 2841 N N . ARG A 1 367 ? -15.528 -19.222 28.076 1.00 64.69 367 ARG A N 1
ATOM 2842 C CA . ARG A 1 367 ? -16.958 -19.472 28.281 1.00 64.69 367 ARG A CA 1
ATOM 2843 C C . ARG A 1 367 ? -17.715 -18.165 28.489 1.00 64.69 367 ARG A C 1
ATOM 2845 O O . ARG A 1 367 ? -18.748 -17.966 27.859 1.00 64.69 367 ARG A O 1
ATOM 2852 N N . GLU A 1 368 ? -17.152 -17.262 29.280 1.00 64.62 368 GLU A N 1
ATOM 2853 C CA . GLU A 1 368 ? -17.703 -15.938 29.560 1.00 64.62 368 GLU A CA 1
ATOM 2854 C C . GLU A 1 368 ? -17.723 -15.062 28.297 1.00 64.62 368 GLU A C 1
ATOM 2856 O O . GLU A 1 368 ? -18.762 -14.511 27.938 1.00 64.62 368 GLU A O 1
ATOM 2861 N N . LEU A 1 369 ? -16.631 -15.031 27.522 1.00 57.97 369 LEU A N 1
ATOM 2862 C CA . LEU A 1 369 ? -16.589 -14.335 26.226 1.00 57.97 369 LEU A CA 1
ATOM 2863 C C . LEU A 1 369 ? -17.609 -14.890 25.226 1.00 57.97 369 LEU A C 1
ATOM 2865 O O . LEU A 1 369 ? -18.205 -14.135 24.453 1.00 57.97 369 LEU A O 1
ATOM 2869 N N . LYS A 1 370 ? -17.815 -16.210 25.228 1.00 69.50 370 LYS A N 1
ATOM 2870 C CA . LYS A 1 370 ? -18.823 -16.851 24.384 1.00 69.50 370 LYS A CA 1
ATOM 2871 C C . LYS A 1 370 ? -20.235 -16.439 24.808 1.00 69.50 370 LYS A C 1
ATOM 2873 O O . LYS A 1 370 ? -21.007 -16.025 23.950 1.00 69.50 370 LYS A O 1
ATOM 2878 N N . GLN A 1 371 ? -20.535 -16.472 26.106 1.00 74.62 371 GLN A N 1
ATOM 2879 C CA . GLN A 1 371 ? -21.826 -16.045 26.654 1.00 74.62 371 GLN A CA 1
ATOM 2880 C C . GLN A 1 371 ? -22.105 -14.563 26.382 1.00 74.62 371 GLN A C 1
ATOM 2882 O O . GLN A 1 371 ? -23.216 -14.207 26.003 1.00 74.62 371 GLN A O 1
ATOM 2887 N N . MET A 1 372 ? -21.094 -13.697 26.495 1.00 63.53 372 MET A N 1
ATOM 2888 C CA . MET A 1 372 ? -21.229 -12.276 26.165 1.00 63.53 372 MET A CA 1
ATOM 2889 C C . MET A 1 372 ? -21.536 -12.046 24.682 1.00 63.53 372 MET A C 1
ATOM 2891 O O . MET A 1 372 ? -22.363 -11.195 24.352 1.00 63.53 372 MET A O 1
ATOM 2895 N N . ASN A 1 373 ? -20.894 -12.794 23.780 1.00 60.78 373 ASN A N 1
ATOM 2896 C CA . ASN A 1 373 ? -21.177 -12.699 22.347 1.00 60.78 373 ASN A CA 1
ATOM 2897 C C . ASN A 1 373 ? -22.575 -13.235 22.007 1.00 60.78 373 ASN A C 1
ATOM 2899 O O . ASN A 1 373 ? -23.292 -12.586 21.250 1.00 60.78 373 ASN A O 1
ATOM 2903 N N . GLU A 1 374 ? -22.986 -14.358 22.601 1.00 76.94 374 GLU A N 1
ATOM 2904 C CA . GLU A 1 374 ? -24.336 -14.917 22.437 1.00 76.94 374 GLU A CA 1
ATOM 2905 C C . GLU A 1 374 ? -25.409 -13.942 22.953 1.00 76.94 374 GLU A C 1
ATOM 2907 O O . GLU A 1 374 ? -26.382 -13.670 22.249 1.00 76.94 374 GLU A O 1
ATOM 2912 N N . ALA A 1 375 ? -25.193 -13.322 24.118 1.00 74.88 375 ALA A N 1
ATOM 2913 C CA . ALA A 1 375 ? -26.087 -12.304 24.668 1.00 74.88 375 ALA A CA 1
ATOM 2914 C C . ALA A 1 375 ? -26.162 -11.049 23.780 1.00 74.88 375 ALA A C 1
ATOM 2916 O O . ALA A 1 375 ? -27.238 -10.479 23.592 1.00 74.88 375 ALA A O 1
ATOM 2917 N N . ARG A 1 376 ? -25.035 -10.624 23.189 1.00 73.44 376 ARG A N 1
ATOM 2918 C CA . ARG A 1 376 ? -24.999 -9.479 22.268 1.00 73.44 376 ARG A CA 1
ATOM 2919 C C . ARG A 1 376 ? -25.753 -9.771 20.972 1.00 73.44 376 ARG A C 1
ATOM 2921 O O . ARG A 1 376 ? -26.522 -8.925 20.523 1.00 73.44 376 ARG A O 1
ATOM 2928 N N . GLU A 1 377 ? -25.559 -10.953 20.391 1.00 77.44 377 GLU A N 1
ATOM 2929 C CA . GLU A 1 377 ? -26.296 -11.382 19.197 1.00 77.44 377 GLU A CA 1
ATOM 2930 C C . GLU A 1 377 ? -27.797 -11.502 19.469 1.00 77.44 377 GLU A C 1
ATOM 2932 O O . GLU A 1 377 ? -28.607 -11.124 18.623 1.00 77.44 377 GLU A O 1
ATOM 2937 N N . GLN A 1 378 ? -28.181 -11.994 20.647 1.00 82.94 378 GLN A N 1
ATOM 2938 C CA . GLN A 1 378 ? -29.582 -12.086 21.037 1.00 82.94 378 GLN A CA 1
ATOM 2939 C C . GLN A 1 378 ? -30.220 -10.697 21.178 1.00 82.94 378 GLN A C 1
ATOM 2941 O O . GLN A 1 378 ? -31.270 -10.452 20.585 1.00 82.94 378 GLN A O 1
ATOM 2946 N N . ALA A 1 379 ? -29.551 -9.759 21.854 1.00 79.12 379 ALA A N 1
ATOM 2947 C CA . ALA A 1 379 ? -30.028 -8.382 21.982 1.00 79.12 379 ALA A CA 1
ATOM 2948 C C . ALA A 1 379 ? -30.160 -7.673 20.619 1.00 79.12 379 ALA A C 1
ATOM 2950 O O . ALA A 1 379 ? -31.087 -6.892 20.396 1.00 79.12 379 ALA A O 1
ATOM 2951 N N . GLU A 1 380 ? -29.254 -7.953 19.676 1.00 80.38 380 GLU A N 1
ATOM 2952 C CA . GLU A 1 380 ? -29.321 -7.402 18.320 1.00 80.38 380 GLU A CA 1
ATOM 2953 C C . GLU A 1 380 ? -30.501 -7.981 17.519 1.00 80.38 380 GLU A C 1
ATOM 2955 O O . GLU A 1 380 ? -31.197 -7.235 16.826 1.00 80.38 380 GLU A O 1
ATOM 2960 N N . ARG A 1 381 ? -30.790 -9.282 17.662 1.00 85.12 381 ARG A N 1
ATOM 2961 C CA . ARG A 1 381 ? -31.970 -9.921 17.051 1.00 85.12 381 ARG A CA 1
ATOM 2962 C C . ARG A 1 381 ? -33.274 -9.355 17.606 1.00 85.12 381 ARG A C 1
ATOM 2964 O O . ARG A 1 381 ? -34.145 -8.981 16.825 1.00 85.12 381 ARG A O 1
ATOM 2971 N N . GLU A 1 382 ? -33.379 -9.225 18.926 1.00 86.50 382 GLU A N 1
ATOM 2972 C CA . GLU A 1 382 ? -34.555 -8.651 19.590 1.00 86.50 382 GLU A CA 1
ATOM 2973 C C . GLU A 1 382 ? -34.799 -7.203 19.148 1.00 86.50 382 GLU A C 1
ATOM 2975 O O . GLU A 1 382 ? -35.930 -6.822 18.842 1.00 86.50 382 GLU A O 1
ATOM 2980 N N . ARG A 1 383 ? -33.731 -6.406 19.009 1.00 88.44 383 ARG A N 1
ATOM 2981 C CA . ARG A 1 383 ? -33.825 -5.042 18.478 1.00 88.44 383 ARG A CA 1
ATOM 2982 C C . ARG A 1 383 ? -34.324 -5.013 17.031 1.00 88.44 383 ARG A C 1
ATOM 2984 O O . ARG A 1 383 ? -35.196 -4.208 16.710 1.00 88.44 383 ARG A O 1
ATOM 2991 N N . LEU A 1 384 ? -33.789 -5.863 16.154 1.00 86.50 384 LEU A N 1
ATOM 2992 C CA . LEU A 1 384 ? -34.212 -5.922 14.748 1.00 86.50 384 LEU A CA 1
ATOM 2993 C C . LEU A 1 384 ? -35.668 -6.373 14.601 1.00 86.50 384 LEU A C 1
ATOM 2995 O O . LEU A 1 384 ? -36.382 -5.894 13.717 1.00 86.50 384 LEU A O 1
ATOM 2999 N N . ASP A 1 385 ? -36.126 -7.273 15.464 1.00 87.56 385 ASP A N 1
ATOM 3000 C CA . ASP A 1 385 ? -37.510 -7.733 15.464 1.00 87.56 385 ASP A CA 1
ATOM 3001 C C . ASP A 1 385 ? -38.463 -6.670 16.028 1.00 87.56 385 ASP A C 1
ATOM 3003 O O . ASP A 1 385 ? -39.546 -6.473 15.470 1.00 87.56 385 ASP A O 1
ATOM 3007 N N . ALA A 1 386 ? -38.031 -5.892 17.027 1.00 84.00 386 ALA A N 1
ATOM 3008 C CA . ALA A 1 386 ? -38.748 -4.707 17.499 1.00 84.00 386 ALA A CA 1
ATOM 3009 C C . ALA A 1 386 ? -38.837 -3.604 16.425 1.00 84.00 386 ALA A C 1
ATOM 3011 O O . ALA A 1 386 ? -39.890 -3.000 16.226 1.00 84.00 386 ALA A O 1
ATOM 3012 N N . GLU A 1 387 ? -37.763 -3.360 15.668 1.00 87.38 387 GLU A N 1
ATOM 3013 C CA . GLU A 1 387 ? -37.793 -2.406 14.553 1.00 87.38 387 GLU A CA 1
ATOM 3014 C C . GLU A 1 387 ? -38.715 -2.883 13.416 1.00 87.38 387 GLU A C 1
ATOM 3016 O O . GLU A 1 387 ? -39.403 -2.075 12.787 1.00 87.38 387 GLU A O 1
ATOM 3021 N N . ARG A 1 388 ? -38.770 -4.195 13.146 1.00 87.81 388 ARG A N 1
ATOM 3022 C CA . ARG A 1 388 ? -39.680 -4.771 12.141 1.00 87.81 388 ARG A CA 1
ATOM 3023 C C . ARG A 1 388 ? -41.142 -4.728 12.578 1.00 87.81 388 ARG A C 1
ATOM 3025 O O . ARG A 1 388 ? -42.002 -4.448 11.742 1.00 87.81 388 ARG A O 1
ATOM 3032 N N . SER A 1 389 ? -41.437 -4.973 13.853 1.00 84.75 389 SER A N 1
ATOM 3033 C CA . SER A 1 389 ? -42.802 -4.874 14.379 1.00 84.75 389 SER A CA 1
ATOM 3034 C C . SER A 1 389 ? -43.300 -3.425 14.386 1.00 84.75 389 SER A C 1
ATOM 3036 O O . SER A 1 389 ? -44.426 -3.177 13.955 1.00 84.75 389 SER A O 1
ATOM 3038 N N . ALA A 1 390 ? -42.442 -2.463 14.741 1.00 85.69 390 ALA A N 1
ATOM 3039 C CA . ALA A 1 390 ? -42.761 -1.037 14.686 1.00 85.69 390 ALA A CA 1
ATOM 3040 C C . ALA A 1 390 ? -43.079 -0.560 13.257 1.00 85.69 390 ALA A C 1
ATOM 3042 O O . ALA A 1 390 ? -44.064 0.148 13.053 1.00 85.69 390 ALA A O 1
ATOM 3043 N N . ARG A 1 391 ? -42.308 -0.997 12.248 1.00 89.19 391 ARG A N 1
ATOM 3044 C CA . ARG A 1 391 ? -42.599 -0.674 10.836 1.00 89.19 391 ARG A CA 1
ATOM 3045 C C . ARG A 1 391 ? -43.946 -1.229 10.380 1.00 89.19 391 ARG A C 1
ATOM 3047 O O . ARG A 1 391 ? -44.716 -0.500 9.767 1.00 89.19 391 ARG A O 1
ATOM 3054 N N . ARG A 1 392 ? -44.263 -2.482 10.724 1.00 88.12 392 ARG A N 1
ATOM 3055 C CA . ARG A 1 392 ? -45.567 -3.089 10.397 1.00 88.12 392 ARG A CA 1
ATOM 3056 C C . ARG A 1 392 ? -46.730 -2.355 11.065 1.00 88.12 392 ARG A C 1
ATOM 3058 O O . ARG A 1 392 ? -47.780 -2.197 10.450 1.00 88.12 392 ARG A O 1
ATOM 3065 N N . ALA A 1 393 ? -46.554 -1.902 12.306 1.00 86.38 393 ALA A N 1
ATOM 3066 C CA . ALA A 1 393 ? -47.569 -1.124 13.011 1.00 86.38 393 ALA A CA 1
ATOM 3067 C C . ALA A 1 393 ? -47.821 0.235 12.334 1.00 86.38 393 ALA A C 1
ATOM 3069 O O . ALA A 1 393 ? -48.975 0.621 12.153 1.00 86.38 393 ALA A O 1
ATOM 3070 N N . GLU A 1 394 ? -46.763 0.922 11.898 1.00 87.38 394 GLU A N 1
ATOM 3071 C CA . GLU A 1 394 ? -46.892 2.183 11.160 1.00 87.38 394 GLU A CA 1
ATOM 3072 C C . GLU A 1 394 ? -47.546 1.974 9.786 1.00 87.38 394 GLU A C 1
ATOM 3074 O O . GLU A 1 394 ? -48.448 2.720 9.413 1.00 87.38 394 GLU A O 1
ATOM 3079 N N . GLU A 1 395 ? -47.179 0.918 9.056 1.00 90.62 395 GLU A N 1
ATOM 3080 C CA . GLU A 1 395 ? -47.819 0.562 7.782 1.00 90.62 395 GLU A CA 1
ATOM 3081 C C . GLU A 1 395 ? -49.324 0.293 7.941 1.00 90.62 395 GLU A C 1
ATOM 3083 O O . GLU A 1 395 ? -50.123 0.774 7.132 1.00 90.62 395 GLU A O 1
ATOM 3088 N N . MET A 1 396 ? -49.732 -0.417 9.000 1.00 89.81 396 MET A N 1
ATOM 3089 C CA . MET A 1 396 ? -51.151 -0.640 9.304 1.00 89.81 396 MET A CA 1
ATOM 3090 C C . MET A 1 396 ? -51.874 0.667 9.639 1.00 89.81 396 MET A C 1
ATOM 3092 O O . MET A 1 396 ? -52.956 0.915 9.108 1.00 89.81 396 MET A O 1
ATOM 3096 N N . ARG A 1 397 ? -51.256 1.542 10.440 1.00 88.38 397 ARG A N 1
ATOM 3097 C CA . ARG A 1 397 ? -51.821 2.855 10.778 1.00 88.38 397 ARG A CA 1
ATOM 3098 C C . ARG A 1 397 ? -52.019 3.726 9.536 1.00 88.38 397 ARG A C 1
ATOM 3100 O O . ARG A 1 397 ? -53.067 4.344 9.365 1.00 88.38 397 ARG A O 1
ATOM 3107 N N . GLN A 1 398 ? -51.044 3.738 8.629 1.00 85.81 398 GLN A N 1
ATOM 3108 C CA . GLN A 1 398 ? -51.137 4.451 7.352 1.00 85.81 398 GLN A CA 1
ATOM 3109 C C . GLN A 1 398 ? -52.219 3.859 6.436 1.00 85.81 398 GLN A C 1
ATOM 3111 O O . GLN A 1 398 ? -52.903 4.598 5.722 1.00 85.81 398 GLN A O 1
ATOM 3116 N N . ALA A 1 399 ? -52.409 2.538 6.456 1.00 87.62 399 ALA A N 1
ATOM 3117 C CA . ALA A 1 399 ? -53.478 1.879 5.711 1.00 87.62 399 ALA A CA 1
ATOM 3118 C C . ALA A 1 399 ? -54.873 2.232 6.259 1.00 87.62 399 ALA A C 1
ATOM 3120 O O . ALA A 1 399 ? -55.791 2.467 5.472 1.00 87.62 399 ALA A O 1
ATOM 3121 N N . GLU A 1 400 ? -55.035 2.324 7.581 1.00 88.25 400 GLU A N 1
ATOM 3122 C CA . GLU A 1 400 ? -56.279 2.777 8.216 1.00 88.25 400 GLU A CA 1
ATOM 3123 C C . GLU A 1 400 ? -56.594 4.237 7.887 1.00 88.25 400 GLU A C 1
ATOM 3125 O O . GLU A 1 400 ? -57.724 4.542 7.504 1.00 88.25 400 GLU A O 1
ATOM 3130 N N . ILE A 1 401 ? -55.593 5.123 7.936 1.00 86.19 401 ILE A N 1
ATOM 3131 C CA . ILE A 1 401 ? -55.754 6.532 7.546 1.00 86.19 401 ILE A CA 1
ATOM 3132 C C . ILE A 1 401 ? -56.210 6.638 6.085 1.00 86.19 401 ILE A C 1
ATOM 3134 O O . ILE A 1 401 ? -57.162 7.361 5.794 1.00 86.19 401 ILE A O 1
ATOM 3138 N N . ARG A 1 402 ? -55.603 5.874 5.164 1.00 86.06 402 ARG A N 1
ATOM 3139 C CA . ARG A 1 402 ? -56.047 5.849 3.758 1.00 86.06 402 ARG A CA 1
ATOM 3140 C C . ARG A 1 402 ? -57.475 5.334 3.608 1.00 86.06 402 ARG A C 1
ATOM 3142 O O . ARG A 1 402 ? -58.241 5.909 2.843 1.00 86.06 402 ARG A O 1
ATOM 3149 N N . ARG A 1 403 ? -57.857 4.277 4.332 1.00 85.12 403 ARG A N 1
ATOM 3150 C CA . ARG A 1 403 ? -59.237 3.756 4.306 1.00 85.12 403 ARG A CA 1
ATOM 3151 C C . ARG A 1 403 ? -60.240 4.792 4.809 1.00 85.12 403 ARG A C 1
ATOM 3153 O O . ARG A 1 403 ? -61.277 4.970 4.180 1.00 85.12 403 ARG A O 1
ATOM 3160 N N . ALA A 1 404 ? -59.913 5.508 5.884 1.00 80.62 404 ALA A N 1
ATOM 3161 C CA . ALA A 1 404 ? -60.749 6.581 6.414 1.00 80.62 404 ALA A CA 1
ATOM 3162 C C . ALA A 1 404 ? -60.878 7.757 5.429 1.00 80.62 404 ALA A C 1
ATOM 3164 O O . ALA A 1 404 ? -61.972 8.287 5.254 1.00 80.62 404 ALA A O 1
ATOM 3165 N N . GLN A 1 405 ? -59.799 8.128 4.731 1.00 80.62 405 GLN A N 1
ATOM 3166 C CA . GLN A 1 405 ? -59.828 9.169 3.695 1.00 80.62 405 GLN A CA 1
ATOM 3167 C C . GLN A 1 405 ? -60.692 8.776 2.489 1.00 80.62 405 GLN A C 1
ATOM 3169 O O . GLN A 1 405 ? -61.468 9.597 2.004 1.00 80.62 405 GLN A O 1
ATOM 3174 N N . VAL A 1 406 ? -60.609 7.521 2.036 1.00 79.62 406 VAL A N 1
ATOM 3175 C CA . VAL A 1 406 ? -61.450 7.003 0.942 1.00 79.62 406 VAL A CA 1
ATOM 3176 C C . VAL A 1 406 ? -62.925 6.949 1.358 1.00 79.62 406 VAL A C 1
ATOM 3178 O O . VAL A 1 406 ? -63.791 7.362 0.590 1.00 79.62 406 VAL A O 1
ATOM 3181 N N . ALA A 1 407 ? -63.226 6.518 2.587 1.00 74.25 407 ALA A N 1
ATOM 3182 C CA . ALA A 1 407 ? -64.592 6.515 3.116 1.00 74.25 407 ALA A CA 1
ATOM 3183 C C . ALA A 1 407 ? -65.165 7.937 3.279 1.00 74.25 407 ALA A C 1
ATOM 3185 O O . ALA A 1 407 ? -66.330 8.177 2.969 1.00 74.25 407 ALA A O 1
ATOM 3186 N N . ALA A 1 408 ? -64.342 8.903 3.701 1.00 69.31 408 ALA A N 1
ATOM 3187 C CA . ALA A 1 408 ? -64.742 10.305 3.792 1.00 69.31 408 ALA A CA 1
ATOM 3188 C C . ALA A 1 408 ? -65.026 10.923 2.409 1.00 69.31 408 ALA A C 1
ATOM 3190 O O . ALA A 1 408 ? -65.985 11.677 2.265 1.00 69.31 408 ALA A O 1
ATOM 3191 N N . GLN A 1 409 ? -64.252 10.570 1.375 1.00 64.94 409 GLN A N 1
ATOM 3192 C CA . GLN A 1 409 ? -64.518 11.001 -0.006 1.00 64.94 409 GLN A CA 1
ATOM 3193 C C . GLN A 1 409 ? -65.792 10.372 -0.597 1.00 64.94 409 GLN A C 1
ATOM 3195 O O . GLN A 1 409 ? -66.499 11.031 -1.362 1.00 64.94 409 GLN A O 1
ATOM 3200 N N . ALA A 1 410 ? -66.130 9.139 -0.206 1.00 59.19 410 ALA A N 1
ATOM 3201 C CA . ALA A 1 410 ? -67.381 8.487 -0.599 1.00 59.19 410 ALA A CA 1
ATOM 3202 C C . ALA A 1 410 ? -68.621 9.150 0.037 1.00 59.19 410 ALA A C 1
ATOM 3204 O O . ALA A 1 410 ? -69.643 9.307 -0.621 1.00 59.19 410 ALA A O 1
ATOM 3205 N N . HIS A 1 411 ? -68.531 9.638 1.280 1.00 57.31 411 HIS A N 1
ATOM 3206 C CA . HIS A 1 411 ? -69.653 10.338 1.925 1.00 57.31 411 HIS A CA 1
ATOM 3207 C C . HIS A 1 411 ? -69.924 11.751 1.377 1.00 57.31 411 HIS A C 1
ATOM 3209 O O . HIS A 1 411 ? -71.053 12.238 1.451 1.00 57.31 411 HIS A O 1
ATOM 3215 N N . VAL A 1 412 ? -68.921 12.409 0.787 1.00 54.91 412 VAL A N 1
ATOM 3216 C CA . VAL A 1 412 ? -69.093 13.728 0.145 1.00 54.91 412 VAL A CA 1
ATOM 3217 C C . VAL A 1 412 ? -69.784 13.614 -1.223 1.00 54.91 412 VAL A C 1
ATOM 3219 O O . VAL A 1 412 ? -70.388 14.576 -1.687 1.00 54.91 412 VAL A O 1
ATOM 3222 N N . THR A 1 413 ? -69.770 12.438 -1.859 1.00 51.25 413 THR A N 1
ATOM 3223 C CA . THR A 1 413 ? -70.401 12.223 -3.176 1.00 51.25 413 THR A CA 1
ATOM 3224 C C . THR A 1 413 ? -71.884 11.831 -3.111 1.00 51.25 413 THR A C 1
ATOM 3226 O O . THR A 1 413 ? -72.578 11.976 -4.113 1.00 51.25 413 THR A O 1
ATOM 3229 N N . GLU A 1 414 ? -72.414 11.436 -1.947 1.00 50.41 414 GLU A N 1
ATOM 3230 C CA . GLU A 1 414 ? -73.841 11.093 -1.763 1.00 50.41 414 GLU A CA 1
ATOM 3231 C C . GLU A 1 414 ? -74.740 12.265 -1.316 1.00 50.41 414 GLU A C 1
ATOM 3233 O O . GLU A 1 414 ? -75.956 12.109 -1.242 1.00 50.41 414 GLU A O 1
ATOM 3238 N N . SER A 1 415 ? -74.185 13.450 -1.032 1.00 48.41 415 SER A N 1
ATOM 3239 C CA . SER A 1 415 ? -74.928 14.578 -0.431 1.00 48.41 415 SER A CA 1
ATOM 3240 C C . SER A 1 415 ? -74.996 15.853 -1.288 1.00 48.41 415 SER A C 1
ATOM 3242 O O . SER A 1 415 ? -75.244 16.939 -0.766 1.00 48.41 415 SER A O 1
ATOM 3244 N N . ALA A 1 416 ? -74.836 15.747 -2.611 1.00 38.22 416 ALA A N 1
ATOM 3245 C CA . ALA A 1 416 ? -75.020 16.881 -3.522 1.00 38.22 416 ALA A CA 1
ATOM 3246 C C . ALA A 1 416 ? -76.443 16.894 -4.129 1.00 38.22 416 ALA A C 1
ATOM 3248 O O . ALA A 1 416 ? -76.791 15.972 -4.870 1.00 38.22 416 ALA A O 1
ATOM 3249 N N . PRO A 1 417 ? -77.284 17.916 -3.862 1.00 42.47 417 PRO A N 1
ATOM 3250 C CA . PRO A 1 417 ? -78.571 18.055 -4.529 1.00 42.47 417 PRO A CA 1
ATOM 3251 C C . PRO A 1 417 ? -78.395 18.555 -5.969 1.00 42.47 417 PRO A C 1
ATOM 3253 O O . PRO A 1 417 ? -77.603 19.452 -6.256 1.00 42.47 417 PRO A O 1
ATOM 3256 N N . VAL A 1 418 ? -79.187 17.976 -6.870 1.00 45.56 418 VAL A N 1
ATOM 3257 C CA . VAL A 1 418 ? -79.356 18.412 -8.259 1.00 45.56 418 VAL A CA 1
ATOM 3258 C C . VAL A 1 418 ? -80.093 19.755 -8.273 1.00 45.56 418 VAL A C 1
ATOM 3260 O O . VAL A 1 418 ? -81.240 19.826 -7.834 1.00 45.56 418 VAL A O 1
ATOM 3263 N N . ALA A 1 419 ? -79.467 20.806 -8.805 1.00 35.50 419 ALA A N 1
ATOM 3264 C CA . ALA A 1 419 ? -80.145 22.051 -9.159 1.00 35.50 419 ALA A CA 1
ATOM 3265 C C . ALA A 1 419 ? -79.577 22.652 -10.454 1.00 35.50 419 ALA A C 1
ATOM 3267 O O . ALA A 1 419 ? -78.395 22.537 -10.769 1.00 35.50 419 ALA A O 1
ATOM 3268 N N . VAL A 1 420 ? -80.502 23.228 -11.213 1.00 35.62 420 VAL A N 1
ATOM 3269 C CA . VAL A 1 420 ? -80.470 23.582 -12.633 1.00 35.62 420 VAL A CA 1
ATOM 3270 C C . VAL A 1 420 ? -79.761 24.923 -12.899 1.00 35.62 420 VAL A C 1
ATOM 3272 O O . VAL A 1 420 ? -79.791 25.815 -12.062 1.00 35.62 420 VAL A O 1
ATOM 3275 N N . ALA A 1 421 ? -79.151 24.994 -14.089 1.00 37.00 421 ALA A N 1
ATOM 3276 C CA . ALA A 1 421 ? -78.641 26.114 -14.899 1.00 37.00 421 ALA A CA 1
ATOM 3277 C C . ALA A 1 421 ? -78.775 27.578 -14.419 1.00 37.00 421 ALA A C 1
ATOM 3279 O O . ALA A 1 421 ? -79.859 27.999 -14.039 1.00 37.00 421 ALA A O 1
ATOM 3280 N N . THR A 1 422 ? -77.719 28.370 -14.674 1.00 31.41 422 THR A N 1
ATOM 3281 C CA . THR A 1 422 ? -77.721 29.543 -15.590 1.00 31.41 422 THR A CA 1
ATOM 3282 C C . THR A 1 422 ? -76.283 29.999 -15.888 1.00 31.41 422 THR A C 1
ATOM 3284 O O . THR A 1 422 ? -75.451 30.059 -14.985 1.00 31.41 422 THR A O 1
ATOM 3287 N N . GLU A 1 423 ? -76.004 30.306 -17.158 1.00 38.44 423 GLU A N 1
ATOM 3288 C CA . GLU A 1 423 ? -74.823 31.043 -17.631 1.00 38.44 423 GLU A CA 1
ATOM 3289 C C . GLU A 1 423 ? -74.836 32.495 -17.122 1.00 38.44 423 GLU A C 1
ATOM 3291 O O . GLU A 1 423 ? -75.887 33.123 -17.163 1.00 38.44 423 GLU A O 1
ATOM 3296 N N . GLU A 1 424 ? -73.679 33.036 -16.715 1.00 31.95 424 GLU A N 1
ATOM 3297 C CA . GLU A 1 424 ? -73.130 34.308 -17.232 1.00 31.95 424 GLU A CA 1
ATOM 3298 C C . GLU A 1 424 ? -71.751 34.643 -16.611 1.00 31.95 424 GLU A C 1
ATOM 3300 O O . GLU A 1 424 ? -71.584 34.841 -15.413 1.00 31.95 424 GLU A O 1
ATOM 3305 N N . THR A 1 425 ? -70.750 34.628 -17.490 1.00 31.08 425 THR A N 1
ATOM 3306 C CA . THR A 1 425 ? -69.652 35.585 -17.732 1.00 31.08 425 THR A CA 1
ATOM 3307 C C . THR A 1 425 ? -69.182 36.627 -16.681 1.00 31.08 425 THR A C 1
ATOM 3309 O O . THR A 1 425 ? -69.966 37.419 -16.175 1.00 31.08 425 THR A O 1
ATOM 3312 N N . VAL A 1 426 ? -67.835 36.762 -16.605 1.00 32.56 426 VAL A N 1
ATOM 3313 C CA . VAL A 1 426 ? -67.001 38.002 -16.475 1.00 32.56 426 VAL A CA 1
ATOM 3314 C C . VAL A 1 426 ? -66.159 38.194 -15.179 1.00 32.56 426 VAL A C 1
ATOM 3316 O O . VAL A 1 426 ? -66.641 38.638 -14.147 1.00 32.56 426 VAL A O 1
ATOM 3319 N N . VAL A 1 427 ? -64.835 38.008 -15.374 1.00 31.27 427 VAL A N 1
ATOM 3320 C CA . VAL A 1 427 ? -63.657 38.785 -14.881 1.00 31.27 427 VAL A CA 1
ATOM 3321 C C . VAL A 1 427 ? -62.923 38.409 -13.571 1.00 31.27 427 VAL A C 1
ATOM 3323 O O . VAL A 1 427 ? -63.456 38.394 -12.470 1.00 31.27 427 VAL A O 1
ATOM 3326 N N . ALA A 1 428 ? -61.618 38.158 -13.775 1.00 29.56 428 ALA A N 1
ATOM 3327 C CA . ALA A 1 428 ? -60.483 37.949 -12.855 1.00 29.56 428 ALA A CA 1
ATOM 3328 C C . ALA A 1 428 ? -60.053 39.277 -12.140 1.00 29.56 428 ALA A C 1
ATOM 3330 O O . ALA A 1 428 ? -60.684 40.282 -12.461 1.00 29.56 428 ALA A O 1
ATOM 3331 N N . PRO A 1 429 ? -58.994 39.404 -11.276 1.00 47.16 429 PRO A N 1
ATOM 3332 C CA . PRO A 1 429 ? -57.694 38.694 -11.341 1.00 47.16 429 PRO A CA 1
ATOM 3333 C C . PRO A 1 429 ? -56.920 38.394 -10.006 1.00 47.16 429 PRO A C 1
ATOM 3335 O O . PRO A 1 429 ? -57.193 38.989 -8.976 1.00 47.16 429 PRO A O 1
ATOM 3338 N N . VAL A 1 430 ? -55.918 37.479 -10.091 1.00 30.94 430 VAL A N 1
ATOM 3339 C CA . VAL A 1 430 ? -54.492 37.569 -9.604 1.00 30.94 430 VAL A CA 1
ATOM 3340 C C . VAL A 1 430 ? -54.275 37.891 -8.097 1.00 30.94 430 VAL A C 1
ATOM 3342 O O . VAL A 1 430 ? -54.770 38.894 -7.618 1.00 30.94 430 VAL A O 1
ATOM 3345 N N . THR A 1 431 ? -53.523 37.205 -7.212 1.00 30.17 431 THR A N 1
ATOM 3346 C CA . THR A 1 431 ? -52.265 36.391 -7.149 1.00 30.17 431 THR A CA 1
ATOM 3347 C C . THR A 1 431 ? -52.151 35.874 -5.675 1.00 30.17 431 THR A C 1
ATOM 3349 O O . THR A 1 431 ? -52.873 36.394 -4.834 1.00 30.17 431 THR A O 1
ATOM 3352 N N . VAL A 1 432 ? -51.362 34.886 -5.208 1.00 29.81 432 VAL A N 1
ATOM 3353 C CA . VAL A 1 432 ? -49.891 34.681 -5.219 1.00 29.81 432 VAL A CA 1
ATOM 3354 C C . VAL A 1 432 ? -49.553 33.225 -4.783 1.00 29.81 432 VAL A C 1
ATOM 3356 O O . VAL A 1 432 ? -50.034 32.761 -3.757 1.00 29.81 432 VAL A O 1
ATOM 3359 N N . ALA A 1 433 ? -48.702 32.575 -5.590 1.00 30.06 433 ALA A N 1
ATOM 3360 C CA . ALA A 1 433 ? -47.594 31.616 -5.363 1.00 30.06 433 ALA A CA 1
ATOM 3361 C C . ALA A 1 433 ? -47.534 30.582 -4.203 1.00 30.06 433 ALA A C 1
ATOM 3363 O O . ALA A 1 433 ? -47.575 30.943 -3.033 1.00 30.06 433 ALA A O 1
ATOM 3364 N N . ALA A 1 434 ? -47.164 29.334 -4.558 1.00 30.12 434 ALA A N 1
ATOM 3365 C CA . ALA A 1 434 ? -45.926 28.670 -4.093 1.00 30.12 434 ALA A CA 1
ATOM 3366 C C . ALA A 1 434 ? -45.567 27.405 -4.925 1.00 30.12 434 ALA A C 1
ATOM 3368 O O . ALA A 1 434 ? -46.354 26.475 -5.061 1.00 30.12 434 ALA A O 1
ATOM 3369 N N . GLU A 1 435 ? -44.356 27.463 -5.485 1.00 29.59 435 GLU A N 1
ATOM 3370 C CA . GLU A 1 435 ? -43.425 26.494 -6.099 1.00 29.59 435 GLU A CA 1
ATOM 3371 C C . GLU A 1 435 ? -43.700 24.971 -6.136 1.00 29.59 435 GLU A C 1
ATOM 3373 O O . GLU A 1 435 ? -43.822 24.303 -5.113 1.00 29.59 435 GLU A O 1
ATOM 3378 N N . ALA A 1 436 ? -43.536 24.397 -7.339 1.00 29.97 436 ALA A N 1
ATOM 3379 C CA . ALA A 1 436 ? -42.883 23.100 -7.562 1.00 29.97 436 ALA A CA 1
ATOM 3380 C C . ALA A 1 436 ? -42.208 23.089 -8.951 1.00 29.97 436 ALA A C 1
ATOM 3382 O O . ALA A 1 436 ? -42.873 23.129 -9.985 1.00 29.97 436 ALA A O 1
ATOM 3383 N N . THR A 1 437 ? -40.875 23.069 -8.982 1.00 29.25 437 THR A N 1
ATOM 3384 C CA . THR A 1 437 ? -40.049 23.030 -10.197 1.00 29.25 437 THR A CA 1
ATOM 3385 C C . THR A 1 437 ? -39.730 21.587 -10.603 1.00 29.25 437 THR A C 1
ATOM 3387 O O . THR A 1 437 ? -38.942 20.900 -9.959 1.00 29.25 437 THR A O 1
ATOM 3390 N N . VAL A 1 438 ? -40.297 21.150 -11.730 1.00 31.39 438 VAL A N 1
ATOM 3391 C CA . VAL A 1 438 ? -39.801 20.037 -12.558 1.00 31.39 438 VAL A CA 1
ATOM 3392 C C . VAL A 1 438 ? -39.651 20.591 -13.974 1.00 31.39 438 VAL A C 1
ATOM 3394 O O . VAL A 1 438 ? -40.635 20.991 -14.591 1.00 31.39 438 VAL A O 1
ATOM 3397 N N . ALA A 1 439 ? -38.415 20.681 -14.469 1.00 31.69 439 ALA A N 1
ATOM 3398 C CA . ALA A 1 439 ? -38.113 21.197 -15.804 1.00 31.69 439 ALA A CA 1
ATOM 3399 C C . ALA A 1 439 ? -38.178 20.072 -16.864 1.00 31.69 439 ALA A C 1
ATOM 3401 O O . ALA A 1 439 ? -37.594 19.008 -16.638 1.00 31.69 439 ALA A O 1
ATOM 3402 N N . PRO A 1 440 ? -38.845 20.291 -18.016 1.00 32.09 440 PRO A N 1
ATOM 3403 C CA . PRO A 1 440 ? -38.914 19.346 -19.124 1.00 32.09 440 PRO A CA 1
ATOM 3404 C C . PRO A 1 440 ? -37.856 19.611 -20.212 1.00 32.09 440 PRO A C 1
ATOM 3406 O O . PRO A 1 440 ? -37.235 20.669 -20.283 1.00 32.09 440 PRO A O 1
ATOM 3409 N N . GLN A 1 441 ? -37.678 18.600 -21.061 1.00 30.50 441 GLN A N 1
ATOM 3410 C CA . GLN A 1 441 ? -36.754 18.520 -22.193 1.00 30.50 441 GLN A CA 1
ATOM 3411 C C . GLN A 1 441 ? -37.133 19.465 -23.351 1.00 30.50 441 GLN A C 1
ATOM 3413 O O . GLN A 1 441 ? -38.306 19.600 -23.695 1.00 30.50 441 GLN A O 1
ATOM 3418 N N . THR A 1 442 ? -36.122 20.052 -24.000 1.00 30.50 442 THR A N 1
ATOM 3419 C CA . THR A 1 442 ? -36.232 20.904 -25.204 1.00 30.50 442 THR A CA 1
ATOM 3420 C C . THR A 1 442 ? -35.837 20.097 -26.459 1.00 30.50 442 THR A C 1
ATOM 3422 O O . THR A 1 442 ? -34.915 19.282 -26.368 1.00 30.50 442 THR A O 1
ATOM 3425 N N . PRO A 1 443 ? -36.498 20.279 -27.624 1.00 31.31 443 PRO A N 1
ATOM 3426 C CA . PRO A 1 443 ? -36.362 19.377 -28.769 1.00 31.31 443 PRO A CA 1
ATOM 3427 C C . PRO A 1 443 ? -35.173 19.685 -29.696 1.00 31.31 443 PRO A C 1
ATOM 3429 O O . PRO A 1 443 ? -34.672 20.805 -29.781 1.00 31.31 443 PRO A O 1
ATOM 3432 N N . LEU A 1 444 ? -34.766 18.634 -30.412 1.00 29.83 444 LEU A N 1
ATOM 3433 C CA . LEU A 1 444 ? -33.666 18.538 -31.374 1.00 29.83 444 LEU A CA 1
ATOM 3434 C C . LEU A 1 444 ? -33.791 19.516 -32.559 1.00 29.83 444 LEU A C 1
ATOM 3436 O O . LEU A 1 444 ? -34.791 19.508 -33.274 1.00 29.83 444 LEU A O 1
ATOM 3440 N N . GLN A 1 445 ? -32.713 20.254 -32.841 1.00 30.72 445 GLN A N 1
ATOM 3441 C CA . GLN A 1 445 ? -32.422 20.839 -34.155 1.00 30.72 445 GLN A CA 1
ATOM 3442 C C . GLN A 1 445 ? -31.260 20.072 -34.807 1.00 30.72 445 GLN A C 1
ATOM 3444 O O . GLN A 1 445 ? -30.178 19.963 -34.233 1.00 30.72 445 GLN A O 1
ATOM 3449 N N . GLN A 1 446 ? -31.488 19.541 -36.011 1.00 38.41 446 GLN A N 1
ATOM 3450 C CA . GLN A 1 446 ? -30.441 19.032 -36.905 1.00 38.41 446 GLN A CA 1
ATOM 3451 C C . GLN A 1 446 ? -29.645 20.191 -37.524 1.00 38.41 446 GLN A C 1
ATOM 3453 O O . GLN A 1 446 ? -30.245 21.208 -37.879 1.00 38.41 446 GLN A O 1
ATOM 3458 N N . PRO A 1 447 ? -28.348 19.989 -37.813 1.00 33.59 447 PRO A N 1
ATOM 3459 C CA . PRO A 1 447 ? -27.729 20.653 -38.947 1.00 33.59 447 PRO A CA 1
ATOM 3460 C C . PRO A 1 447 ? -27.143 19.672 -39.974 1.00 33.59 447 PRO A C 1
ATOM 3462 O O . PRO A 1 447 ? -26.797 18.527 -39.691 1.00 33.59 447 PRO A O 1
ATOM 3465 N N . ALA A 1 448 ? -27.088 20.199 -41.193 1.00 29.89 448 ALA A N 1
ATOM 3466 C CA . ALA A 1 448 ? -26.848 19.566 -42.478 1.00 29.89 448 ALA A CA 1
ATOM 3467 C C . ALA A 1 448 ? -25.508 18.827 -42.644 1.00 29.89 448 ALA A C 1
ATOM 3469 O O . ALA A 1 448 ? -24.484 19.171 -42.052 1.00 29.89 448 ALA A O 1
ATOM 3470 N N . ALA A 1 449 ? -25.539 17.848 -43.551 1.00 33.34 449 ALA A N 1
ATOM 3471 C CA . ALA A 1 449 ? -24.400 17.091 -44.046 1.00 33.34 449 ALA A CA 1
ATOM 3472 C C . ALA A 1 449 ? -23.346 17.994 -44.714 1.00 33.34 449 ALA A C 1
ATOM 3474 O O . ALA A 1 449 ? -23.666 18.815 -45.574 1.00 33.34 449 ALA A O 1
ATOM 3475 N N . ARG A 1 450 ? -22.075 17.792 -44.349 1.00 32.22 450 ARG A N 1
ATOM 3476 C CA . ARG A 1 450 ? -20.906 18.288 -45.083 1.00 32.22 450 ARG A CA 1
ATOM 3477 C C . ARG A 1 450 ? -20.118 17.093 -45.613 1.00 32.22 450 ARG A C 1
ATOM 3479 O O . ARG A 1 450 ? -19.695 16.233 -44.846 1.00 32.22 450 ARG A O 1
ATOM 3486 N N . GLU A 1 451 ? -19.962 17.070 -46.930 1.00 34.97 451 GLU A N 1
ATOM 3487 C CA . GLU A 1 451 ? -19.110 16.174 -47.713 1.00 34.97 451 GLU A CA 1
ATOM 3488 C C . GLU A 1 451 ? -17.658 16.194 -47.204 1.00 34.97 451 GLU A C 1
ATOM 3490 O O . GLU A 1 451 ? -17.075 17.261 -46.996 1.00 34.97 451 GLU A O 1
ATOM 3495 N N . VAL A 1 452 ? -17.074 15.010 -47.004 1.00 35.47 452 VAL A N 1
ATOM 3496 C CA . VAL A 1 452 ? -15.680 14.824 -46.577 1.00 35.47 452 VAL A CA 1
ATOM 3497 C C . VAL A 1 452 ? -14.831 14.517 -47.810 1.00 35.47 452 VAL A C 1
ATOM 3499 O O . VAL A 1 452 ? -14.998 13.473 -48.436 1.00 35.47 452 VAL A O 1
ATOM 3502 N N . ALA A 1 453 ? -13.909 15.417 -48.152 1.00 37.44 453 ALA A N 1
ATOM 3503 C CA . ALA A 1 453 ? -12.862 15.165 -49.143 1.00 37.44 453 ALA A CA 1
ATOM 3504 C C . ALA A 1 453 ? -11.773 14.230 -48.563 1.00 37.44 453 ALA A C 1
ATOM 3506 O O . ALA A 1 453 ? -11.484 14.306 -47.365 1.00 37.44 453 ALA A O 1
ATOM 3507 N N . PRO A 1 454 ? -11.142 13.358 -49.374 1.00 32.84 454 PRO A N 1
ATOM 3508 C CA . PRO A 1 454 ? -10.165 12.393 -48.880 1.00 32.84 454 PRO A CA 1
ATOM 3509 C C . PRO A 1 454 ? -8.837 13.073 -48.516 1.00 32.84 454 PRO A C 1
ATOM 3511 O O . PRO A 1 454 ? -8.243 13.794 -49.316 1.00 32.84 454 PRO A O 1
ATOM 3514 N N . VAL A 1 455 ? -8.354 12.812 -47.301 1.00 35.31 455 VAL A N 1
ATOM 3515 C CA . VAL A 1 455 ? -7.045 13.266 -46.815 1.00 35.31 455 VAL A CA 1
ATOM 3516 C C . VAL A 1 455 ? -5.956 12.337 -47.358 1.00 35.31 455 VAL A C 1
ATOM 3518 O O . VAL A 1 455 ? -5.887 11.163 -47.000 1.00 35.31 455 VAL A O 1
ATOM 3521 N N . THR A 1 456 ? -5.086 12.867 -48.215 1.00 35.75 456 THR A N 1
ATOM 3522 C CA . THR A 1 456 ? -3.831 12.233 -48.645 1.00 35.75 456 THR A CA 1
ATOM 3523 C C . THR A 1 456 ? -2.816 12.197 -47.501 1.00 35.75 456 THR A C 1
ATOM 3525 O O . THR A 1 456 ? -2.463 13.236 -46.944 1.00 35.75 456 THR A O 1
ATOM 3528 N N . ILE A 1 457 ? -2.326 10.999 -47.173 1.00 38.84 457 ILE A N 1
ATOM 3529 C CA . ILE A 1 457 ? -1.282 10.741 -46.170 1.00 38.84 457 ILE A CA 1
ATOM 3530 C C . ILE A 1 457 ? 0.101 10.976 -46.815 1.00 38.84 457 ILE A C 1
ATOM 3532 O O . ILE A 1 457 ? 0.394 10.330 -47.823 1.00 38.84 457 ILE A O 1
ATOM 3536 N N . PRO A 1 458 ? 0.973 11.851 -46.279 1.00 40.09 458 PRO A N 1
ATOM 3537 C CA . PRO A 1 458 ? 2.359 11.952 -46.737 1.00 40.09 458 PRO A CA 1
ATOM 3538 C C . PRO A 1 458 ? 3.208 10.769 -46.221 1.00 40.09 458 PRO A C 1
ATOM 3540 O O . PRO A 1 458 ? 2.962 10.281 -45.115 1.00 40.09 458 PRO A O 1
ATOM 3543 N N . PRO A 1 459 ? 4.213 10.290 -46.983 1.00 42.59 459 PRO A N 1
ATOM 3544 C CA . PRO A 1 459 ? 5.044 9.164 -46.564 1.00 42.59 459 PRO A CA 1
ATOM 3545 C C . PRO A 1 459 ? 5.952 9.532 -45.381 1.00 42.59 459 PRO A C 1
ATOM 3547 O O . PRO A 1 459 ? 6.407 10.668 -45.243 1.00 42.59 459 PRO A O 1
ATOM 3550 N N . ALA A 1 460 ? 6.210 8.538 -44.528 1.00 41.00 460 ALA A N 1
ATOM 3551 C CA . ALA A 1 460 ? 7.014 8.656 -43.315 1.00 41.00 460 ALA A CA 1
ATOM 3552 C C . ALA A 1 460 ? 8.475 9.074 -43.600 1.00 41.00 460 ALA A C 1
ATOM 3554 O O . ALA A 1 460 ? 9.042 8.659 -44.615 1.00 41.00 460 ALA A O 1
ATOM 3555 N N . PRO A 1 461 ? 9.121 9.845 -42.703 1.00 38.81 461 PRO A N 1
ATOM 3556 C CA . PRO A 1 461 ? 10.528 10.192 -42.850 1.00 38.81 461 PRO A CA 1
ATOM 3557 C C . PRO A 1 461 ? 11.429 8.965 -42.639 1.00 38.81 461 PRO A C 1
ATOM 3559 O O . PRO A 1 461 ? 11.272 8.202 -41.686 1.00 38.81 461 PRO A O 1
ATOM 3562 N N . VAL A 1 462 ? 12.390 8.799 -43.549 1.00 46.00 462 VAL A N 1
ATOM 3563 C CA . VAL A 1 462 ? 13.442 7.775 -43.517 1.00 46.00 462 VAL A CA 1
ATOM 3564 C C . VAL A 1 462 ? 14.351 8.002 -42.302 1.00 46.00 462 VAL A C 1
ATOM 3566 O O . VAL A 1 462 ? 14.812 9.117 -42.062 1.00 46.00 462 VAL A O 1
ATOM 3569 N N . ALA A 1 463 ? 14.609 6.940 -41.535 1.00 40.59 463 ALA A N 1
ATOM 3570 C CA . ALA A 1 463 ? 15.507 6.959 -40.382 1.00 40.59 463 ALA A CA 1
ATOM 3571 C C . ALA A 1 463 ? 16.957 7.303 -40.792 1.00 40.59 463 ALA A C 1
ATOM 3573 O O . ALA A 1 463 ? 17.431 6.798 -41.814 1.00 40.59 463 ALA A O 1
ATOM 3574 N N . PRO A 1 464 ? 17.699 8.115 -40.014 1.00 40.69 464 PRO A N 1
ATOM 3575 C CA . PRO A 1 464 ? 19.107 8.368 -40.292 1.00 40.69 464 PRO A CA 1
ATOM 3576 C C . PRO A 1 464 ? 19.958 7.120 -40.008 1.00 40.69 464 PRO A C 1
ATOM 3578 O O . PRO A 1 464 ? 19.756 6.415 -39.019 1.00 40.69 464 PRO A O 1
ATOM 3581 N N . ALA A 1 465 ? 20.918 6.863 -40.898 1.00 41.25 465 ALA A N 1
ATOM 3582 C CA . ALA A 1 465 ? 21.868 5.760 -40.815 1.00 41.25 465 ALA A CA 1
ATOM 3583 C C . ALA A 1 465 ? 22.705 5.805 -39.521 1.00 41.25 465 ALA A C 1
ATOM 3585 O O . ALA A 1 465 ? 23.145 6.868 -39.081 1.00 41.25 465 ALA A O 1
ATOM 3586 N N . ALA A 1 466 ? 22.944 4.630 -38.934 1.00 40.88 466 ALA A N 1
ATOM 3587 C CA . ALA A 1 466 ? 23.793 4.454 -37.760 1.00 40.88 466 ALA A CA 1
ATOM 3588 C C . ALA A 1 466 ? 25.252 4.880 -38.044 1.00 40.88 466 ALA A C 1
ATOM 3590 O O . ALA A 1 466 ? 25.775 4.566 -39.117 1.00 40.88 466 ALA A O 1
ATOM 3591 N N . PRO A 1 467 ? 25.946 5.552 -37.105 1.00 40.88 467 PRO A N 1
ATOM 3592 C CA . PRO A 1 467 ? 27.353 5.884 -37.280 1.00 40.88 467 PRO A CA 1
ATOM 3593 C C . PRO A 1 467 ? 28.238 4.634 -37.155 1.00 40.88 467 PRO A C 1
ATOM 3595 O O . PRO A 1 467 ? 28.035 3.781 -36.290 1.00 40.88 467 PRO A O 1
ATOM 3598 N N . ALA A 1 468 ? 29.235 4.548 -38.036 1.00 38.97 468 ALA A N 1
ATOM 3599 C CA . ALA A 1 468 ? 30.215 3.472 -38.097 1.00 38.97 468 ALA A CA 1
ATOM 3600 C C . ALA A 1 468 ? 31.025 3.347 -36.792 1.00 38.97 468 ALA A C 1
ATOM 3602 O O . ALA A 1 468 ? 31.576 4.322 -36.279 1.00 38.97 468 ALA A O 1
ATOM 3603 N N . VAL A 1 469 ? 31.132 2.117 -36.287 1.00 40.66 469 VAL A N 1
ATOM 3604 C CA . VAL A 1 469 ? 31.981 1.742 -35.152 1.00 40.66 469 VAL A CA 1
ATOM 3605 C C . VAL A 1 469 ? 33.448 1.808 -35.588 1.00 40.66 469 VAL A C 1
ATOM 3607 O O . VAL A 1 469 ? 33.887 1.009 -36.413 1.00 40.66 469 VAL A O 1
ATOM 3610 N N . GLN A 1 470 ? 34.219 2.745 -35.032 1.00 41.25 470 GLN A N 1
ATOM 3611 C CA . GLN A 1 470 ? 35.681 2.714 -35.134 1.00 41.25 470 GLN A CA 1
ATOM 3612 C C . GLN A 1 470 ? 36.255 1.695 -34.131 1.00 41.25 470 GLN A C 1
ATOM 3614 O O . GLN A 1 470 ? 35.815 1.669 -32.977 1.00 41.25 470 GLN A O 1
ATOM 3619 N N . PRO A 1 471 ? 37.238 0.859 -34.514 1.00 40.06 471 PRO A N 1
ATOM 3620 C CA . PRO A 1 471 ? 37.884 -0.059 -33.583 1.00 40.06 471 PRO A CA 1
ATOM 3621 C C . PRO A 1 471 ? 38.780 0.704 -32.591 1.00 40.06 471 PRO A C 1
ATOM 3623 O O . PRO A 1 471 ? 39.584 1.549 -32.984 1.00 40.06 471 PRO A O 1
ATOM 3626 N N . LYS A 1 472 ? 38.654 0.387 -31.294 1.00 42.44 472 LYS A N 1
ATOM 3627 C CA . LYS A 1 472 ? 39.526 0.902 -30.223 1.00 42.44 472 LYS A CA 1
ATOM 3628 C C . LYS A 1 472 ? 41.003 0.542 -30.489 1.00 42.44 472 LYS A C 1
ATOM 3630 O O . LYS A 1 472 ? 41.271 -0.591 -30.895 1.00 42.44 472 LYS A O 1
ATOM 3635 N N . PRO A 1 473 ? 41.971 1.434 -30.199 1.00 38.69 473 PRO A N 1
ATOM 3636 C CA . PRO A 1 473 ? 43.385 1.083 -30.239 1.00 38.69 473 PRO A CA 1
ATOM 3637 C C . PRO A 1 473 ? 43.750 0.120 -29.098 1.00 38.69 473 PRO A C 1
ATOM 3639 O O . PRO A 1 473 ? 43.231 0.229 -27.988 1.00 38.69 473 PRO A O 1
ATOM 3642 N N . LYS A 1 474 ? 44.650 -0.826 -29.393 1.00 39.44 474 LYS A N 1
ATOM 3643 C CA . LYS A 1 474 ? 45.235 -1.779 -28.438 1.00 39.44 474 LYS A CA 1
ATOM 3644 C C . LYS A 1 474 ? 46.001 -1.033 -27.340 1.00 39.44 474 LYS A C 1
ATOM 3646 O O . LYS A 1 474 ? 46.913 -0.272 -27.652 1.00 39.44 474 LYS A O 1
ATOM 3651 N N . GLU A 1 475 ? 45.679 -1.301 -26.077 1.00 41.59 475 GLU A N 1
ATOM 3652 C CA . GLU A 1 475 ? 46.514 -0.909 -24.938 1.00 41.59 475 GLU A CA 1
ATOM 3653 C C . GLU A 1 475 ? 47.823 -1.710 -24.961 1.00 41.59 475 GLU A C 1
ATOM 3655 O O . GLU A 1 475 ? 47.845 -2.933 -24.816 1.00 41.59 475 GLU A O 1
ATOM 3660 N N . THR A 1 476 ? 48.930 -1.006 -25.177 1.00 38.59 476 THR A N 1
ATOM 3661 C CA . THR A 1 476 ? 50.291 -1.489 -24.937 1.00 38.59 476 THR A CA 1
ATOM 3662 C C . THR A 1 476 ? 50.558 -1.563 -23.437 1.00 38.59 476 THR A C 1
ATOM 3664 O O . THR A 1 476 ? 50.538 -0.549 -22.743 1.00 38.59 476 THR A O 1
ATOM 3667 N N . VAL A 1 477 ? 50.839 -2.773 -22.957 1.00 42.94 477 VAL A N 1
ATOM 3668 C CA . VAL A 1 477 ? 51.350 -3.066 -21.612 1.00 42.94 477 VAL A CA 1
ATOM 3669 C C . VAL A 1 477 ? 52.761 -2.482 -21.471 1.00 42.94 477 VAL A C 1
ATOM 3671 O O . VAL A 1 477 ? 53.644 -2.806 -22.265 1.00 42.94 477 VAL A O 1
ATOM 3674 N N . ALA A 1 478 ? 52.974 -1.623 -20.472 1.00 42.91 478 ALA A N 1
ATOM 3675 C CA . ALA A 1 478 ? 54.300 -1.137 -20.091 1.00 42.91 478 ALA A CA 1
ATOM 3676 C C . ALA A 1 478 ? 55.029 -2.178 -19.212 1.00 42.91 478 ALA A C 1
ATOM 3678 O O . ALA A 1 478 ? 54.378 -2.832 -18.392 1.00 42.91 478 ALA A O 1
ATOM 3679 N N . PRO A 1 479 ? 56.356 -2.352 -19.357 1.00 46.19 479 PRO A N 1
ATOM 3680 C CA . PRO A 1 479 ? 57.104 -3.351 -18.607 1.00 46.19 479 PRO A CA 1
ATOM 3681 C C . PRO A 1 479 ? 57.423 -2.872 -17.186 1.00 46.19 479 PRO A C 1
ATOM 3683 O O . PRO A 1 479 ? 57.804 -1.725 -16.960 1.00 46.19 479 PRO A O 1
ATOM 3686 N N . VAL A 1 480 ? 57.298 -3.802 -16.240 1.00 50.84 480 VAL A N 1
ATOM 3687 C CA . VAL A 1 480 ? 57.853 -3.713 -14.886 1.00 50.84 480 VAL A CA 1
ATOM 3688 C C . VAL A 1 480 ? 59.376 -3.852 -14.975 1.00 50.84 480 VAL A C 1
ATOM 3690 O O . VAL A 1 480 ? 59.874 -4.721 -15.690 1.00 50.84 480 VAL A O 1
ATOM 3693 N N . ALA A 1 481 ? 60.107 -3.015 -14.244 1.00 44.91 481 ALA A N 1
ATOM 3694 C CA . ALA A 1 481 ? 61.553 -3.116 -14.050 1.00 44.91 481 ALA A CA 1
ATOM 3695 C C . ALA A 1 481 ? 61.899 -2.664 -12.611 1.00 44.91 481 ALA A C 1
ATOM 3697 O O . ALA A 1 481 ? 61.096 -1.945 -12.012 1.00 44.91 481 ALA A O 1
ATOM 3698 N N . PRO A 1 482 ? 63.074 -3.034 -12.080 1.00 48.62 482 PRO A N 1
ATOM 3699 C CA . PRO A 1 482 ? 63.314 -4.235 -11.275 1.00 48.62 482 PRO A CA 1
ATOM 3700 C C . PRO A 1 482 ? 63.288 -3.983 -9.763 1.00 48.62 482 PRO A C 1
ATOM 3702 O O . PRO A 1 482 ? 63.601 -2.846 -9.342 1.00 48.62 482 PRO A O 1
#

Secondary structure (DSSP, 8-state):
----SS-HHHHHHHHHHHHHHHHHHHHHHHHHHHHHTTTTTT-TTS-HHHHHHHHHHHTHHHHHHHHHHHHHHHHHHIIIIIS-B-GGGGT--STTHHHHHHHHHHHHHHHHHHHHHHHHHTTSEEEEEE-HHHHTS-HHHHHHHHHHHHHHHHHHHHHHHIIIIIIIHHHHHHHHHHHHHHHHHHHHHHHHGGGGGTT-HHHHHHHHHHHHHHHHHHHHHHHHHHHHT-THHHHHHHHHHHHIIIIIS---BTTB----SEEEEE-S-HHHH-GGG-GGG-TTHHHHHHHHHHHHHHSPPPHHHIIIIISPPB-PPPPP------------------------PPPPPTTTTTS---TTS-HHHHHHHHHHHHHHHHHHHHHHHHHHHHHHHHHHHHHHHHHHHHHHHHHHHS-PPP--------------------PPPPPP-----------PPPPPPPPPPPPP-PPPPP-PPPPP--

Radius of gyration: 34.68 Å; chains: 1; bounding box: 144×84×104 Å